Protein AF-0000000068902250 (afdb_homodimer)

Nearest PDB structures (foldseek):
  4wv8-assembly1_C  TM=7.188E-01  e=1.050E-12  Vatairea macrocarpa
  3uk9-assembly1_D  TM=7.094E-01  e=7.847E-11  Lablab purpureus
  1avb-assembly1_B  TM=6.841E-01  e=4.513E-11  Phase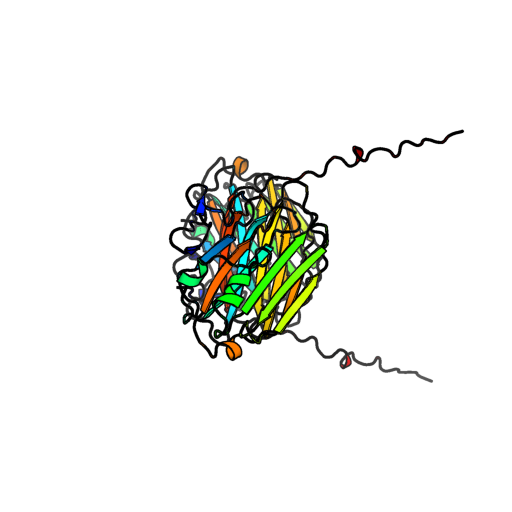olus vulgaris
  3uk9-assembly2_G  TM=6.880E-01  e=6.648E-11  Lablab purpureus
  3uk9-assembly1_C  TM=6.676E-01  e=5.631E-11  Lablab purpureus

Secondary structure (DSSP, 8-state):
---S---TTTEEEEET-EEEGGGTEEE-S-SSTT-EEEEEESS-EE--TT-EEEEEEEEEE-S-TT-EEEEEEEETTS-GGGGGSPPS-TT-TTHHHHHH-TTS-EEEEEEEEETTEEEEEEEEE-TTT-EEEEEEE-------TT-EEEEEEEEEETTTTEEEEEEEETT-S-----EEEEE--HHHHHTT-EEEEEEEEE-TT-----EEEEEEEEEEPPPP------GGGS---------/---S--GGGTEEEEET-EEEGGGTEEE-S-SSTT-EEEEEESS-EE--TT-EEEEEEEEEE-S-TT-EEEEEEEETTS-GGGGGSPPS-TT-TTHHHHHH-TTS-EEEEEEEEETTEEEEEEEEE-TTT-EEEEEEE-------TT-EEEEEEEEEETTTTEEEEEEEETT-S-----EEEEE--HHHHHTT-EEEEEEEEE-TT-----EEEEEEEEEEPPPP------GGGS---------

Sequence (486 aa):
MFKPMSFDKEVELFGDSKLINEGSSIQLTNSVSGSEGRVVYKEPINLSNSLSFSSYFSFSMPNETDDVMAFVMVPTSLDLSLFGNKNNNSSSALGFLFEHAKNETVVAFEFDISNRGNRARVLLGKPESSEVRNLSFEGDLMMENGGSTLSCMIDYEASLKRMMVRFRKLGTRKMLDPFFDFSVDLGELWKGGEFMVGLSSTNGNSSEAHVLHSWSFDIRHPTPVCVPPPMWMHPQPSDTSKRMFKPMSFDKEVELFGDSKLINEGSSIQLTNSVSGSEGRVVYKEPINLSNSLSFSSYFSFSMPNETDDVMAFVMVPTSLDLSLFGNKNNNSSSALGFLFEHAKNETVVAFEFDISNRGNRARVLLGKPESSEVRNLSFEGDLMMENGGSTLSCMIDYEASLKRMMVRFRKLGTRKMLDPFFDFSVDLGELWKGGEFMVGLSSTNGNSSEAHVLHSWSFDIRHPTPVCVPPPMWMHPQPSDTSKR

Structure (mmCIF, N/CA/C/O backbone):
data_AF-0000000068902250-model_v1
#
loop_
_entity.id
_entity.type
_entity.pdbx_description
1 polymer '(rape) hypothetical protein'
#
loop_
_atom_site.group_PDB
_atom_site.id
_atom_site.type_symbol
_atom_site.label_atom_id
_atom_site.label_alt_id
_atom_site.label_comp_id
_atom_site.label_asym_id
_atom_site.label_entity_id
_atom_site.label_seq_id
_atom_site.pdbx_PDB_ins_code
_atom_site.Cartn_x
_atom_site.Cartn_y
_atom_site.Cartn_z
_atom_site.occupancy
_atom_site.B_iso_or_equiv
_atom_site.auth_seq_id
_atom_site.auth_comp_id
_atom_site.auth_asym_id
_atom_site.auth_atom_id
_atom_site.pdbx_PDB_model_num
ATOM 1 N N . MET A 1 1 ? -1.812 -14.023 12.57 1 35.56 1 MET A N 1
ATOM 2 C CA . MET A 1 1 ? -3.246 -13.875 12.336 1 35.56 1 MET A CA 1
ATOM 3 C C . MET A 1 1 ? -3.555 -12.531 11.68 1 35.56 1 MET A C 1
ATOM 5 O O . MET A 1 1 ? -3.043 -11.5 12.102 1 35.56 1 MET A O 1
ATOM 9 N N . PHE A 1 2 ? -3.961 -12.688 10.469 1 49.84 2 PHE A N 1
ATOM 10 C CA . PHE A 1 2 ? -4.352 -11.453 9.797 1 49.84 2 PHE A CA 1
ATOM 11 C C . PHE A 1 2 ? -5.629 -10.883 10.414 1 49.84 2 PHE A C 1
ATOM 13 O O . PHE A 1 2 ? -6.676 -11.531 10.383 1 49.84 2 PHE A O 1
ATOM 20 N N . LYS A 1 3 ? -5.566 -10.219 11.438 1 50.75 3 LYS A N 1
ATOM 21 C CA . LYS A 1 3 ? -6.691 -9.5 12.023 1 50.75 3 LYS A CA 1
ATOM 22 C C . LYS A 1 3 ? -6.883 -8.141 11.352 1 50.75 3 LYS A C 1
ATOM 24 O O . LYS A 1 3 ? -5.918 -7.527 10.891 1 50.75 3 LYS A O 1
ATOM 29 N N . PRO A 1 4 ? -8.227 -8 11.156 1 53.09 4 PRO A N 1
ATOM 30 C CA . PRO A 1 4 ? -8.375 -6.598 10.758 1 53.09 4 PRO A CA 1
ATOM 31 C C . PRO A 1 4 ? -7.422 -5.664 11.5 1 53.09 4 PRO A C 1
ATOM 33 O O . PRO A 1 4 ? -7.094 -5.91 12.664 1 53.09 4 PRO A O 1
ATOM 36 N N . MET A 1 5 ? -6.715 -4.883 10.688 1 56.47 5 MET A N 1
ATOM 37 C CA . MET A 1 5 ? -5.766 -3.984 11.336 1 56.47 5 MET A CA 1
ATOM 38 C C . MET A 1 5 ? -6.328 -3.441 12.641 1 56.47 5 MET A C 1
ATOM 40 O O . MET A 1 5 ? -7.508 -3.092 12.719 1 56.47 5 MET A O 1
ATOM 44 N N . SER A 1 6 ? -5.77 -3.801 13.688 1 66.31 6 SER A N 1
ATOM 45 C CA . SER A 1 6 ? -6.125 -3.178 14.953 1 66.31 6 SER A CA 1
ATOM 46 C C . SER A 1 6 ? -5.141 -2.078 15.328 1 66.31 6 SER A C 1
ATOM 48 O O . SER A 1 6 ? -3.953 -2.344 15.539 1 66.31 6 SER A O 1
ATOM 50 N N . PHE A 1 7 ? -5.617 -0.897 15.352 1 75.38 7 PHE A N 1
ATOM 51 C CA . PHE A 1 7 ? -4.809 0.297 15.57 1 75.38 7 PHE A CA 1
ATOM 52 C C . PHE A 1 7 ? -4.387 0.399 17.031 1 75.38 7 PHE A C 1
ATOM 54 O O . PHE A 1 7 ? -3.41 1.078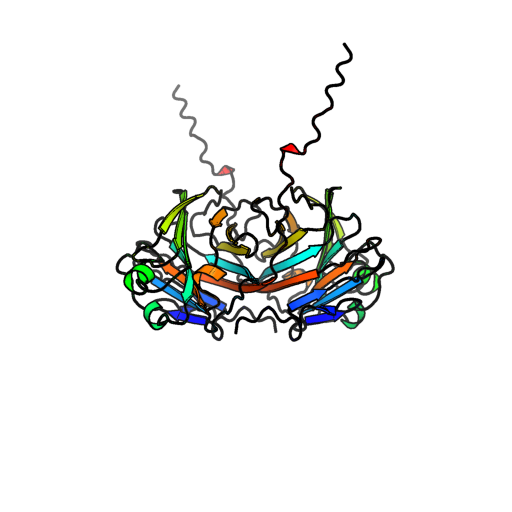 17.359 1 75.38 7 PHE A O 1
ATOM 61 N N . ASP A 1 8 ? -4.973 -0.264 17.953 1 73.94 8 ASP A N 1
ATOM 62 C CA . ASP A 1 8 ? -4.879 -0.018 19.391 1 73.94 8 ASP A CA 1
ATOM 63 C C . ASP A 1 8 ? -3.443 -0.187 19.891 1 73.94 8 ASP A C 1
ATOM 65 O O . ASP A 1 8 ? -2.955 0.622 20.688 1 73.94 8 ASP A O 1
ATOM 69 N N . LYS A 1 9 ? -2.773 -1.132 19.391 1 81.06 9 LYS A N 1
ATOM 70 C CA . LYS A 1 9 ? -1.469 -1.372 20 1 81.06 9 LYS A CA 1
ATOM 71 C C . LYS A 1 9 ? -0.359 -0.675 19.219 1 81.06 9 LYS A C 1
ATOM 73 O O . LYS A 1 9 ? 0.753 -0.508 19.719 1 81.06 9 LYS A O 1
ATOM 78 N N . GLU A 1 10 ? -0.647 -0.084 18.141 1 85.81 10 GLU A N 1
ATOM 79 C CA . GLU A 1 10 ? 0.423 0.37 17.25 1 85.81 10 GLU A CA 1
ATOM 80 C C . GLU A 1 10 ? 0.478 1.894 17.188 1 85.81 10 GLU A C 1
ATOM 82 O O . GLU A 1 10 ? 1.501 2.469 16.812 1 85.81 10 GLU A O 1
ATOM 87 N N . VAL A 1 11 ? -0.635 2.479 17.641 1 92.5 11 VAL A N 1
ATOM 88 C CA . VAL A 1 11 ? -0.697 3.918 17.406 1 92.5 11 VAL A CA 1
ATOM 89 C C . VAL A 1 11 ? -1.142 4.629 18.688 1 92.5 11 VAL A C 1
ATOM 91 O O . VAL A 1 11 ? -1.659 3.996 19.609 1 92.5 11 VAL A O 1
ATOM 94 N N . GLU A 1 12 ? -0.81 5.871 18.781 1 93.94 12 GLU A N 1
ATOM 95 C CA . GLU A 1 12 ? -1.325 6.793 19.781 1 93.94 12 GLU A CA 1
ATOM 96 C C . GLU A 1 12 ? -2.252 7.832 19.156 1 93.94 12 GLU A C 1
ATOM 98 O O . GLU A 1 12 ? -1.96 8.367 18.094 1 93.94 12 GLU A O 1
ATOM 103 N N . LEU A 1 13 ? -3.361 8.102 19.891 1 95.75 13 LEU A N 1
ATOM 104 C CA . LEU A 1 13 ? -4.375 9.023 19.375 1 95.75 13 LEU A CA 1
ATOM 105 C C . LEU A 1 13 ? -4.328 10.344 20.125 1 95.75 13 LEU A C 1
ATOM 107 O O . LEU A 1 13 ? -4.125 10.375 21.344 1 95.75 13 LEU A O 1
ATOM 111 N N . PHE A 1 14 ? -4.551 11.406 19.391 1 95.62 14 PHE A N 1
ATOM 112 C CA . PHE A 1 14 ? -4.512 12.75 19.969 1 95.62 14 PHE A CA 1
ATOM 113 C C . PHE A 1 14 ? -5.695 13.578 19.484 1 95.62 14 PHE A C 1
ATOM 115 O O . PHE A 1 14 ? -6.246 13.32 18.422 1 95.62 14 PHE A O 1
ATOM 122 N N . GLY A 1 15 ? -6.02 14.594 20.234 1 94.44 15 GLY A N 1
ATOM 123 C CA . GLY A 1 15 ? -7.145 15.445 19.891 1 94.44 15 GLY A CA 1
ATOM 124 C C . GLY A 1 15 ? -8.477 14.711 19.906 1 94.44 15 GLY A C 1
ATOM 125 O O . GLY A 1 15 ? -8.805 14.047 20.891 1 94.44 15 GLY A O 1
ATOM 126 N N . ASP A 1 16 ? -9.188 14.844 18.781 1 95 16 ASP A N 1
ATOM 127 C CA . ASP A 1 16 ? -10.531 14.281 18.75 1 95 16 ASP A CA 1
ATOM 128 C C . ASP A 1 16 ? -10.523 12.859 18.188 1 95 16 ASP A C 1
ATOM 130 O O . ASP A 1 16 ? -11.578 12.258 17.984 1 95 16 ASP A O 1
ATOM 134 N N . SER A 1 17 ? -9.352 12.336 17.922 1 95.81 17 SER A N 1
ATOM 135 C CA . SER A 1 17 ? -9.25 10.992 17.359 1 95.81 17 SER A CA 1
ATOM 136 C C . SER A 1 17 ? -9.734 9.938 18.344 1 95.81 17 SER A C 1
ATOM 138 O O . SER A 1 17 ? -9.469 10.023 19.547 1 95.81 17 SER A O 1
ATOM 140 N N . LYS A 1 18 ? -10.453 8.977 17.766 1 95.62 18 LYS A N 1
ATOM 141 C CA . LYS A 1 18 ? -10.914 7.859 18.578 1 95.62 18 LYS A CA 1
ATOM 142 C C . LYS A 1 18 ? -11.031 6.582 17.766 1 95.62 18 LYS A C 1
ATOM 144 O O . LYS A 1 18 ? -11.25 6.637 16.547 1 95.62 18 LYS A O 1
ATOM 149 N N . LEU A 1 19 ? -10.914 5.414 18.469 1 93.25 19 LEU A N 1
ATOM 150 C CA . LEU A 1 19 ? -11.109 4.117 17.828 1 93.25 19 LEU A CA 1
ATOM 151 C C . LEU A 1 19 ? -12.594 3.844 17.609 1 93.25 19 LEU A C 1
ATOM 153 O O . LEU A 1 19 ? -13.422 4.152 18.469 1 93.25 19 LEU A O 1
ATOM 157 N N . ILE A 1 20 ? -12.844 3.398 16.406 1 90.31 20 ILE A N 1
ATOM 158 C CA . ILE A 1 20 ? -14.211 2.973 16.109 1 90.31 20 ILE A CA 1
ATOM 159 C C . ILE A 1 20 ? -14.195 1.581 15.484 1 90.31 20 ILE A C 1
ATOM 161 O O . ILE A 1 20 ? -13.133 1.035 15.195 1 90.31 20 ILE A O 1
ATOM 165 N N . ASN A 1 21 ? -15.406 0.989 15.398 1 83.75 21 ASN A N 1
ATOM 166 C CA . ASN A 1 21 ? -15.539 -0.346 14.82 1 83.75 21 ASN A CA 1
ATOM 167 C C . ASN A 1 21 ? -14.656 -1.359 15.547 1 83.75 21 ASN A C 1
ATOM 169 O O . ASN A 1 21 ? -13.898 -2.094 14.906 1 83.75 21 ASN A O 1
ATOM 173 N N . GLU A 1 22 ? -14.664 -1.314 16.828 1 82.12 22 GLU A N 1
ATOM 174 C CA . GLU A 1 22 ? -13.938 -2.25 17.672 1 82.12 22 GLU A CA 1
ATOM 175 C C . GLU A 1 22 ? -12.438 -2.18 17.422 1 82.12 22 GLU A C 1
ATOM 177 O O . GLU A 1 22 ? -11.758 -3.209 17.375 1 82.12 22 GLU A O 1
ATOM 182 N N . GLY A 1 23 ? -12.062 -0.993 17 1 84.19 23 GLY A N 1
ATOM 183 C CA . GLY A 1 23 ? -10.625 -0.748 16.906 1 84.19 23 GLY A CA 1
ATOM 184 C C . GLY A 1 23 ? -10.078 -0.964 15.516 1 84.19 23 GLY A C 1
ATOM 185 O O . GLY A 1 23 ? -8.883 -0.782 15.273 1 84.19 23 GLY A O 1
ATOM 186 N N . SER A 1 24 ? -10.969 -1.205 14.516 1 81.06 24 SER A N 1
ATOM 187 C CA . SER A 1 24 ? -10.477 -1.489 13.172 1 81.06 24 SER A CA 1
ATOM 188 C C . SER A 1 24 ? -10.398 -0.219 12.328 1 81.06 24 SER A C 1
ATOM 190 O O . SER A 1 24 ? -9.875 -0.239 11.211 1 81.06 24 SER A O 1
ATOM 192 N N . SER A 1 25 ? -10.977 0.837 12.891 1 88.38 25 SER A N 1
ATOM 193 C CA . SER A 1 25 ? -10.906 2.133 12.227 1 88.38 25 SER A CA 1
ATOM 194 C C . SER A 1 25 ? -10.68 3.26 13.227 1 88.38 25 SER A C 1
ATOM 196 O O . SER A 1 25 ? -10.883 3.074 14.43 1 88.38 25 SER A O 1
ATOM 198 N N . ILE A 1 26 ? -10.188 4.395 12.703 1 93.31 26 ILE A N 1
ATOM 199 C CA . ILE A 1 26 ? -10 5.578 13.531 1 93.31 26 ILE A CA 1
ATOM 200 C C . ILE A 1 26 ? -10.812 6.742 12.969 1 93.31 26 ILE A C 1
ATOM 202 O O . ILE A 1 26 ? -10.672 7.098 11.797 1 93.31 26 ILE A O 1
ATOM 206 N N . GLN A 1 27 ? -11.656 7.203 13.805 1 94.88 27 GLN A N 1
ATOM 207 C CA . GLN A 1 27 ? -12.273 8.484 13.469 1 94.88 27 GLN A CA 1
ATOM 208 C C . GLN A 1 27 ? -11.383 9.648 13.883 1 94.88 27 GLN A C 1
ATOM 210 O O . GLN A 1 27 ? -11.18 9.891 15.07 1 94.88 27 GLN A O 1
ATOM 215 N N . LEU A 1 28 ? -10.891 10.414 12.906 1 95.12 28 LEU A N 1
ATOM 216 C CA . LEU A 1 28 ? -9.898 11.453 13.18 1 95.12 28 LEU A CA 1
ATOM 217 C C . LEU A 1 28 ? -10.57 12.75 13.609 1 95.12 28 LEU A C 1
ATOM 219 O O . LEU A 1 28 ? -10.047 13.484 14.453 1 95.12 28 LEU A O 1
ATOM 223 N N . THR A 1 29 ? -11.688 13.047 12.922 1 93.88 29 THR A N 1
ATOM 224 C CA . THR A 1 29 ? -12.422 14.242 13.312 1 93.88 29 THR A CA 1
ATOM 225 C C . THR A 1 29 ? -13.852 13.891 13.711 1 93.88 29 THR A C 1
ATOM 227 O O . THR A 1 29 ? -14.422 12.922 13.203 1 93.88 29 THR A O 1
ATOM 230 N N . ASN A 1 30 ? -14.406 14.695 14.633 1 91.88 30 ASN A N 1
ATOM 231 C CA . ASN A 1 30 ? -15.812 14.562 14.977 1 91.88 30 ASN A CA 1
ATOM 232 C C . ASN A 1 30 ? -16.703 15.211 13.93 1 91.88 30 ASN A C 1
ATOM 234 O O . ASN A 1 30 ? -16.219 15.914 13.039 1 91.88 30 ASN A O 1
ATOM 238 N N . SER A 1 31 ? -17.953 14.852 14.039 1 87.88 31 SER A N 1
ATOM 239 C CA . SER A 1 31 ? -18.922 15.422 13.109 1 87.88 31 SER A CA 1
ATOM 240 C C . SER A 1 31 ? -19.391 16.797 13.562 1 87.88 31 SER A C 1
ATOM 242 O O . SER A 1 31 ? -20.594 17.062 13.609 1 87.88 31 SER A O 1
ATOM 244 N N . VAL A 1 32 ? -18.531 17.609 14.094 1 88.25 32 VAL A N 1
ATOM 245 C CA . VAL A 1 32 ? -18.766 19 14.461 1 88.25 32 VAL A CA 1
ATOM 246 C C . VAL A 1 32 ? -17.672 19.875 13.852 1 88.25 32 VAL A C 1
ATOM 248 O O . VAL A 1 32 ? -16.531 19.438 13.664 1 88.25 32 VAL A O 1
ATOM 251 N N . SER A 1 33 ? -18.062 21.109 13.57 1 87.19 33 SER A N 1
ATOM 252 C CA . SER A 1 33 ? -17.094 22.031 12.977 1 87.19 33 SER A CA 1
ATOM 253 C C . SER A 1 33 ? -15.945 22.297 13.938 1 87.19 33 SER A C 1
ATOM 255 O O . SER A 1 33 ? -16.125 22.281 15.156 1 87.19 33 SER A O 1
ATOM 257 N N . GLY A 1 34 ? -14.789 22.547 13.344 1 89 34 GLY A N 1
ATOM 258 C CA . GLY A 1 34 ? -13.625 22.906 14.125 1 89 34 GLY A CA 1
ATOM 259 C C . GLY A 1 34 ? -12.969 21.719 14.805 1 89 34 GLY A C 1
ATOM 260 O O . GLY A 1 34 ? -12.234 21.875 15.781 1 89 34 GLY A O 1
ATOM 261 N N . SER A 1 35 ? -13.289 20.547 14.305 1 92.19 35 SER A N 1
ATOM 262 C CA . SER A 1 35 ? -12.734 19.344 14.898 1 92.19 35 SER A CA 1
ATOM 263 C C . SER A 1 35 ? -11.375 19.016 14.297 1 92.19 35 SER A C 1
ATOM 265 O O . SER A 1 35 ? -11.172 19.141 13.086 1 92.19 35 SER A O 1
ATOM 267 N N . GLU A 1 36 ? -10.43 18.688 15.164 1 93.81 36 GLU A N 1
ATOM 268 C CA . GLU A 1 36 ? -9.094 18.281 14.758 1 93.81 36 GLU A CA 1
ATOM 269 C C . GLU A 1 36 ? -8.664 17 15.484 1 93.81 36 GLU A C 1
ATOM 271 O O . GLU A 1 36 ? -8.938 16.828 16.672 1 93.81 36 GLU A O 1
ATOM 276 N N . GLY A 1 37 ? -8.047 16.078 14.734 1 95.31 37 GLY A N 1
ATOM 277 C CA . GLY A 1 37 ? -7.527 14.859 15.32 1 95.31 37 GLY A CA 1
ATOM 278 C C . GLY A 1 37 ? -6.258 14.375 14.648 1 95.31 37 GLY A C 1
ATOM 279 O O . GLY A 1 37 ? -5.984 14.719 13.5 1 95.31 37 GLY A O 1
ATOM 280 N N . ARG A 1 38 ? -5.477 13.586 15.438 1 96.25 38 ARG A N 1
ATOM 281 C CA . ARG A 1 38 ? -4.184 13.102 14.969 1 96.25 38 ARG A CA 1
ATOM 282 C C . ARG A 1 38 ? -3.918 11.68 15.461 1 96.25 38 ARG A C 1
ATOM 284 O O . ARG A 1 38 ? -4.488 11.25 16.469 1 96.25 38 ARG A O 1
ATOM 291 N N . VAL A 1 39 ? -3.158 11.016 14.695 1 96.12 39 VAL A N 1
ATOM 292 C CA . VAL A 1 39 ? -2.713 9.672 15.047 1 96.12 39 VAL A CA 1
ATOM 293 C C . VAL A 1 39 ? -1.231 9.516 14.711 1 96.12 39 VAL A C 1
ATOM 295 O O . VAL A 1 39 ? -0.766 10.008 13.68 1 96.12 39 VAL A O 1
ATOM 298 N N . VAL A 1 40 ? -0.46 8.875 15.641 1 95.19 40 VAL A N 1
ATOM 299 C CA . VAL A 1 40 ? 0.976 8.695 15.453 1 95.19 40 VAL A CA 1
ATOM 300 C C . VAL A 1 40 ? 1.363 7.25 15.75 1 95.19 40 VAL A C 1
ATOM 302 O O . VAL A 1 40 ? 0.869 6.656 16.719 1 95.19 40 VAL A O 1
ATOM 305 N N . TYR A 1 41 ? 2.232 6.703 14.914 1 93.06 41 TYR A N 1
ATOM 306 C CA . TYR A 1 41 ? 2.822 5.422 15.281 1 93.06 41 TYR A CA 1
ATOM 307 C C . TYR A 1 41 ? 3.646 5.547 16.562 1 93.06 41 TYR A C 1
ATOM 309 O O . TYR A 1 41 ? 4.422 6.488 16.719 1 93.06 41 TYR A O 1
ATOM 317 N N . LYS A 1 42 ? 3.545 4.543 17.453 1 90.31 42 LYS A N 1
ATOM 318 C CA . LYS A 1 42 ? 4.219 4.598 18.75 1 90.31 42 LYS A CA 1
ATOM 319 C C . LYS A 1 42 ? 5.719 4.371 18.594 1 90.31 42 LYS A C 1
ATOM 321 O O . LYS A 1 42 ? 6.52 4.977 19.312 1 90.31 42 LYS A O 1
ATOM 326 N N . GLU A 1 43 ? 6.074 3.549 17.703 1 88.56 43 GLU A N 1
ATOM 327 C CA . GLU A 1 43 ? 7.477 3.178 17.562 1 88.56 43 GLU A CA 1
ATOM 328 C C . GLU A 1 43 ? 8.211 4.148 16.641 1 88.56 43 GLU A C 1
ATOM 330 O O . GLU A 1 43 ? 7.754 4.434 15.531 1 88.56 43 GLU A O 1
ATOM 335 N N . PRO A 1 44 ? 9.398 4.641 17.078 1 90.44 44 PRO A N 1
ATOM 336 C CA . PRO A 1 44 ? 10.203 5.492 16.203 1 90.44 44 PRO A CA 1
ATOM 337 C C . PRO A 1 44 ? 10.789 4.734 15.016 1 90.44 44 PRO A C 1
ATOM 339 O O . PRO A 1 44 ? 10.953 3.512 15.078 1 90.44 44 PRO A O 1
ATOM 342 N N . ILE A 1 45 ? 11.055 5.496 14 1 86.94 45 ILE A N 1
ATOM 343 C CA . ILE A 1 45 ? 11.625 4.918 12.781 1 86.94 45 ILE A CA 1
ATOM 344 C C . ILE A 1 45 ? 13.047 5.426 12.586 1 86.94 45 ILE A C 1
ATOM 346 O O . ILE A 1 45 ? 13.312 6.625 12.719 1 86.94 45 ILE A O 1
ATOM 350 N N . ASN A 1 46 ? 13.922 4.5 12.367 1 83.25 46 ASN A N 1
ATOM 351 C CA . ASN A 1 46 ? 15.297 4.828 11.992 1 83.25 46 ASN A CA 1
ATOM 352 C C . ASN A 1 46 ? 15.562 4.523 10.523 1 83.25 46 ASN A C 1
ATOM 354 O O . ASN A 1 46 ? 15.547 3.363 10.109 1 83.25 46 ASN A O 1
ATOM 358 N N . LEU A 1 47 ? 15.633 5.539 9.766 1 77.88 47 LEU A N 1
ATOM 359 C CA . LEU A 1 47 ? 15.906 5.355 8.344 1 77.88 47 LEU A CA 1
ATOM 360 C C . LEU A 1 47 ? 17.375 5.629 8.031 1 77.88 47 LEU A C 1
ATOM 362 O O . LEU A 1 47 ? 17.797 6.785 7.969 1 77.88 47 LEU A O 1
ATOM 366 N N . SER A 1 48 ? 18.125 4.625 8 1 76.31 48 SER A N 1
ATOM 367 C CA . SER A 1 48 ? 19.5 4.832 7.539 1 76.31 48 SER A CA 1
ATOM 368 C C . SER A 1 48 ? 19.516 5.5 6.168 1 76.31 48 SER A C 1
ATOM 370 O O . SER A 1 48 ? 18.547 5.414 5.41 1 76.31 48 SER A O 1
ATOM 372 N N . ASN A 1 49 ? 20.531 6.234 5.891 1 70.62 49 ASN A N 1
ATOM 373 C CA . ASN A 1 49 ? 20.625 7.086 4.707 1 70.62 49 ASN A CA 1
ATOM 374 C C . ASN A 1 49 ? 20.391 6.293 3.426 1 70.62 49 ASN A C 1
ATOM 376 O O . ASN A 1 49 ? 19.984 6.855 2.408 1 70.62 49 ASN A O 1
ATOM 380 N N . SER A 1 50 ? 20.391 5.145 3.586 1 76.31 50 SER A N 1
ATOM 381 C CA . SER A 1 50 ? 20.344 4.375 2.346 1 76.31 50 SER A CA 1
ATOM 382 C C . SER A 1 50 ? 19.031 3.598 2.227 1 76.31 50 SER A C 1
ATOM 384 O O . SER A 1 50 ? 18.891 2.76 1.334 1 76.31 50 SER A O 1
ATOM 386 N N . LEU A 1 51 ? 18.172 4.004 3.092 1 83.12 51 LEU A N 1
ATOM 387 C CA . LEU A 1 51 ? 16.953 3.211 3.021 1 83.12 51 LEU A CA 1
ATOM 388 C C . LEU A 1 51 ? 15.789 4.047 2.49 1 83.12 51 LEU A C 1
ATOM 390 O O . LEU A 1 51 ? 15.781 5.27 2.623 1 83.12 51 LEU A O 1
ATOM 394 N N . SER A 1 52 ? 14.938 3.422 1.768 1 88.5 52 SER A N 1
ATOM 395 C CA . SER A 1 52 ? 13.68 3.953 1.248 1 88.5 52 SER A CA 1
ATOM 396 C C . SER A 1 52 ? 12.492 3.439 2.049 1 88.5 52 SER A C 1
ATOM 398 O O . SER A 1 52 ? 12.641 2.562 2.902 1 88.5 52 SER A O 1
ATOM 400 N N . PHE A 1 53 ? 11.305 4.066 1.809 1 89 53 PHE A N 1
ATOM 401 C CA . PHE A 1 53 ? 10.117 3.51 2.453 1 89 53 PHE A CA 1
ATOM 402 C C . PHE A 1 53 ? 8.883 3.705 1.578 1 89 53 PHE A C 1
ATOM 404 O O . PHE A 1 53 ? 8.898 4.504 0.641 1 89 53 PHE A O 1
ATOM 411 N N . SER A 1 54 ? 7.875 2.906 1.868 1 87.62 54 SER A N 1
ATOM 412 C CA . SER A 1 54 ? 6.531 3.064 1.324 1 87.62 54 SER A CA 1
ATOM 413 C C . SER A 1 54 ? 5.488 3.113 2.436 1 87.62 54 SER A C 1
ATOM 415 O O . SER A 1 54 ? 5.594 2.387 3.424 1 87.62 54 SER A O 1
ATOM 417 N N . SER A 1 55 ? 4.574 3.992 2.34 1 90.5 55 SER A N 1
ATOM 418 C CA . SER A 1 55 ? 3.428 4.066 3.24 1 90.5 55 SER A CA 1
ATOM 419 C C . SER A 1 55 ? 2.115 4.094 2.465 1 90.5 55 SER A C 1
ATOM 421 O O . SER A 1 55 ? 2.029 4.711 1.402 1 90.5 55 SER A O 1
ATOM 423 N N . TYR A 1 56 ? 1.141 3.373 2.984 1 87.38 56 TYR A N 1
ATOM 424 C CA . TYR A 1 56 ? -0.183 3.285 2.377 1 87.38 56 TYR A CA 1
ATOM 425 C C . TYR A 1 56 ? -1.275 3.479 3.422 1 87.38 56 TYR A C 1
ATOM 427 O O . TYR A 1 56 ? -1.211 2.9 4.512 1 87.38 56 TYR A O 1
ATOM 435 N N . PHE A 1 57 ? -2.307 4.262 3.043 1 90.62 57 PHE A N 1
ATOM 436 C CA . PHE A 1 57 ? -3.463 4.332 3.93 1 90.62 57 PHE A CA 1
ATOM 437 C C . PHE A 1 57 ? -4.738 4.59 3.135 1 90.62 57 PHE A C 1
ATOM 439 O O . PHE A 1 57 ? -4.695 5.191 2.061 1 90.62 57 PHE A O 1
ATOM 446 N N . SER A 1 58 ? -5.828 4.105 3.627 1 88.69 58 SER A N 1
ATOM 447 C CA . SER A 1 58 ? -7.156 4.371 3.086 1 88.69 58 SER A CA 1
ATOM 448 C C . SER A 1 58 ? -7.996 5.184 4.062 1 88.69 58 SER A C 1
ATOM 450 O O . SER A 1 58 ? -7.945 4.961 5.273 1 88.69 58 SER A O 1
ATOM 452 N N . PHE A 1 59 ? -8.766 6.117 3.512 1 89.94 59 PHE A N 1
ATOM 453 C CA . PHE A 1 59 ? -9.492 7.047 4.363 1 89.94 59 PHE A CA 1
ATOM 454 C C . PHE A 1 59 ? -10.75 7.551 3.662 1 89.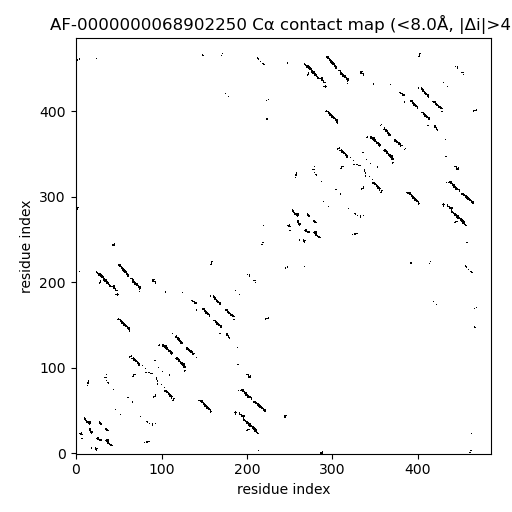94 59 PHE A C 1
ATOM 456 O O . PHE A 1 59 ? -10.828 7.539 2.432 1 89.94 59 PHE A O 1
ATOM 463 N N . SER A 1 60 ? -11.688 7.969 4.52 1 88.38 60 SER A N 1
ATOM 464 C CA . SER A 1 60 ? -12.883 8.633 4.02 1 88.38 60 SER A CA 1
ATOM 465 C C . SER A 1 60 ? -12.945 10.086 4.484 1 88.38 60 SER A C 1
ATOM 467 O O . SER A 1 60 ? -12.688 10.383 5.656 1 88.38 60 SER A O 1
ATOM 469 N N . MET A 1 61 ? -13.141 10.922 3.572 1 83.44 61 MET A N 1
ATOM 470 C CA . MET A 1 61 ? -13.344 12.344 3.844 1 83.44 61 MET A CA 1
ATOM 471 C C . MET A 1 61 ? -14.422 12.922 2.934 1 83.44 61 MET A C 1
ATOM 473 O O . MET A 1 61 ? -14.531 12.531 1.77 1 83.44 61 MET A O 1
ATOM 477 N N . PRO A 1 62 ? -15.188 13.781 3.545 1 73.31 62 PRO A N 1
ATOM 478 C CA . PRO A 1 62 ? -16.188 14.414 2.684 1 73.31 62 PRO A CA 1
ATOM 479 C C . PRO A 1 62 ? -15.57 15.312 1.614 1 73.31 62 PRO A C 1
ATOM 481 O O . PRO A 1 62 ? -14.391 15.672 1.715 1 73.31 62 PRO A O 1
ATOM 484 N N . ASN A 1 63 ? -16.266 15.398 0.566 1 65.5 63 ASN A N 1
ATOM 485 C CA . ASN A 1 63 ? -15.828 16.266 -0.518 1 65.5 63 ASN A CA 1
ATOM 486 C C . ASN A 1 63 ? -16.234 17.719 -0.265 1 65.5 63 ASN A C 1
ATOM 488 O O . ASN A 1 63 ? -17.031 18.297 -1.009 1 65.5 63 ASN A O 1
ATOM 492 N N . GLU A 1 64 ? -15.797 18.203 0.851 1 64.62 64 GLU A N 1
ATOM 493 C CA . GLU A 1 64 ? -16.094 19.609 1.136 1 64.62 64 GLU A CA 1
ATOM 494 C C . GLU A 1 64 ? -14.805 20.422 1.229 1 64.62 64 GLU A C 1
ATOM 496 O O . GLU A 1 64 ? -13.711 19.859 1.371 1 64.62 64 GLU A O 1
ATOM 501 N N . THR A 1 65 ? -14.883 21.656 1.024 1 60.81 65 THR A N 1
ATOM 502 C CA . THR A 1 65 ? -13.797 22.609 0.849 1 60.81 65 THR A CA 1
ATOM 503 C C . THR A 1 65 ? -12.906 22.656 2.09 1 60.81 65 THR A C 1
ATOM 505 O O . THR A 1 65 ? -11.734 23.031 2.006 1 60.81 65 THR A O 1
ATOM 508 N N . ASP A 1 66 ? -13.359 22.281 3.137 1 73.5 66 ASP A N 1
ATOM 509 C CA . ASP A 1 66 ? -12.547 22.547 4.32 1 73.5 66 ASP A CA 1
ATOM 510 C C . ASP A 1 66 ? -12.031 21.25 4.938 1 73.5 66 ASP A C 1
ATOM 512 O O . ASP A 1 66 ? -11.562 21.234 6.074 1 73.5 66 ASP A O 1
ATOM 516 N N . ASP A 1 67 ? -12.039 20.297 4.234 1 84.56 67 ASP A N 1
ATOM 517 C CA . ASP A 1 67 ? -11.547 19.031 4.742 1 84.56 67 ASP A CA 1
ATOM 518 C C . ASP A 1 67 ? -10.102 18.781 4.297 1 84.56 67 ASP A C 1
ATOM 520 O O . ASP A 1 67 ? -9.82 18.734 3.096 1 84.56 67 ASP A O 1
ATOM 524 N N . VAL A 1 68 ? -9.258 18.719 5.266 1 90 68 VAL A N 1
ATOM 525 C CA . VAL A 1 68 ? -7.836 18.609 4.949 1 90 68 VAL A CA 1
ATOM 526 C C . VAL A 1 68 ? -7.219 17.469 5.746 1 90 68 VAL A C 1
ATOM 528 O O . VAL A 1 68 ? -7.535 17.266 6.922 1 90 68 VAL A O 1
ATOM 531 N N . MET A 1 69 ? -6.332 16.734 5.125 1 93.06 69 MET A N 1
ATOM 532 C CA . MET A 1 69 ? -5.535 15.688 5.762 1 93.06 69 MET A CA 1
ATOM 533 C C . MET A 1 69 ? -4.043 15.922 5.531 1 93.06 69 MET A C 1
ATOM 535 O O . MET A 1 69 ? -3.656 16.562 4.555 1 93.06 69 MET A O 1
ATOM 539 N N . ALA A 1 70 ? -3.256 15.391 6.469 1 96.06 70 ALA A N 1
ATOM 540 C CA . ALA A 1 70 ? -1.814 15.594 6.344 1 96.06 70 ALA A CA 1
ATOM 541 C C . ALA A 1 70 ? -1.045 14.359 6.789 1 96.06 70 ALA A C 1
ATOM 543 O O . ALA A 1 70 ? -1.507 13.609 7.652 1 96.06 70 ALA A O 1
ATOM 544 N N . PHE A 1 71 ? 0.043 14.117 6.117 1 97.19 71 PHE A N 1
ATOM 545 C CA . PHE A 1 71 ? 1.087 13.195 6.543 1 97.19 71 PHE A CA 1
ATOM 546 C C . PHE A 1 71 ? 2.252 13.953 7.176 1 97.19 71 PHE A C 1
ATOM 548 O O . PHE A 1 71 ? 2.748 14.922 6.605 1 97.19 71 PHE A O 1
ATOM 555 N N . VAL A 1 72 ? 2.711 13.461 8.414 1 96.88 72 VAL A N 1
ATOM 556 C CA . VAL A 1 72 ? 3.73 14.227 9.125 1 96.88 72 VAL A CA 1
ATOM 557 C C . VAL A 1 72 ? 4.852 13.289 9.578 1 96.88 72 VAL A C 1
ATOM 559 O O . VAL A 1 72 ? 4.594 12.172 10.023 1 96.88 72 VAL A O 1
ATOM 562 N N . MET A 1 73 ? 6.055 13.75 9.422 1 95.94 73 MET A N 1
ATOM 563 C CA . MET A 1 73 ? 7.262 13.148 9.984 1 95.94 73 MET A CA 1
ATOM 564 C C . MET A 1 73 ? 7.973 14.133 10.914 1 95.94 73 MET A C 1
ATOM 566 O O . MET A 1 73 ? 8.367 15.219 10.484 1 95.94 73 MET A O 1
ATOM 570 N N . VAL A 1 74 ? 8.125 13.703 12.172 1 94.88 74 VAL A N 1
ATOM 571 C CA . VAL A 1 74 ? 8.703 14.594 13.172 1 94.88 74 VAL A CA 1
ATOM 572 C C . VAL A 1 74 ? 9.828 13.883 13.914 1 94.88 74 VAL A C 1
ATOM 574 O O . VAL A 1 74 ? 9.789 12.656 14.086 1 94.88 74 VAL A O 1
ATOM 577 N N . PRO A 1 75 ? 10.797 14.664 14.352 1 93.12 75 PRO A N 1
ATOM 578 C CA . PRO A 1 75 ? 11.867 14.016 15.109 1 93.12 75 PRO A CA 1
ATOM 579 C C . PRO A 1 75 ? 11.406 13.508 16.469 1 93.12 75 PRO A C 1
ATOM 581 O O . PRO A 1 75 ? 10.414 14.008 17.016 1 93.12 75 PRO A O 1
ATOM 584 N N . THR A 1 76 ? 12.203 12.523 17.016 1 92.12 76 THR A N 1
ATOM 585 C CA . THR A 1 76 ? 11.836 11.938 18.297 1 92.12 76 THR A CA 1
ATOM 586 C C . THR A 1 76 ? 12.039 12.945 19.422 1 92.12 76 THR A C 1
ATOM 588 O O . THR A 1 76 ? 11.562 12.742 20.547 1 92.12 76 THR A O 1
ATOM 591 N N . SER A 1 77 ? 12.727 13.977 19.141 1 89.88 77 SER A N 1
ATOM 592 C CA . SER A 1 77 ? 12.945 15.016 20.156 1 89.88 77 SER A CA 1
ATOM 593 C C . SER A 1 77 ? 11.68 15.836 20.391 1 89.88 77 SER A C 1
ATOM 595 O O . SER A 1 77 ? 11.578 16.562 21.375 1 89.88 77 SER A O 1
ATOM 597 N N . LEU A 1 78 ? 10.75 15.789 19.422 1 90.75 78 LEU A N 1
ATOM 598 C CA . LEU A 1 78 ? 9.5 16.516 19.594 1 90.75 78 LEU A CA 1
ATOM 599 C C . LEU A 1 78 ? 8.609 15.828 20.625 1 90.75 78 LEU A C 1
ATOM 601 O O . LEU A 1 78 ? 8.414 14.617 20.578 1 90.75 78 LEU A O 1
ATOM 605 N N . ASP A 1 79 ? 8.078 16.625 21.562 1 89.12 79 ASP A N 1
ATOM 606 C CA . ASP A 1 79 ? 7.117 16.125 22.531 1 89.12 79 ASP A CA 1
ATOM 607 C C . ASP A 1 79 ? 5.793 15.766 21.859 1 89.12 79 ASP A C 1
ATOM 609 O O . ASP A 1 79 ? 5.066 16.656 21.406 1 89.12 79 ASP A O 1
ATOM 613 N N . LEU A 1 80 ? 5.418 14.492 21.906 1 87.62 80 LEU A N 1
ATOM 614 C CA . LEU A 1 80 ? 4.234 14.008 21.203 1 87.62 80 LEU A CA 1
ATOM 615 C C . LEU A 1 80 ? 2.963 14.555 21.844 1 87.62 80 LEU A C 1
ATOM 617 O O . LEU A 1 80 ? 1.904 14.578 21.203 1 87.62 80 LEU A O 1
ATOM 621 N N . SER A 1 81 ? 3.084 14.977 23.125 1 86.56 81 SER A N 1
ATOM 622 C CA . SER A 1 81 ? 1.909 15.531 23.781 1 86.56 81 SER A CA 1
ATOM 623 C C . SER A 1 81 ? 1.4 16.781 23.062 1 86.56 81 SER A C 1
ATOM 625 O O . SER A 1 81 ? 0.23 17.141 23.188 1 86.56 81 SER A O 1
ATOM 627 N N . LEU A 1 82 ? 2.266 17.312 22.297 1 83.56 82 LEU A N 1
ATOM 628 C CA . LEU A 1 82 ? 1.918 18.531 21.547 1 83.56 82 LEU A CA 1
ATOM 629 C C . LEU A 1 82 ? 0.928 18.219 20.438 1 83.56 82 LEU A C 1
ATOM 631 O O . LEU A 1 82 ? 0.265 19.109 19.922 1 83.56 82 LEU A O 1
ATOM 635 N N . PHE A 1 83 ? 0.809 16.969 20 1 86.56 83 PHE A N 1
ATOM 636 C CA . PHE A 1 83 ? -0.121 16.547 18.953 1 86.56 83 PHE A CA 1
ATOM 637 C C . PHE A 1 83 ? -1.563 16.703 19.422 1 86.56 83 PHE A C 1
ATOM 639 O O . PHE A 1 83 ? -2.488 16.719 18.609 1 86.56 83 PHE A O 1
ATOM 646 N N . GLY A 1 84 ? -1.737 16.812 20.688 1 84.69 84 GLY A N 1
ATOM 647 C CA . GLY A 1 84 ? -3.076 16.969 21.234 1 84.69 84 GLY A CA 1
ATOM 648 C C . GLY A 1 84 ? -3.557 18.406 21.281 1 84.69 84 GLY A C 1
ATOM 649 O O . GLY A 1 84 ? -4.734 18.656 21.531 1 84.69 84 GLY A O 1
ATOM 650 N N . ASN A 1 85 ? -2.689 19.312 21.016 1 80.81 85 ASN A N 1
ATOM 651 C CA . ASN A 1 85 ? -3.041 20.719 21.094 1 80.81 85 ASN A CA 1
ATOM 652 C C . ASN A 1 85 ? -3.84 21.156 19.859 1 80.81 85 ASN A C 1
ATOM 654 O O . ASN A 1 85 ? -3.543 20.75 18.734 1 80.81 85 ASN A O 1
ATOM 658 N N . LYS A 1 86 ? -4.934 21.891 20.172 1 76.94 86 LYS A N 1
ATOM 659 C CA . LYS A 1 86 ? -5.715 22.438 19.062 1 76.94 86 LYS A CA 1
ATOM 660 C C . LYS A 1 86 ? -4.984 23.609 18.406 1 76.94 86 LYS A C 1
ATOM 662 O O . LYS A 1 86 ? -4.281 24.359 19.078 1 76.94 86 LYS A O 1
ATOM 667 N N . ASN A 1 87 ? -5.129 23.531 17.109 1 73.94 87 ASN A N 1
ATOM 668 C CA . ASN A 1 87 ? -4.539 24.656 16.391 1 73.94 87 ASN A CA 1
ATOM 669 C C . ASN A 1 87 ? -5.523 25.812 16.25 1 73.94 87 ASN A C 1
ATOM 671 O O . ASN A 1 87 ? -6.734 25.594 16.188 1 73.94 87 ASN A O 1
ATOM 675 N N . ASN A 1 88 ? -4.906 26.984 16.328 1 70.12 88 ASN A N 1
ATOM 676 C CA . ASN A 1 88 ? -5.703 28.188 16.141 1 70.12 88 ASN A CA 1
ATOM 677 C C . ASN A 1 88 ? -6.219 28.312 14.719 1 70.12 88 ASN A C 1
ATOM 679 O O . ASN A 1 88 ? -7.238 28.969 14.477 1 70.12 88 ASN A O 1
ATOM 683 N N . ASN A 1 89 ? -5.473 27.719 13.828 1 65.25 89 ASN A N 1
ATOM 684 C CA . ASN A 1 89 ? -5.902 27.734 12.43 1 65.25 89 ASN A CA 1
ATOM 685 C C . ASN A 1 89 ? -6.617 26.453 12.047 1 65.25 89 ASN A C 1
ATOM 687 O O . ASN A 1 89 ? -5.973 25.422 11.797 1 65.25 89 ASN A O 1
ATOM 691 N N . SER A 1 90 ? -7.891 26.625 11.867 1 65.69 90 SER A N 1
ATOM 692 C CA . SER A 1 90 ? -8.75 25.453 11.672 1 65.69 90 SER A CA 1
ATOM 693 C C . SER A 1 90 ? -8.711 24.969 10.234 1 65.69 90 SER A C 1
ATOM 695 O O . SER A 1 90 ? -9.258 23.906 9.906 1 65.69 90 SER A O 1
ATOM 697 N N . SER A 1 91 ? -7.93 25.641 9.43 1 78.75 91 SER A N 1
ATOM 698 C CA . SER A 1 91 ? -8.023 25.281 8.023 1 78.75 91 SER A CA 1
ATOM 699 C C . SER A 1 91 ? -6.801 24.469 7.582 1 78.75 91 SER A C 1
ATOM 701 O O . SER A 1 91 ? -6.699 24.078 6.418 1 78.75 91 SER A O 1
ATOM 703 N N . SER A 1 92 ? -5.891 24.312 8.477 1 88.81 92 SER A N 1
ATOM 704 C CA . SER A 1 92 ? -4.684 23.578 8.102 1 88.81 92 SER A CA 1
ATOM 705 C C . SER A 1 92 ? -4.449 22.391 9.023 1 88.81 92 SER A C 1
ATOM 707 O O . SER A 1 92 ? -4.441 22.531 10.242 1 88.81 92 SER A O 1
ATOM 709 N N . ALA A 1 93 ? -4.188 21.297 8.414 1 92.62 93 ALA A N 1
ATOM 710 C CA . ALA A 1 93 ? -3.871 20.094 9.188 1 92.62 93 ALA A CA 1
ATOM 711 C C . ALA A 1 93 ? -2.436 20.141 9.703 1 92.62 93 ALA A C 1
ATOM 713 O O . ALA A 1 93 ? -2.029 19.297 10.508 1 92.62 93 ALA A O 1
ATOM 714 N N . LEU A 1 94 ? -1.688 21.141 9.289 1 92.38 94 LEU A N 1
ATOM 715 C CA . LEU A 1 94 ? -0.302 21.266 9.727 1 92.38 94 LEU A CA 1
ATOM 716 C C . LEU A 1 94 ? -0.157 22.406 10.742 1 92.38 94 LEU A C 1
ATOM 718 O O . LEU A 1 94 ? 0.954 22.703 11.18 1 92.38 94 LEU A O 1
ATOM 722 N N . GLY A 1 95 ? -1.231 23.062 11.086 1 89.06 95 GLY A N 1
ATOM 723 C CA . GLY A 1 95 ? -1.189 24.234 11.953 1 89.06 95 GLY A CA 1
ATOM 724 C C . GLY A 1 95 ? -0.473 23.969 13.266 1 89.06 95 GLY A C 1
ATOM 725 O O . GLY A 1 95 ? 0.278 24.828 13.742 1 89.06 95 GLY A O 1
ATOM 726 N N . PHE A 1 96 ? -0.63 22.812 13.812 1 89.19 96 PHE A N 1
ATOM 727 C CA . PHE A 1 96 ? -0.034 22.5 15.102 1 89.19 96 PHE A CA 1
ATOM 728 C C . PHE A 1 96 ? 1.487 22.484 15.008 1 89.19 96 PHE A C 1
ATOM 730 O O . PHE A 1 96 ? 2.18 22.766 15.984 1 89.19 96 PHE A O 1
ATOM 737 N N . LEU A 1 97 ? 2.047 22.141 13.875 1 90.88 97 LEU A N 1
ATOM 738 C CA . LEU A 1 97 ? 3.496 22.156 13.695 1 90.88 97 LEU A CA 1
ATOM 739 C C . LEU A 1 97 ? 4.031 23.594 13.711 1 90.88 97 LEU A C 1
ATOM 741 O O . LEU A 1 97 ? 5.078 23.859 14.305 1 90.88 97 LEU A O 1
ATOM 745 N N . PHE A 1 98 ? 3.279 24.438 13.094 1 88.06 98 PHE A N 1
ATOM 746 C CA . PHE A 1 98 ? 3.682 25.844 13.055 1 88.06 98 PHE A CA 1
ATOM 747 C C . PHE A 1 98 ? 3.641 26.453 14.453 1 88.06 98 PHE A C 1
ATOM 749 O O . PHE A 1 98 ? 4.438 27.344 14.766 1 88.06 98 PHE A O 1
ATOM 756 N N . GLU A 1 99 ? 2.824 25.984 15.203 1 86.62 99 GLU A N 1
ATOM 757 C CA . GLU A 1 99 ? 2.633 26.562 16.531 1 86.62 99 GLU A CA 1
ATOM 758 C C . GLU A 1 99 ? 3.557 25.922 17.547 1 86.62 99 GLU A C 1
ATOM 760 O O . GLU A 1 99 ? 4.078 26.609 18.438 1 86.62 99 GLU A O 1
ATOM 765 N N . HIS A 1 100 ? 3.803 24.625 17.391 1 85 100 HIS A N 1
ATOM 766 C CA . HIS A 1 100 ? 4.402 23.938 18.516 1 85 100 HIS A CA 1
ATOM 767 C C . HIS A 1 100 ? 5.715 23.266 18.125 1 85 100 HIS A C 1
ATOM 769 O O . HIS A 1 100 ? 6.457 22.781 18.984 1 85 100 HIS A O 1
ATOM 775 N N . ALA A 1 101 ? 6.039 23.172 16.875 1 88.25 101 ALA A N 1
ATOM 776 C CA . ALA A 1 101 ? 7.262 22.516 16.406 1 88.25 101 ALA A CA 1
ATOM 777 C C . ALA A 1 101 ? 8.156 23.5 15.656 1 88.25 101 ALA A C 1
ATOM 779 O O . ALA A 1 101 ? 8.82 23.125 14.688 1 88.25 101 ALA A O 1
ATOM 780 N N . LYS A 1 102 ? 8.172 24.703 16.062 1 86.62 102 LYS A N 1
ATOM 781 C CA . LYS A 1 102 ? 8.844 25.781 15.336 1 86.62 102 LYS A CA 1
ATOM 782 C C . LYS A 1 102 ? 10.344 25.531 15.234 1 86.62 102 LYS A C 1
ATOM 784 O O . LYS A 1 102 ? 10.969 25.875 14.227 1 86.62 102 LYS A O 1
ATOM 789 N N . ASN A 1 103 ? 10.938 24.859 16.219 1 87.25 103 ASN A N 1
ATOM 790 C CA . ASN A 1 103 ? 12.391 24.688 16.266 1 87.25 103 ASN A CA 1
ATOM 791 C C . ASN A 1 103 ? 12.797 23.281 15.852 1 87.25 103 ASN A C 1
ATOM 793 O O . ASN A 1 103 ? 13.961 22.891 16 1 87.25 103 ASN A O 1
ATOM 797 N N . GLU A 1 104 ? 11.852 22.516 15.406 1 91.25 104 GLU A N 1
ATOM 798 C CA . GLU A 1 104 ? 12.148 21.141 15.008 1 91.25 104 GLU A CA 1
ATOM 799 C C . GLU A 1 104 ? 12.133 21 13.492 1 91.25 104 GLU A C 1
ATOM 801 O O . GLU A 1 104 ? 11.32 21.625 12.805 1 91.25 104 GLU A O 1
ATOM 806 N N . THR A 1 105 ? 13.078 20.234 13.039 1 91.31 105 THR A N 1
ATOM 807 C CA . THR A 1 105 ? 13.062 19.906 11.609 1 91.31 105 THR A CA 1
ATOM 808 C C . THR A 1 105 ? 12.008 18.859 11.305 1 91.31 105 THR A C 1
ATOM 810 O O . THR A 1 105 ? 12.039 17.75 11.844 1 91.31 105 THR A O 1
ATOM 813 N N . VAL A 1 106 ? 11.078 19.281 10.422 1 94.31 106 VAL A N 1
ATOM 814 C CA . VAL A 1 106 ? 9.984 18.375 10.117 1 94.31 106 VAL A CA 1
ATOM 815 C C . VAL A 1 106 ? 9.859 18.203 8.602 1 94.31 106 VAL A C 1
ATOM 817 O O . VAL A 1 106 ? 10.414 18.984 7.836 1 94.31 106 VAL A O 1
ATOM 820 N N . VAL A 1 107 ? 9.281 17.078 8.164 1 95.06 107 VAL A N 1
ATOM 821 C CA . VAL A 1 107 ? 8.805 16.844 6.805 1 95.06 107 VAL A CA 1
ATOM 822 C C . VAL A 1 107 ? 7.309 16.531 6.832 1 95.06 107 VAL A C 1
ATOM 824 O O . VAL A 1 107 ? 6.875 15.57 7.477 1 95.06 107 VAL A O 1
ATOM 827 N N . ALA A 1 108 ? 6.566 17.391 6.133 1 96.5 108 ALA A N 1
ATOM 828 C CA . ALA A 1 108 ? 5.121 17.172 6.16 1 96.5 108 ALA A CA 1
ATOM 829 C C . ALA A 1 108 ? 4.465 17.719 4.891 1 96.5 108 ALA A C 1
ATOM 831 O O . ALA A 1 108 ? 5.023 18.578 4.215 1 96.5 108 ALA A O 1
ATOM 832 N N . PHE A 1 109 ? 3.32 17.094 4.605 1 96 109 PHE A N 1
ATOM 833 C CA . PHE A 1 109 ? 2.482 17.688 3.572 1 96 109 PHE A CA 1
ATOM 834 C C . PHE A 1 109 ? 1.006 17.531 3.91 1 96 109 PHE A C 1
ATOM 836 O O . PHE A 1 109 ? 0.616 16.547 4.559 1 96 109 PHE A O 1
ATOM 843 N N . GLU A 1 110 ? 0.221 18.484 3.551 1 94.94 110 GLU A N 1
ATOM 844 C CA . GLU A 1 110 ? -1.234 18.391 3.623 1 94.94 110 GLU A CA 1
ATOM 845 C C . GLU A 1 110 ? -1.859 18.453 2.232 1 94.94 110 GLU A C 1
ATOM 847 O O . GLU A 1 110 ? -1.241 18.953 1.289 1 94.94 110 GLU A O 1
ATOM 852 N N . PHE A 1 111 ? -3.029 17.844 2.105 1 90.81 111 PHE A N 1
ATOM 853 C CA . PHE A 1 111 ? -3.719 17.844 0.822 1 90.81 111 PHE A CA 1
ATOM 854 C C . PHE A 1 111 ? -5.215 18.062 1.012 1 90.81 111 PHE A C 1
ATOM 856 O O . PHE A 1 111 ? -5.77 17.703 2.055 1 90.81 111 PHE A O 1
ATOM 863 N N . ASP A 1 112 ? -5.711 18.688 0.055 1 83.12 112 ASP A N 1
ATOM 864 C CA . ASP A 1 112 ? -7.145 18.922 -0.104 1 83.12 112 ASP A CA 1
ATOM 865 C C . ASP A 1 112 ? -7.621 18.469 -1.482 1 83.12 112 ASP A C 1
ATOM 867 O O . ASP A 1 112 ? -7.164 18.984 -2.504 1 83.12 112 ASP A O 1
ATOM 871 N N . ILE A 1 113 ? -8.422 17.438 -1.495 1 78.31 113 ILE A N 1
ATOM 872 C CA . ILE A 1 113 ? -9.016 16.938 -2.734 1 78.31 113 ILE A CA 1
ATOM 873 C C . ILE A 1 113 ? -10.492 17.312 -2.779 1 78.31 113 ILE A C 1
ATOM 875 O O . ILE A 1 113 ? -11.297 16.781 -2.01 1 78.31 113 ILE A O 1
ATOM 879 N N . SER A 1 114 ? -10.852 18.266 -3.617 1 75.5 114 SER A N 1
ATOM 880 C CA . SER A 1 114 ? -12.227 18.75 -3.705 1 75.5 114 SER A CA 1
ATOM 881 C C . SER A 1 114 ? -12.609 19.062 -5.148 1 75.5 114 SER A C 1
ATOM 883 O O . SER A 1 114 ? -11.773 18.984 -6.051 1 75.5 114 SER A O 1
ATOM 885 N N . ASN A 1 115 ? -13.844 19.375 -5.262 1 71.94 115 ASN A N 1
ATOM 886 C CA . ASN A 1 115 ? -14.344 19.766 -6.578 1 71.94 115 ASN A CA 1
ATOM 887 C C . ASN A 1 115 ? -13.758 21.094 -7.035 1 71.94 115 ASN A C 1
ATOM 889 O O . ASN A 1 115 ? -13.797 21.422 -8.219 1 71.94 115 ASN A O 1
ATOM 893 N N . ARG A 1 116 ? -13.258 21.891 -6.109 1 73 116 ARG A N 1
ATOM 894 C CA . ARG A 1 116 ? -12.695 23.188 -6.461 1 73 116 ARG A CA 1
ATOM 895 C C . ARG A 1 116 ? -11.242 23.047 -6.906 1 73 116 ARG A C 1
ATOM 897 O O . ARG A 1 116 ? -10.641 24.016 -7.379 1 73 116 ARG A O 1
ATOM 904 N N . GLY A 1 117 ? -10.766 21.859 -6.793 1 78.62 117 GLY A N 1
ATOM 905 C CA . GLY A 1 117 ? -9.383 21.641 -7.172 1 78.62 117 GLY A CA 1
ATOM 906 C C . GLY A 1 117 ? -8.609 20.828 -6.141 1 78.62 117 GLY A C 1
ATOM 907 O O . GLY A 1 117 ? -8.945 20.844 -4.953 1 78.62 117 GLY A O 1
ATOM 908 N N . ASN A 1 118 ? -7.535 20.109 -6.66 1 83.06 118 ASN A N 1
ATOM 909 C CA . ASN A 1 118 ? -6.637 19.344 -5.801 1 83.06 118 ASN A CA 1
ATOM 910 C C . ASN A 1 118 ? -5.402 20.156 -5.426 1 83.06 118 ASN A C 1
ATOM 912 O O . ASN A 1 118 ? -4.711 20.688 -6.297 1 83.06 118 ASN A O 1
ATOM 916 N N . ARG A 1 119 ? -5.238 20.266 -4.113 1 88 119 ARG A N 1
ATOM 917 C CA . ARG A 1 119 ? -4.133 21.094 -3.631 1 88 119 ARG A CA 1
ATOM 918 C C . ARG A 1 119 ? -3.318 20.344 -2.58 1 88 119 ARG A C 1
ATOM 920 O O . ARG A 1 119 ? -3.848 19.484 -1.866 1 88 119 ARG A O 1
ATOM 927 N N . ALA A 1 120 ? -2.029 20.75 -2.586 1 91.44 120 ALA A N 1
ATOM 928 C CA . ALA A 1 120 ? -1.146 20.234 -1.54 1 91.44 120 ALA A CA 1
ATOM 929 C C . ALA A 1 120 ? -0.205 21.328 -1.035 1 91.44 120 ALA A C 1
ATOM 931 O O . ALA A 1 120 ? 0.066 22.297 -1.743 1 91.44 120 ALA A O 1
ATOM 932 N N . ARG A 1 121 ? 0.087 21.266 0.15 1 92.88 121 ARG A N 1
ATOM 933 C CA . ARG A 1 121 ? 1.09 22.125 0.778 1 92.88 121 ARG A CA 1
ATOM 934 C C . ARG A 1 121 ? 2.172 21.281 1.454 1 92.88 121 ARG A C 1
ATOM 936 O O . ARG A 1 121 ? 1.872 20.422 2.277 1 92.88 121 ARG A O 1
ATOM 943 N N . VAL A 1 122 ? 3.463 21.578 1.07 1 95.25 122 VAL A N 1
ATOM 944 C CA . VAL A 1 122 ? 4.594 20.812 1.587 1 95.25 122 VAL A CA 1
ATOM 945 C C . VAL A 1 122 ? 5.391 21.672 2.566 1 95.25 122 VAL A C 1
ATOM 947 O O . VAL A 1 122 ? 5.676 22.844 2.289 1 95.25 122 VAL A O 1
ATOM 950 N N . LEU A 1 123 ? 5.695 21.141 3.691 1 94.81 123 LEU A N 1
ATOM 951 C CA . LEU A 1 123 ? 6.52 21.766 4.715 1 94.81 123 LEU A CA 1
ATOM 952 C C . LEU A 1 123 ? 7.809 20.984 4.938 1 94.81 123 LEU A C 1
ATOM 954 O O . LEU A 1 123 ? 7.777 19.828 5.371 1 94.81 123 LEU A O 1
ATOM 958 N N . LEU A 1 124 ? 8.961 21.656 4.609 1 93.25 124 LEU A N 1
ATOM 959 C CA . LEU A 1 124 ? 10.273 21.047 4.824 1 93.25 124 LEU A CA 1
ATOM 960 C C . LEU A 1 124 ? 11.133 21.922 5.734 1 93.25 124 LEU A C 1
ATOM 962 O O . LEU A 1 124 ? 11.312 23.109 5.473 1 93.25 124 LEU A O 1
ATOM 966 N N . GLY A 1 125 ? 11.594 21.297 6.758 1 90.25 125 GLY A N 1
ATOM 967 C CA . GLY A 1 125 ? 12.461 22.047 7.648 1 90.25 125 GLY A CA 1
ATOM 968 C C . GLY A 1 125 ? 11.727 22.641 8.836 1 90.25 125 GLY A C 1
ATOM 969 O O . GLY A 1 125 ? 10.695 22.109 9.258 1 90.25 125 GLY A O 1
ATOM 970 N N . LYS A 1 126 ? 12.289 23.672 9.383 1 88.25 126 LYS A N 1
ATOM 971 C CA . LYS A 1 126 ? 11.664 24.344 10.523 1 88.25 126 LYS A CA 1
ATOM 972 C C . LYS A 1 126 ? 10.461 25.172 10.086 1 88.25 126 LYS A C 1
ATOM 974 O O . LYS A 1 126 ? 10.578 26.047 9.227 1 88.25 126 LYS A O 1
ATOM 979 N N . PRO A 1 127 ? 9.297 24.844 10.688 1 84.25 127 PRO A N 1
ATOM 980 C CA . PRO A 1 127 ? 8.078 25.547 10.266 1 84.25 127 PRO A CA 1
ATOM 981 C C . PRO A 1 127 ? 8.211 27.062 10.32 1 84.25 127 PRO A C 1
ATOM 983 O O . PRO A 1 127 ? 7.641 27.766 9.484 1 84.25 127 PRO A O 1
ATOM 986 N N . GLU A 1 128 ? 8.992 27.594 11.219 1 78.06 128 GLU A N 1
ATOM 987 C CA . GLU A 1 128 ? 9.141 29.031 11.359 1 78.06 128 GLU A CA 1
ATOM 988 C C . GLU A 1 128 ? 9.914 29.625 10.188 1 78.06 128 GLU A C 1
ATOM 990 O O . GLU A 1 128 ? 9.758 30.812 9.867 1 78.06 128 GLU A O 1
ATOM 995 N N . SER A 1 129 ? 10.68 28.812 9.617 1 70.56 129 SER A N 1
ATOM 996 C CA . SER A 1 129 ? 11.586 29.328 8.594 1 70.56 129 SER A CA 1
ATOM 997 C C . SER A 1 129 ? 11.445 28.531 7.293 1 70.56 129 SER A C 1
ATOM 999 O O . SER A 1 129 ? 12.117 28.844 6.305 1 70.56 129 SER A O 1
ATOM 1001 N N . SER A 1 130 ? 10.523 27.641 7.277 1 64.94 130 SER A N 1
ATOM 1002 C CA . SER A 1 130 ? 10.547 26.594 6.262 1 64.94 130 SER A CA 1
ATOM 1003 C C . SER A 1 130 ? 9.906 27.062 4.961 1 64.94 130 SER A C 1
ATOM 1005 O O . SER A 1 130 ? 9.125 28.016 4.961 1 64.94 130 SER A O 1
ATOM 1007 N N . GLU A 1 131 ? 10.414 26.344 3.992 1 70.88 131 GLU A N 1
ATOM 1008 C CA . GLU A 1 131 ? 9.867 26.438 2.641 1 70.88 131 GLU A CA 1
ATOM 1009 C C . GLU A 1 131 ? 8.508 25.766 2.545 1 70.88 131 GLU A C 1
ATOM 1011 O O . GLU A 1 131 ? 8.391 24.562 2.797 1 70.88 131 GLU A O 1
ATOM 1016 N N . VAL A 1 132 ? 7.48 26.531 2.576 1 78.5 132 VAL A N 1
ATOM 1017 C CA . VAL A 1 132 ? 6.145 26.016 2.283 1 78.5 132 VAL A CA 1
ATOM 1018 C C . VAL A 1 132 ? 5.887 26.078 0.78 1 78.5 132 VAL A C 1
ATOM 1020 O O . VAL A 1 132 ? 6.066 27.125 0.156 1 78.5 132 VAL A O 1
ATOM 1023 N N . ARG A 1 133 ? 5.699 24.859 0.236 1 85.25 133 ARG A N 1
ATOM 1024 C CA . ARG A 1 133 ? 5.422 24.781 -1.194 1 85.25 133 ARG A CA 1
ATOM 1025 C C . ARG A 1 133 ? 3.963 24.438 -1.449 1 85.25 133 ARG A C 1
ATOM 1027 O O . ARG A 1 133 ? 3.486 23.391 -1.004 1 85.25 133 ARG A O 1
ATOM 1034 N N . ASN A 1 134 ? 3.334 25.375 -2.139 1 82.56 134 ASN A N 1
ATOM 1035 C CA . ASN A 1 134 ? 1.965 25.094 -2.557 1 82.56 134 ASN A CA 1
ATOM 1036 C C . ASN A 1 134 ? 1.924 24.438 -3.934 1 82.56 134 ASN A C 1
ATOM 1038 O O . ASN A 1 134 ? 2.594 24.891 -4.863 1 82.56 134 ASN A O 1
ATOM 1042 N N . LEU A 1 135 ? 1.195 23.297 -3.928 1 83.12 135 LEU A N 1
ATOM 1043 C CA . LEU A 1 135 ? 1.083 22.547 -5.18 1 83.12 135 LEU A CA 1
ATOM 1044 C C . LEU A 1 135 ? -0.378 22.391 -5.586 1 83.12 135 LEU A C 1
ATOM 1046 O O . LEU A 1 135 ? -1.258 22.281 -4.73 1 83.12 135 LEU A O 1
ATOM 1050 N N . SER A 1 136 ? -0.538 22.609 -6.84 1 79.5 136 SER A N 1
ATOM 1051 C CA . SER A 1 136 ? -1.79 22.172 -7.449 1 79.5 136 SER A CA 1
ATOM 1052 C C . SER A 1 136 ? -1.567 20.984 -8.383 1 79.5 136 SER A C 1
ATOM 1054 O O . SER A 1 136 ? -0.538 20.906 -9.055 1 79.5 136 SER A O 1
ATOM 1056 N N . PHE A 1 137 ? -2.459 20.016 -8.305 1 76 137 PHE A N 1
ATOM 1057 C CA . PHE A 1 137 ? -2.24 18.844 -9.148 1 76 137 PHE A CA 1
ATOM 1058 C C . PHE A 1 137 ? -3.553 18.359 -9.758 1 76 137 PHE A C 1
ATOM 1060 O O . PHE A 1 137 ? -4.629 18.656 -9.234 1 76 137 PHE A O 1
ATOM 1067 N N . GLU A 1 138 ? -3.348 17.828 -10.992 1 69.81 138 GLU A N 1
ATOM 1068 C CA . GLU A 1 138 ? -4.512 17.375 -11.742 1 69.81 138 GLU A CA 1
ATOM 1069 C C . GLU A 1 138 ? -4.887 15.945 -11.344 1 69.81 138 GLU A C 1
ATOM 1071 O O . GLU A 1 138 ? -4.035 15.164 -10.914 1 69.81 138 GLU A O 1
ATOM 1076 N N . GLY A 1 139 ? -6.094 15.695 -11.383 1 69.81 139 GLY A N 1
ATOM 1077 C CA . GLY A 1 139 ? -6.66 14.367 -11.195 1 69.81 139 GLY A CA 1
ATOM 1078 C C . GLY A 1 139 ? -8.172 14.375 -11.117 1 69.81 139 GLY A C 1
ATOM 1079 O O . GLY A 1 139 ? -8.781 15.398 -10.805 1 69.81 139 GLY A O 1
ATOM 1080 N N . ASP A 1 140 ? -8.727 13.336 -11.789 1 66.25 140 ASP A N 1
ATOM 1081 C CA . ASP A 1 140 ? -10.18 13.25 -11.789 1 66.25 140 ASP A CA 1
ATOM 1082 C C . ASP A 1 140 ? -10.68 12.344 -10.664 1 66.25 140 ASP A C 1
ATOM 1084 O O . ASP A 1 140 ? -10.812 11.133 -10.852 1 66.25 140 ASP A O 1
ATOM 1088 N N . LEU A 1 141 ? -10.547 12.875 -9.562 1 63.88 141 LEU A N 1
ATOM 1089 C CA . LEU A 1 141 ? -11.195 12.133 -8.492 1 63.88 141 LEU A CA 1
ATOM 1090 C C . LEU A 1 141 ? -12.57 12.711 -8.18 1 63.88 141 LEU A C 1
ATOM 1092 O O . LEU A 1 141 ? -12.68 13.789 -7.59 1 63.88 141 LEU A O 1
ATOM 1096 N N . MET A 1 142 ? -13.484 12.469 -9.109 1 56.84 142 MET A N 1
ATOM 1097 C CA . MET A 1 142 ? -14.82 12.977 -8.82 1 56.84 142 MET A CA 1
ATOM 1098 C C . MET A 1 142 ? -15.32 12.461 -7.477 1 56.84 142 MET A C 1
ATOM 1100 O O . MET A 1 142 ? -15.406 11.25 -7.266 1 56.84 142 MET A O 1
ATOM 1104 N N . MET A 1 143 ? -15.164 13.359 -6.516 1 59.09 143 MET A N 1
ATOM 1105 C CA . MET A 1 143 ? -15.75 12.953 -5.238 1 59.09 143 MET A CA 1
ATOM 1106 C C . MET A 1 143 ? -17.266 13.141 -5.25 1 59.09 143 MET A C 1
ATOM 1108 O O . MET A 1 143 ? -17.766 14.164 -5.719 1 59.09 143 MET A O 1
ATOM 1112 N N . GLU A 1 144 ? -18 11.984 -5.359 1 57.47 144 GLU A N 1
ATOM 1113 C CA . GLU A 1 144 ? -19.453 12.062 -5.336 1 57.47 144 GLU A CA 1
ATOM 1114 C C . GLU A 1 144 ? -19.953 12.695 -4.043 1 57.47 144 GLU A C 1
ATOM 1116 O O . GLU A 1 144 ? -19.203 12.805 -3.07 1 57.47 144 GLU A O 1
ATOM 1121 N N . ASN A 1 145 ? -21.203 13.133 -4.129 1 54.06 145 ASN A N 1
ATOM 1122 C CA . ASN A 1 145 ? -21.906 13.609 -2.939 1 54.06 145 ASN A CA 1
ATOM 1123 C C . ASN A 1 145 ? -21.953 12.539 -1.853 1 54.06 145 ASN A C 1
ATOM 1125 O O . ASN A 1 145 ? -22.297 11.391 -2.123 1 54.06 145 ASN A O 1
ATOM 1129 N N . GLY A 1 146 ? -21.344 12.656 -0.602 1 56.22 146 GLY A N 1
ATOM 1130 C CA . GLY A 1 146 ? -21.281 11.766 0.549 1 56.22 146 GLY A CA 1
ATOM 1131 C C . GLY A 1 146 ? -19.891 11.234 0.829 1 56.22 146 GLY A C 1
ATOM 1132 O O . GLY A 1 146 ? -19.719 10.352 1.668 1 56.22 146 GLY A O 1
ATOM 1133 N N . GLY A 1 147 ? -19.078 11.656 0.146 1 61.44 147 GLY A N 1
ATOM 1134 C CA . GLY A 1 147 ? -17.688 11.344 0.469 1 61.44 147 GLY A CA 1
ATOM 1135 C C . GLY A 1 147 ? -17.188 10.086 -0.211 1 61.44 147 GLY A C 1
ATOM 1136 O O . GLY A 1 147 ? -17.984 9.312 -0.751 1 61.44 147 GLY A O 1
ATOM 1137 N N . SER A 1 148 ? -16.094 9.992 -0.63 1 73.25 148 SER A N 1
ATOM 1138 C CA . SER A 1 148 ? -15.453 8.82 -1.234 1 73.25 148 SER A CA 1
ATOM 1139 C C . SER A 1 148 ? -14.281 8.336 -0.393 1 73.25 148 SER A C 1
ATOM 1141 O O . SER A 1 148 ? -13.719 9.094 0.397 1 73.25 148 SER A O 1
ATOM 1143 N N . THR A 1 149 ? -14.219 7.047 -0.351 1 82.69 149 THR A N 1
ATOM 1144 C CA . THR A 1 149 ? -13.031 6.469 0.262 1 82.69 149 THR A CA 1
ATOM 1145 C C . THR A 1 149 ? -11.852 6.488 -0.713 1 82.69 149 THR A C 1
ATOM 1147 O O . THR A 1 149 ? -11.992 6.066 -1.864 1 82.69 149 THR A O 1
ATOM 1150 N N . LEU A 1 150 ? -10.828 7.078 -0.177 1 85.38 150 LEU A N 1
ATOM 1151 C CA . LEU A 1 150 ? -9.617 7.199 -0.988 1 85.38 150 LEU A CA 1
ATOM 1152 C C . LEU A 1 150 ? -8.477 6.387 -0.386 1 85.38 150 LEU A C 1
ATOM 1154 O O . LEU A 1 150 ? -8.477 6.105 0.814 1 85.38 150 LEU A O 1
ATOM 1158 N N . SER A 1 151 ? -7.609 5.957 -1.259 1 86.38 151 SER A N 1
ATOM 1159 C CA . SER A 1 151 ? -6.328 5.438 -0.802 1 86.38 151 SER A CA 1
ATOM 1160 C C . SER A 1 151 ? -5.18 6.344 -1.228 1 86.38 151 SER A C 1
ATOM 1162 O O . SER A 1 151 ? -5.238 6.98 -2.283 1 86.38 151 SER A O 1
ATOM 1164 N N . CYS A 1 152 ? -4.27 6.465 -0.392 1 88.88 152 CYS A N 1
ATOM 1165 C CA . CYS A 1 152 ? -3.064 7.25 -0.644 1 88.88 152 CYS A CA 1
ATOM 1166 C C . CYS A 1 152 ? -1.816 6.387 -0.529 1 88.88 152 CYS A C 1
ATOM 1168 O O . CYS A 1 152 ? -1.67 5.625 0.429 1 88.88 152 CYS A O 1
ATOM 1170 N N . MET A 1 153 ? -0.948 6.523 -1.521 1 88.06 153 MET A N 1
ATOM 1171 C CA . MET A 1 153 ? 0.346 5.848 -1.515 1 88.06 153 MET A CA 1
ATOM 1172 C C . MET A 1 153 ? 1.488 6.855 -1.498 1 88.06 153 MET A C 1
ATOM 1174 O O . MET A 1 153 ? 1.551 7.746 -2.35 1 88.06 153 MET A O 1
ATOM 1178 N N . ILE A 1 154 ? 2.355 6.66 -0.593 1 92.25 154 ILE A N 1
ATOM 1179 C CA . ILE A 1 154 ? 3.533 7.508 -0.45 1 92.25 154 ILE A CA 1
ATOM 1180 C C . ILE A 1 154 ? 4.797 6.672 -0.64 1 92.25 154 ILE A C 1
ATOM 1182 O O . ILE A 1 154 ? 4.988 5.664 0.041 1 92.25 154 ILE A O 1
ATOM 1186 N N . ASP A 1 155 ? 5.668 7.125 -1.605 1 89.69 155 ASP A N 1
ATOM 1187 C CA . ASP A 1 155 ? 6.965 6.477 -1.796 1 89.69 155 ASP A CA 1
ATOM 1188 C C . ASP A 1 155 ? 8.109 7.48 -1.643 1 89.69 155 ASP A C 1
ATOM 1190 O O . ASP A 1 155 ? 8.164 8.484 -2.357 1 89.69 155 ASP A O 1
ATOM 1194 N N . TYR A 1 156 ? 8.945 7.195 -0.683 1 93.06 156 TYR A N 1
ATOM 1195 C CA . TYR A 1 156 ? 10.227 7.887 -0.617 1 93.06 156 TYR A CA 1
ATOM 1196 C C . TYR A 1 156 ? 11.336 7.035 -1.225 1 93.06 156 TYR A C 1
ATOM 1198 O O . TYR A 1 156 ? 11.578 5.91 -0.778 1 93.06 156 TYR A O 1
ATOM 1206 N N . GLU A 1 157 ? 11.961 7.609 -2.207 1 89.5 157 GLU A N 1
ATOM 1207 C CA . GLU A 1 157 ? 13.109 6.957 -2.832 1 89.5 157 GLU A CA 1
ATOM 1208 C C . GLU A 1 157 ? 14.414 7.656 -2.453 1 89.5 157 GLU A C 1
ATOM 1210 O O . GLU A 1 157 ? 14.703 8.75 -2.939 1 89.5 157 GLU A O 1
ATOM 1215 N N . ALA A 1 158 ? 15.227 6.965 -1.671 1 89.69 158 ALA A N 1
ATOM 1216 C CA . ALA A 1 158 ? 16.453 7.566 -1.149 1 89.69 158 ALA A CA 1
ATOM 1217 C C . ALA A 1 158 ? 17.438 7.867 -2.275 1 89.69 158 ALA A C 1
ATOM 1219 O O . ALA A 1 158 ? 18.125 8.891 -2.252 1 89.69 158 ALA A O 1
ATOM 1220 N N . SER A 1 159 ? 17.469 7.012 -3.232 1 85.69 159 SER A N 1
ATOM 1221 C CA . SER A 1 159 ? 18.422 7.199 -4.328 1 85.69 159 SER A CA 1
ATOM 1222 C C . SER A 1 159 ? 18.078 8.438 -5.148 1 85.69 159 SER A C 1
ATOM 1224 O O . SER A 1 159 ? 18.969 9.07 -5.727 1 85.69 159 SER A O 1
ATOM 1226 N N . LEU A 1 160 ? 16.844 8.789 -5.195 1 85.69 160 LEU A N 1
ATOM 1227 C CA . LEU A 1 160 ? 16.375 9.953 -5.945 1 85.69 160 LEU A CA 1
ATOM 1228 C C . LEU A 1 160 ? 16.219 11.164 -5.035 1 85.69 160 LEU A C 1
ATOM 1230 O O . LEU A 1 160 ? 16.062 12.289 -5.512 1 85.69 160 LEU A O 1
ATOM 1234 N N . LYS A 1 161 ? 16.266 10.898 -3.799 1 90.81 161 LYS A N 1
ATOM 1235 C CA . LYS A 1 161 ? 15.969 11.953 -2.824 1 90.81 161 LYS A CA 1
ATOM 1236 C C . LYS A 1 161 ? 14.641 12.633 -3.141 1 90.81 161 LYS A C 1
ATOM 1238 O O . LYS A 1 161 ? 14.586 13.867 -3.234 1 90.81 161 LYS A O 1
ATOM 1243 N N . ARG A 1 162 ? 13.625 11.805 -3.252 1 91.5 162 ARG A N 1
ATOM 1244 C CA . ARG A 1 162 ? 12.328 12.312 -3.691 1 91.5 162 ARG A CA 1
ATOM 1245 C C . ARG A 1 162 ? 11.188 11.586 -2.982 1 91.5 162 ARG A C 1
ATOM 1247 O O . ARG A 1 162 ? 11.258 10.367 -2.779 1 91.5 162 ARG A O 1
ATOM 1254 N N . MET A 1 163 ? 10.141 12.352 -2.689 1 92.94 163 MET A N 1
ATOM 1255 C CA . MET A 1 163 ? 8.875 11.82 -2.189 1 92.94 163 MET A CA 1
ATOM 1256 C C . MET A 1 163 ? 7.797 11.883 -3.266 1 92.94 163 MET A C 1
ATOM 1258 O O . MET A 1 163 ? 7.57 12.938 -3.863 1 92.94 163 MET A O 1
ATOM 1262 N N . MET A 1 164 ? 7.191 10.734 -3.508 1 90.12 164 MET A N 1
ATOM 1263 C CA . MET A 1 164 ? 6.102 10.656 -4.48 1 90.12 164 MET A CA 1
ATOM 1264 C C . MET A 1 164 ? 4.789 10.289 -3.799 1 90.12 164 MET A C 1
ATOM 1266 O O . MET A 1 164 ? 4.738 9.336 -3.016 1 90.12 164 MET A O 1
ATOM 1270 N N . VAL A 1 165 ? 3.744 11.031 -4.094 1 91.19 165 VAL A N 1
ATOM 1271 C CA . VAL A 1 165 ? 2.438 10.844 -3.469 1 91.19 165 VAL A CA 1
ATOM 1272 C C . VAL A 1 165 ? 1.38 10.602 -4.543 1 91.19 165 VAL A C 1
ATOM 1274 O O . VAL A 1 165 ? 1.27 11.383 -5.496 1 91.19 165 VAL A O 1
ATOM 1277 N N . ARG A 1 166 ? 0.569 9.57 -4.301 1 85.94 166 ARG A N 1
ATOM 1278 C CA . ARG A 1 166 ? -0.474 9.211 -5.258 1 85.94 166 ARG A CA 1
ATOM 1279 C C . ARG A 1 166 ? -1.785 8.898 -4.547 1 85.94 166 ARG A C 1
ATOM 1281 O O . ARG A 1 166 ? -1.782 8.406 -3.416 1 85.94 166 ARG A O 1
ATOM 1288 N N . PHE A 1 167 ? -2.883 9.094 -5.34 1 84.94 167 PHE A N 1
ATOM 1289 C CA . PHE A 1 167 ? -4.203 8.836 -4.781 1 84.94 167 PHE A CA 1
ATOM 1290 C C . PHE A 1 167 ? -5.02 7.938 -5.699 1 84.94 167 PHE A C 1
ATOM 1292 O O . PHE A 1 167 ? -4.836 7.957 -6.918 1 84.94 167 PHE A O 1
ATOM 1299 N N . ARG A 1 168 ? -5.895 7.176 -5.023 1 81.69 168 ARG A N 1
ATOM 1300 C CA . ARG A 1 168 ? -6.84 6.355 -5.777 1 81.69 168 ARG A CA 1
ATOM 1301 C C . ARG A 1 168 ? -8.203 6.324 -5.09 1 81.69 168 ARG A C 1
ATOM 1303 O O . ARG A 1 168 ? -8.281 6.254 -3.863 1 81.69 168 ARG A O 1
ATOM 1310 N N . LYS A 1 169 ? -9.188 6.43 -5.938 1 81.06 169 LYS A N 1
ATOM 1311 C CA . LYS A 1 169 ? -10.539 6.242 -5.418 1 81.06 169 LYS A CA 1
ATOM 1312 C C . LYS A 1 169 ? -10.883 4.758 -5.297 1 81.06 169 LYS A C 1
ATOM 1314 O O . LYS A 1 169 ? -10.82 4.02 -6.281 1 81.06 169 LYS A O 1
ATOM 1319 N N . LEU A 1 170 ? -11.219 4.383 -4.09 1 80.69 170 LEU A N 1
ATOM 1320 C CA . LEU A 1 170 ? -11.586 2.99 -3.871 1 80.69 170 LEU A CA 1
ATOM 1321 C C . LEU A 1 170 ? -13.047 2.756 -4.227 1 80.69 170 LEU A C 1
ATOM 1323 O O . LEU A 1 170 ? -13.875 3.668 -4.125 1 80.69 170 LEU A O 1
ATOM 1327 N N . GLY A 1 171 ? -13.336 1.688 -4.617 1 74.88 171 GLY A N 1
ATOM 1328 C CA . GLY A 1 171 ? -14.711 1.354 -4.934 1 74.88 171 GLY A CA 1
ATOM 1329 C C . GLY A 1 171 ? -15.117 1.742 -6.344 1 74.88 171 GLY A C 1
ATOM 1330 O O . GLY A 1 171 ? -16.297 1.736 -6.68 1 74.88 171 GLY A O 1
ATOM 1331 N N . THR A 1 172 ? -14.148 2.311 -7.02 1 74.81 172 THR A N 1
ATOM 1332 C CA . THR A 1 172 ? -14.414 2.592 -8.43 1 74.81 172 THR A CA 1
ATOM 1333 C C . THR A 1 172 ? -13.469 1.797 -9.32 1 74.81 172 THR A C 1
ATOM 1335 O O . THR A 1 172 ? -12.398 1.367 -8.883 1 74.81 172 THR A O 1
ATOM 1338 N N . ARG A 1 173 ? -13.875 1.681 -10.594 1 69.25 173 ARG A N 1
ATOM 1339 C CA . ARG A 1 173 ? -13.055 0.938 -11.555 1 69.25 173 ARG A CA 1
ATOM 1340 C C . ARG A 1 173 ? -12.07 1.858 -12.258 1 69.25 173 ARG A C 1
ATOM 1342 O O . ARG A 1 173 ? -11.078 1.395 -12.828 1 69.25 173 ARG A O 1
ATOM 1349 N N . LYS A 1 174 ? -12.406 3.117 -12.289 1 66.44 174 LYS A N 1
ATOM 1350 C CA . LYS A 1 174 ? -11.586 4.047 -13.062 1 66.44 174 LYS A CA 1
ATOM 1351 C C . LYS A 1 174 ? -10.25 4.301 -12.367 1 66.44 174 LYS A C 1
ATOM 1353 O O . LYS A 1 174 ? -10.195 4.438 -11.141 1 66.44 174 LYS A O 1
ATOM 1358 N N . MET A 1 175 ? -9.203 4.25 -13.117 1 60.31 175 MET A N 1
ATOM 1359 C CA . MET A 1 175 ? -7.832 4.414 -12.633 1 60.31 175 MET A CA 1
ATOM 1360 C C . MET A 1 175 ? -7.383 5.863 -12.75 1 60.31 175 MET A C 1
ATOM 1362 O O . MET A 1 175 ? -6.836 6.27 -13.773 1 60.31 175 MET A O 1
ATOM 1366 N N . LEU A 1 176 ? -8.102 6.77 -12.266 1 62.47 176 LEU A N 1
ATOM 1367 C CA . LEU A 1 176 ? -7.535 8.117 -12.305 1 62.47 176 LEU A CA 1
ATOM 1368 C C . LEU A 1 176 ? -6.926 8.484 -10.953 1 62.47 176 LEU A C 1
ATOM 1370 O O . LEU A 1 176 ? -7.516 8.219 -9.906 1 62.47 176 LEU A O 1
ATOM 1374 N N . ASP A 1 177 ? -5.504 8.781 -11.102 1 67.69 177 ASP A N 1
ATOM 1375 C CA . ASP A 1 177 ? -4.895 9.023 -9.797 1 67.69 177 ASP A CA 1
ATOM 1376 C C . ASP A 1 177 ? -4.176 10.367 -9.766 1 67.69 177 ASP A C 1
ATOM 1378 O O . ASP A 1 177 ? -3.258 10.602 -10.555 1 67.69 177 ASP A O 1
ATOM 1382 N N . PRO A 1 178 ? -4.785 11.312 -8.945 1 73.31 178 PRO A N 1
ATOM 1383 C CA . PRO A 1 178 ? -3.975 12.5 -8.664 1 73.31 178 PRO A CA 1
ATOM 1384 C C . PRO A 1 178 ? -2.633 12.156 -8.023 1 73.31 178 PRO A C 1
ATOM 1386 O O . PRO A 1 178 ? -2.527 11.18 -7.285 1 73.31 178 PRO A O 1
ATOM 1389 N N . PHE A 1 179 ? -1.655 13.016 -8.469 1 81.88 179 PHE A N 1
ATOM 1390 C CA . PHE A 1 179 ? -0.338 12.711 -7.926 1 81.88 179 PHE A CA 1
ATOM 1391 C C . PHE A 1 179 ? 0.525 13.961 -7.859 1 81.88 179 PHE A C 1
ATOM 1393 O O . PHE A 1 179 ? 0.32 14.906 -8.633 1 81.88 179 PHE A O 1
ATOM 1400 N N . PHE A 1 180 ? 1.344 14.109 -6.887 1 87.38 180 PHE A N 1
ATOM 1401 C CA . PHE A 1 180 ? 2.395 15.125 -6.828 1 87.38 180 PHE A CA 1
ATOM 1402 C C . PHE A 1 180 ? 3.67 14.539 -6.227 1 87.38 180 PHE A C 1
ATOM 1404 O O . PHE A 1 180 ? 3.658 13.43 -5.688 1 87.38 180 PHE A O 1
ATOM 1411 N N . ASP A 1 181 ? 4.789 15.188 -6.453 1 89.19 181 ASP A N 1
ATOM 1412 C CA . ASP A 1 181 ? 6.062 14.773 -5.871 1 89.19 181 ASP A CA 1
ATOM 1413 C C . ASP A 1 181 ? 6.918 15.984 -5.508 1 89.19 181 ASP A C 1
ATOM 1415 O O . ASP A 1 181 ? 6.637 17.109 -5.934 1 89.19 181 ASP A O 1
ATOM 1419 N N . PHE A 1 182 ? 7.914 15.812 -4.691 1 91.31 182 PHE A N 1
ATOM 1420 C CA . PHE A 1 182 ? 8.836 16.875 -4.312 1 91.31 182 PHE A CA 1
ATOM 1421 C C . PHE A 1 182 ? 10.18 16.297 -3.867 1 91.31 182 PHE A C 1
ATOM 1423 O O . PHE A 1 182 ? 10.242 15.172 -3.389 1 91.31 182 PHE A O 1
ATOM 1430 N N . SER A 1 183 ? 11.203 17.125 -4.055 1 91.44 183 SER A N 1
ATOM 1431 C CA . SER A 1 183 ? 12.547 16.719 -3.66 1 91.44 183 SER A CA 1
ATOM 1432 C C . SER A 1 183 ? 12.75 16.875 -2.158 1 91.44 183 SER A C 1
ATOM 1434 O O . SER A 1 183 ? 12.32 17.875 -1.569 1 91.44 183 SER A O 1
ATOM 1436 N N . VAL A 1 184 ? 13.336 15.828 -1.527 1 92.5 184 VAL A N 1
ATOM 1437 C CA . VAL A 1 184 ? 13.727 15.883 -0.122 1 92.5 184 VAL A CA 1
ATOM 1438 C C . VAL A 1 184 ? 14.805 14.828 0.154 1 92.5 184 VAL A C 1
ATOM 1440 O O . VAL A 1 184 ? 14.664 13.672 -0.251 1 92.5 184 VAL A O 1
ATOM 1443 N N . ASP A 1 185 ? 15.859 15.258 0.847 1 90.62 185 ASP A N 1
ATOM 1444 C CA . ASP A 1 185 ? 16.922 14.359 1.306 1 90.62 185 ASP A CA 1
ATOM 1445 C C . ASP A 1 185 ? 16.797 14.094 2.805 1 90.62 185 ASP A C 1
ATOM 1447 O O . ASP A 1 185 ? 17.328 14.852 3.617 1 90.62 185 ASP A O 1
ATOM 1451 N N . LEU A 1 186 ? 16.203 12.961 3.145 1 90.19 186 LEU A N 1
ATOM 1452 C CA . LEU A 1 186 ? 15.93 12.68 4.551 1 90.19 186 LEU A CA 1
ATOM 1453 C C . LEU A 1 186 ? 17.219 12.383 5.301 1 90.19 186 LEU A C 1
ATOM 1455 O O . LEU A 1 186 ? 17.344 12.688 6.492 1 90.19 186 LEU A O 1
ATOM 1459 N N . GLY A 1 187 ? 18.125 11.758 4.695 1 84.75 187 GLY A N 1
ATOM 1460 C CA . GLY A 1 187 ? 19.422 11.508 5.328 1 84.75 187 GLY A CA 1
ATOM 1461 C C . GLY A 1 187 ? 20.125 12.773 5.773 1 84.75 187 GLY A C 1
ATOM 1462 O O . GLY A 1 187 ? 20.656 12.836 6.883 1 84.75 187 GLY A O 1
ATOM 1463 N N . GLU A 1 188 ? 20.078 13.672 4.922 1 86.12 188 GLU A N 1
ATOM 1464 C CA . GLU A 1 188 ? 20.719 14.945 5.238 1 86.12 188 GLU A CA 1
ATOM 1465 C C . GLU A 1 188 ? 19.891 15.734 6.25 1 86.12 188 GLU A C 1
ATOM 1467 O O . GLU A 1 188 ? 20.453 16.391 7.133 1 86.12 188 GLU A O 1
ATOM 1472 N N . LEU A 1 189 ? 18.578 15.68 6.129 1 86.62 189 LEU A N 1
ATOM 1473 C CA . LEU A 1 189 ? 17.688 16.484 6.957 1 86.62 189 LEU A CA 1
ATOM 1474 C C . LEU A 1 189 ? 17.797 16.078 8.422 1 86.62 189 LEU A C 1
ATOM 1476 O O . LEU A 1 189 ? 17.781 16.938 9.312 1 86.62 189 LEU A O 1
ATOM 1480 N N . TRP A 1 190 ? 17.906 14.758 8.711 1 85.81 190 TRP A N 1
ATOM 1481 C CA . TRP A 1 190 ? 17.906 14.305 10.094 1 85.81 190 TRP A CA 1
ATOM 1482 C C . TRP A 1 190 ? 19.234 13.656 10.461 1 85.81 190 TRP A C 1
ATOM 1484 O O . TRP A 1 190 ? 19.422 13.211 11.594 1 85.81 190 TRP A O 1
ATOM 1494 N N . LYS A 1 191 ? 20.156 13.641 9.688 1 80.06 191 LYS A N 1
ATOM 1495 C CA . LYS A 1 191 ? 21.516 13.148 9.93 1 80.06 191 LYS A CA 1
ATOM 1496 C C . LYS A 1 191 ? 21.484 11.797 10.633 1 80.06 191 LYS A C 1
ATOM 1498 O O . LYS A 1 191 ? 22.156 11.609 11.656 1 80.06 191 LYS A O 1
ATOM 1503 N N . GLY A 1 192 ? 20.641 10.945 10.203 1 75.88 192 GLY A N 1
ATOM 1504 C CA . GLY A 1 192 ? 20.594 9.594 10.734 1 75.88 192 GLY A CA 1
ATOM 1505 C C . GLY A 1 192 ? 19.75 9.484 11.992 1 75.88 192 GLY A C 1
ATOM 1506 O O . GLY A 1 192 ? 19.719 8.438 12.641 1 75.88 192 GLY A O 1
ATOM 1507 N N . GLY A 1 193 ? 19.094 10.484 12.391 1 82.69 193 GLY A N 1
ATOM 1508 C CA . GLY A 1 193 ? 18.25 10.453 13.578 1 82.69 193 GLY A CA 1
ATOM 1509 C C . GLY A 1 193 ? 16.938 9.734 13.359 1 82.69 193 GLY A C 1
ATOM 1510 O O . GLY A 1 193 ? 16.547 9.477 12.219 1 82.69 193 GLY A O 1
ATOM 1511 N N . GLU A 1 194 ? 16.328 9.438 14.516 1 89.81 194 GLU A N 1
ATOM 1512 C CA . GLU A 1 194 ? 15.031 8.758 14.469 1 89.81 194 GLU A CA 1
ATOM 1513 C C . GLU A 1 194 ? 13.883 9.758 14.336 1 89.81 194 GLU A C 1
ATOM 1515 O O . GLU A 1 194 ? 14 10.906 14.766 1 89.81 194 GLU A O 1
ATOM 1520 N N . PHE A 1 195 ? 12.852 9.266 13.727 1 92.25 195 PHE A N 1
ATOM 1521 C CA . PHE A 1 195 ? 11.672 10.109 13.586 1 92.25 195 PHE A CA 1
ATOM 1522 C C . PHE A 1 195 ? 10.398 9.305 13.812 1 92.25 195 PHE A C 1
ATOM 1524 O O . PHE A 1 195 ? 10.43 8.078 13.852 1 92.25 195 PHE A O 1
ATOM 1531 N N . MET A 1 196 ? 9.352 10.055 14.062 1 93.5 196 MET A N 1
ATOM 1532 C CA . MET A 1 196 ? 8.008 9.492 14.172 1 93.5 196 MET A CA 1
ATOM 1533 C C . MET A 1 196 ? 7.141 9.906 12.984 1 93.5 196 MET A C 1
ATOM 1535 O O . MET A 1 196 ? 7.359 10.961 12.391 1 93.5 196 MET A O 1
ATOM 1539 N N . VAL A 1 197 ? 6.207 9.016 12.664 1 95.25 197 VAL A N 1
ATOM 1540 C CA . VAL A 1 197 ? 5.309 9.289 11.555 1 95.25 197 VAL A CA 1
ATOM 1541 C C . VAL A 1 197 ? 3.865 9.344 12.047 1 95.25 197 VAL A C 1
ATOM 1543 O O . VAL A 1 197 ? 3.469 8.547 12.906 1 95.25 197 VAL A O 1
ATOM 1546 N N . GLY A 1 198 ? 3.125 10.266 11.516 1 96.38 198 GLY A N 1
ATOM 1547 C CA . GLY A 1 198 ? 1.734 10.406 11.914 1 96.38 198 GLY A CA 1
ATOM 1548 C C . GLY A 1 198 ? 0.856 10.977 10.812 1 96.38 198 GLY A C 1
ATOM 1549 O O . GLY A 1 198 ? 1.345 11.312 9.734 1 96.38 198 GLY A O 1
ATOM 1550 N N . LEU A 1 199 ? -0.44 10.984 11.102 1 96.56 199 LEU A N 1
ATOM 1551 C CA . LEU A 1 199 ? -1.454 11.633 10.273 1 96.56 199 LEU A CA 1
ATOM 1552 C C . LEU A 1 199 ? -2.215 12.688 11.078 1 96.56 199 LEU A C 1
ATOM 1554 O O . LEU A 1 199 ? -2.432 12.523 12.281 1 96.56 199 LEU A O 1
ATOM 1558 N N . SER A 1 200 ? -2.576 13.719 10.391 1 95.75 200 SER A N 1
ATOM 1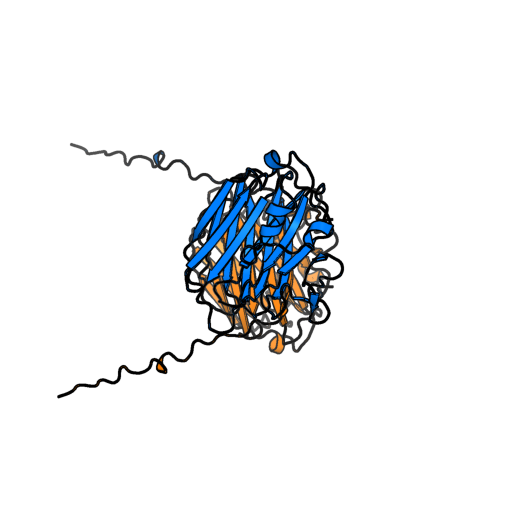559 C CA . SER A 1 200 ? -3.324 14.828 10.984 1 95.75 200 SER A CA 1
ATOM 1560 C C . SER A 1 200 ? -4.5 15.234 10.102 1 95.75 200 SER A C 1
ATOM 1562 O O . SER A 1 200 ? -4.395 15.219 8.875 1 95.75 200 SER A O 1
ATOM 1564 N N . SER A 1 201 ? -5.586 15.578 10.773 1 94.5 201 SER A N 1
ATOM 1565 C CA . SER A 1 201 ? -6.758 15.977 10 1 94.5 201 SER A CA 1
ATOM 1566 C C . SER A 1 201 ? -7.531 17.094 10.695 1 94.5 201 SER A C 1
ATOM 1568 O O . SER A 1 201 ? -7.531 17.172 11.922 1 94.5 201 SER A O 1
ATOM 1570 N N . THR A 1 202 ? -8.172 17.938 9.883 1 92.56 202 THR A N 1
ATOM 1571 C CA . THR A 1 202 ? -9.109 18.953 10.359 1 92.56 202 THR A CA 1
ATOM 1572 C C . THR A 1 202 ? -10.273 19.109 9.391 1 92.56 202 THR A C 1
ATOM 1574 O O . THR A 1 202 ? -10.094 19.047 8.172 1 92.56 202 THR A O 1
ATOM 1577 N N . ASN A 1 203 ? -11.453 19.359 9.984 1 89.94 203 ASN A N 1
ATOM 1578 C CA . ASN A 1 203 ? -12.602 19.516 9.094 1 89.94 203 ASN A CA 1
ATOM 1579 C C . ASN A 1 203 ? -13.047 20.969 9.016 1 89.94 203 ASN A C 1
ATOM 1581 O O . ASN A 1 203 ? -14.086 21.281 8.422 1 89.94 203 ASN A O 1
ATOM 1585 N N . GLY A 1 204 ? -12.195 21.797 9.617 1 88.12 204 GLY A N 1
ATOM 1586 C CA . GLY A 1 204 ? -12.492 23.219 9.523 1 88.12 204 GLY A CA 1
ATOM 1587 C C . GLY A 1 204 ? -13.945 23.547 9.828 1 88.12 204 GLY A C 1
ATOM 1588 O O . GLY A 1 204 ? -14.445 23.219 10.914 1 88.12 204 GLY A O 1
ATOM 1589 N N . ASN A 1 205 ? -14.602 24.078 8.781 1 82.69 205 ASN A N 1
ATOM 1590 C CA . ASN A 1 205 ? -15.992 24.469 8.977 1 82.69 205 ASN A CA 1
ATOM 1591 C C . ASN A 1 205 ? -16.953 23.375 8.531 1 82.69 205 ASN A C 1
ATOM 1593 O O . ASN A 1 205 ? -18.172 23.531 8.633 1 82.69 205 ASN A O 1
ATOM 1597 N N . SER A 1 206 ? -16.375 22.297 8.164 1 80.88 206 SER A N 1
ATOM 1598 C CA . SER A 1 206 ? -17.219 21.188 7.734 1 80.88 206 SER A CA 1
ATOM 1599 C C . SER A 1 206 ? -17.703 20.375 8.93 1 80.88 206 SER A C 1
ATOM 1601 O O . SER A 1 206 ? -17.188 20.516 10.039 1 80.88 206 SER A O 1
ATOM 1603 N N . SER A 1 207 ? -18.828 19.672 8.773 1 78.5 207 SER A N 1
ATOM 1604 C CA . SER A 1 207 ? -19.375 18.891 9.875 1 78.5 207 SER A CA 1
ATOM 1605 C C . SER A 1 207 ? -19.281 17.391 9.602 1 78.5 207 SER A C 1
ATOM 1607 O O . SER A 1 207 ? -20.016 16.594 10.188 1 78.5 207 SER A O 1
ATOM 1609 N N . GLU A 1 208 ? -18.453 17 8.82 1 80.81 208 GLU A N 1
ATOM 1610 C CA . GLU A 1 208 ? -18.359 15.562 8.547 1 80.81 208 GLU A CA 1
ATOM 1611 C C . GLU A 1 208 ? -17.078 14.969 9.125 1 80.81 208 GLU A C 1
ATOM 1613 O O . GLU A 1 208 ? -16.047 15.648 9.219 1 80.81 208 GLU A O 1
ATOM 1618 N N . ALA A 1 209 ? -17.203 13.75 9.461 1 90.19 209 ALA A N 1
ATOM 1619 C CA . ALA A 1 209 ? -16.094 13.062 10.109 1 90.19 209 ALA A CA 1
ATOM 1620 C C . ALA A 1 209 ? -15.117 12.484 9.086 1 90.19 209 ALA A C 1
ATOM 1622 O O . ALA A 1 209 ? -15.531 12.07 8 1 90.19 209 ALA A O 1
ATOM 1623 N N . HIS A 1 210 ? -13.867 12.531 9.422 1 92.5 210 HIS A N 1
ATOM 1624 C CA . HIS A 1 210 ? -12.82 11.836 8.672 1 92.5 210 HIS A CA 1
ATOM 1625 C C . HIS A 1 210 ? -12.484 10.5 9.32 1 92.5 210 HIS A C 1
ATOM 1627 O O . HIS A 1 210 ? -12.234 10.43 10.523 1 92.5 210 HIS A O 1
ATOM 1633 N N . VAL A 1 211 ? -12.492 9.477 8.492 1 91.38 211 VAL A N 1
ATOM 1634 C CA . VAL A 1 211 ? -12.273 8.148 9.055 1 91.38 211 VAL A CA 1
ATOM 1635 C C . VAL A 1 211 ? -11.109 7.465 8.344 1 91.38 211 VAL A C 1
ATOM 1637 O O . VAL A 1 211 ? -11.062 7.434 7.109 1 91.38 211 VAL A O 1
ATOM 1640 N N . LEU A 1 212 ? -10.117 6.973 9.125 1 92.19 212 LEU A N 1
ATOM 1641 C CA . LEU A 1 212 ? -9 6.164 8.648 1 92.19 212 LEU A CA 1
ATOM 1642 C C . LEU A 1 212 ? -9.344 4.676 8.727 1 92.19 212 LEU A C 1
ATOM 1644 O O . LEU A 1 212 ? -9.625 4.16 9.812 1 92.19 212 LEU A O 1
ATOM 1648 N N . HIS A 1 213 ? -9.18 3.971 7.578 1 88.19 213 HIS A N 1
ATOM 1649 C CA . HIS A 1 213 ? -9.633 2.586 7.52 1 88.19 213 HIS A CA 1
ATOM 1650 C C . HIS A 1 213 ? -8.453 1.619 7.578 1 88.19 213 HIS A C 1
ATOM 1652 O O . HIS A 1 213 ? -8.609 0.474 8.008 1 88.19 213 HIS A O 1
ATOM 1658 N N . SER A 1 214 ? -7.41 2.027 7.117 1 88.31 214 SER A N 1
ATOM 1659 C CA . SER A 1 214 ? -6.195 1.22 7.125 1 88.31 214 SER A CA 1
ATOM 1660 C C . SER A 1 214 ? -4.953 2.09 6.988 1 88.31 214 SER A C 1
ATOM 1662 O O . SER A 1 214 ? -5.008 3.174 6.406 1 88.31 214 SER A O 1
ATOM 1664 N N . TRP A 1 215 ? -3.871 1.643 7.539 1 89.81 215 TRP A N 1
ATOM 1665 C CA . TRP A 1 215 ? -2.605 2.363 7.453 1 89.81 215 TRP A CA 1
ATOM 1666 C C . TRP A 1 215 ? -1.426 1.411 7.617 1 89.81 215 TRP A C 1
ATOM 1668 O O . TRP A 1 215 ? -1.399 0.601 8.547 1 89.81 215 TRP A O 1
ATOM 1678 N N . SER A 1 216 ? -0.421 1.457 6.625 1 87.62 216 SER A N 1
ATOM 1679 C CA . SER A 1 216 ? 0.792 0.649 6.707 1 87.62 216 SER A CA 1
ATOM 1680 C C . SER A 1 216 ? 2.029 1.474 6.371 1 87.62 216 SER A C 1
ATOM 1682 O O . SER A 1 216 ? 1.943 2.453 5.625 1 87.62 216 SER A O 1
ATOM 1684 N N . PHE A 1 217 ? 3.129 1.095 6.953 1 88.44 217 PHE A N 1
ATOM 1685 C CA . PHE A 1 217 ? 4.43 1.711 6.723 1 88.44 217 PHE A CA 1
ATOM 1686 C C . PHE A 1 217 ? 5.52 0.65 6.598 1 88.44 217 PHE A C 1
ATOM 1688 O O . PHE A 1 217 ? 5.789 -0.085 7.551 1 88.44 217 PHE A O 1
ATOM 1695 N N . ASP A 1 218 ? 6.238 0.682 5.355 1 85.56 218 ASP A N 1
ATOM 1696 C CA . ASP A 1 218 ? 7.23 -0.354 5.082 1 85.56 218 ASP A CA 1
ATOM 1697 C C . ASP A 1 218 ? 8.578 0.26 4.699 1 85.56 218 ASP A C 1
ATOM 1699 O O . ASP A 1 218 ? 8.648 1.088 3.789 1 85.56 218 ASP A O 1
ATOM 1703 N N . ILE A 1 219 ? 9.609 -0.245 5.434 1 86.19 219 ILE A N 1
ATOM 1704 C CA . ILE A 1 219 ? 10.961 0.163 5.07 1 86.19 219 ILE A CA 1
ATOM 1705 C C . ILE A 1 219 ? 11.539 -0.805 4.039 1 86.19 219 ILE A C 1
ATOM 1707 O O . ILE A 1 219 ? 11.352 -2.02 4.152 1 86.19 219 ILE A O 1
ATOM 1711 N N . ARG A 1 220 ? 12.242 -0.211 2.98 1 81.94 220 ARG A N 1
ATOM 1712 C CA . ARG A 1 220 ? 12.805 -1.058 1.931 1 81.94 220 ARG A CA 1
ATOM 1713 C C . ARG A 1 220 ? 14.148 -0.522 1.456 1 81.94 220 ARG A C 1
ATOM 1715 O O . ARG A 1 220 ? 14.5 0.626 1.733 1 81.94 220 ARG A O 1
ATOM 1722 N N . HIS A 1 221 ? 14.859 -1.355 0.793 1 77.19 221 HIS A N 1
ATOM 1723 C CA . HIS A 1 221 ? 16.094 -0.889 0.155 1 77.19 221 HIS A CA 1
ATOM 1724 C C . HIS A 1 221 ? 15.781 0.012 -1.036 1 77.19 221 HIS A C 1
ATOM 1726 O O . HIS A 1 221 ? 14.734 -0.133 -1.677 1 77.19 221 HIS A O 1
ATOM 1732 N N . PRO A 1 222 ? 16.797 0.9 -1.293 1 75.12 222 PRO A N 1
ATOM 1733 C CA . PRO A 1 222 ? 16.578 1.8 -2.428 1 75.12 222 PRO A CA 1
ATOM 1734 C C . PRO A 1 222 ? 16.578 1.069 -3.77 1 75.12 222 PRO A C 1
ATOM 1736 O O . PRO A 1 222 ? 17.25 0.048 -3.922 1 75.12 222 PRO A O 1
ATOM 1739 N N . THR A 1 223 ? 15.766 1.654 -4.684 1 70.19 223 THR A N 1
ATOM 1740 C CA . THR A 1 223 ? 15.719 1.135 -6.047 1 70.19 223 THR A CA 1
ATOM 1741 C C . THR A 1 223 ? 16.75 1.833 -6.926 1 70.19 223 THR A C 1
ATOM 1743 O O . THR A 1 223 ? 16.906 3.053 -6.859 1 70.19 223 THR A O 1
ATOM 1746 N N . PRO A 1 224 ? 17.562 1.048 -7.652 1 61.94 224 PRO A N 1
ATOM 1747 C CA . PRO A 1 224 ? 18.5 1.713 -8.555 1 61.94 224 PRO A CA 1
ATOM 1748 C C . PRO A 1 224 ? 17.812 2.637 -9.555 1 61.94 224 PRO A C 1
ATOM 1750 O O . PRO A 1 224 ? 16.734 2.314 -10.055 1 61.94 224 PRO A O 1
ATOM 1753 N N . VAL A 1 225 ? 18.25 3.98 -9.672 1 56.53 225 VAL A N 1
ATOM 1754 C CA . VAL A 1 225 ? 17.672 4.992 -10.547 1 56.53 225 VAL A CA 1
ATOM 1755 C C . VAL A 1 225 ? 18.016 4.68 -12 1 56.53 225 VAL A C 1
ATOM 1757 O O . VAL A 1 225 ? 19.172 4.363 -12.312 1 56.53 225 VAL A O 1
ATOM 1760 N N . CYS A 1 226 ? 17.141 4.266 -12.812 1 46.72 226 CYS A N 1
ATOM 1761 C CA . CYS A 1 226 ? 17.484 4.148 -14.227 1 46.72 226 CYS A CA 1
ATOM 1762 C C . CYS A 1 226 ? 17.375 5.5 -14.922 1 46.72 226 CYS A C 1
ATOM 1764 O O . CYS A 1 226 ? 16.281 6.074 -15.008 1 46.72 226 CYS A O 1
ATOM 1766 N N . VAL A 1 227 ? 18.344 6.395 -14.891 1 43.41 227 VAL A N 1
ATOM 1767 C CA . VAL A 1 227 ? 18.344 7.605 -15.703 1 43.41 227 VAL A CA 1
ATOM 1768 C C . VAL A 1 227 ? 18.359 7.23 -17.188 1 43.41 227 VAL A C 1
ATOM 1770 O O . VAL A 1 227 ? 19.156 6.398 -17.625 1 43.41 227 VAL A O 1
ATOM 1773 N N . PRO A 1 228 ? 17.203 7.395 -17.844 1 42.5 228 PRO A N 1
ATOM 1774 C CA . PRO A 1 228 ? 17.359 7.141 -19.281 1 42.5 228 PRO A CA 1
ATOM 1775 C C . PRO A 1 228 ? 18.625 7.758 -19.859 1 42.5 228 PRO A C 1
ATOM 1777 O O . PRO A 1 228 ? 19.125 8.758 -19.328 1 42.5 228 PRO A O 1
ATOM 1780 N N . PRO A 1 229 ? 19.359 7.016 -20.656 1 38.34 229 PRO A N 1
ATOM 1781 C CA . PRO A 1 229 ? 20.469 7.719 -21.281 1 38.34 229 PRO A CA 1
ATOM 1782 C C . PRO A 1 229 ? 20.078 9.078 -21.859 1 38.34 229 PRO A C 1
ATOM 1784 O O . PRO A 1 229 ? 18.906 9.289 -22.203 1 38.34 229 PRO A O 1
ATOM 1787 N N . PRO A 1 230 ? 20.891 10.102 -21.656 1 33.38 230 PRO A N 1
ATOM 1788 C CA . PRO A 1 230 ? 20.562 11.367 -22.328 1 33.38 230 PRO A CA 1
ATOM 1789 C C . PRO A 1 230 ? 20.078 11.164 -23.766 1 33.38 230 PRO A C 1
ATOM 1791 O O . PRO A 1 230 ? 20.469 10.195 -24.422 1 33.38 230 PRO A O 1
ATOM 1794 N N . MET A 1 231 ? 18.922 11.719 -23.984 1 34.25 231 MET A N 1
ATOM 1795 C CA . MET A 1 231 ? 18.359 11.719 -25.328 1 34.25 231 MET A CA 1
ATOM 1796 C C . MET A 1 231 ? 19.453 11.812 -26.391 1 34.25 231 MET A C 1
ATOM 1798 O O . MET A 1 231 ? 19.219 11.586 -27.562 1 34.25 231 MET A O 1
ATOM 1802 N N . TRP A 1 232 ? 20.562 12.555 -26.062 1 34.41 232 TRP A N 1
ATOM 1803 C CA . TRP A 1 232 ? 21.516 12.852 -27.125 1 34.41 232 TRP A CA 1
ATOM 1804 C C . TRP A 1 232 ? 22.156 11.57 -27.656 1 34.41 232 TRP A C 1
ATOM 1806 O O . TRP A 1 232 ? 22.906 11.602 -28.641 1 34.41 232 TRP A O 1
ATOM 1816 N N . MET A 1 233 ? 22.031 10.578 -26.859 1 35.44 233 MET A N 1
ATOM 1817 C CA . MET A 1 233 ? 22.766 9.422 -27.359 1 35.44 233 MET A CA 1
ATOM 1818 C C . MET A 1 233 ? 21.938 8.633 -28.359 1 35.44 233 MET A C 1
ATOM 1820 O O . MET A 1 233 ? 22.188 7.449 -28.609 1 35.44 233 MET A O 1
ATOM 1824 N N . HIS A 1 234 ? 20.75 9.18 -28.656 1 35.84 234 HIS A N 1
ATOM 1825 C CA . HIS A 1 234 ? 20.156 8.57 -29.844 1 35.84 234 HIS A CA 1
ATOM 1826 C C . HIS A 1 234 ? 21.125 8.586 -31.016 1 35.84 234 HIS A C 1
ATOM 1828 O O . HIS A 1 234 ? 21.766 9.602 -31.281 1 35.84 234 HIS A O 1
ATOM 1834 N N . PRO A 1 235 ? 21.656 7.484 -31.375 1 33.09 235 PRO A N 1
ATOM 1835 C CA . PRO A 1 235 ? 22.5 7.586 -32.562 1 33.09 235 PRO A CA 1
ATOM 1836 C C . PRO A 1 235 ? 21.875 8.445 -33.656 1 33.09 235 PRO A C 1
ATOM 1838 O O . PRO A 1 235 ? 20.656 8.391 -33.875 1 33.09 235 PRO A O 1
ATOM 1841 N N . GLN A 1 236 ? 22.391 9.664 -33.875 1 32.97 236 GLN A N 1
ATOM 1842 C CA . GLN A 1 236 ? 22.078 10.453 -35.062 1 32.97 236 GLN A CA 1
ATOM 1843 C C . GLN A 1 236 ? 21.969 9.562 -36.312 1 32.97 236 GLN A C 1
ATOM 1845 O O . GLN A 1 236 ? 22.781 8.664 -36.5 1 32.97 236 GLN A O 1
ATOM 1850 N N . PRO A 1 237 ? 20.766 9.391 -36.812 1 34 237 PRO A N 1
ATOM 1851 C CA . PRO A 1 237 ? 20.766 8.75 -38.125 1 34 237 PRO A CA 1
ATOM 1852 C C . PRO A 1 237 ? 21.859 9.273 -39.031 1 34 237 PRO A C 1
ATOM 1854 O O . PRO A 1 237 ? 22.172 10.469 -39.031 1 34 237 PRO A O 1
ATOM 1857 N N . SER A 1 238 ? 22.953 8.555 -39.188 1 35.88 238 SER A N 1
ATOM 1858 C CA . SER A 1 238 ? 23.906 8.922 -40.219 1 35.88 238 SER A CA 1
ATOM 1859 C C . SER A 1 238 ? 23.203 9.375 -41.5 1 35.88 238 SER A C 1
ATOM 1861 O O . SER A 1 238 ? 22.359 8.664 -42.031 1 35.88 238 SER A O 1
ATOM 1863 N N . ASP A 1 239 ? 22.875 10.688 -41.562 1 32.5 239 ASP A N 1
ATOM 1864 C CA . ASP A 1 239 ? 22.5 11.305 -42.812 1 32.5 239 ASP A CA 1
ATOM 1865 C C . ASP A 1 239 ? 23.422 10.852 -43.938 1 32.5 239 ASP A C 1
ATOM 1867 O O . ASP A 1 239 ? 24.562 11.297 -44.031 1 32.5 239 ASP A O 1
ATOM 1871 N N . THR A 1 240 ? 23.609 9.531 -44.312 1 30.97 240 THR A N 1
ATOM 1872 C CA . THR A 1 240 ? 24.266 9.195 -45.562 1 30.97 240 THR A CA 1
ATOM 1873 C C . THR A 1 240 ? 23.516 9.781 -46.75 1 30.97 240 THR A C 1
ATOM 1875 O O . THR A 1 240 ? 22.516 9.211 -47.188 1 30.97 240 THR A O 1
ATOM 1878 N N . SER A 1 241 ? 23.078 11.055 -46.719 1 26.47 241 SER A N 1
ATOM 1879 C CA . SER A 1 241 ? 22.797 11.586 -48.031 1 26.47 241 SER A CA 1
ATOM 1880 C C . SER A 1 241 ? 23.984 11.414 -48.969 1 26.47 241 SER A C 1
ATOM 1882 O O . SER A 1 2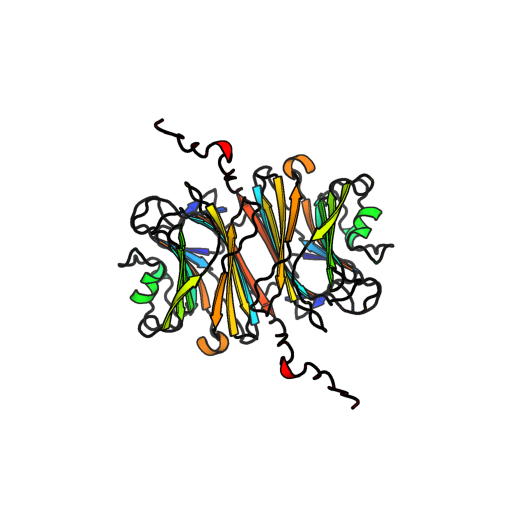41 ? 25.062 11.953 -48.719 1 26.47 241 SER A O 1
ATOM 1884 N N . LYS A 1 242 ? 24.031 10.297 -49.656 1 29.41 242 LYS A N 1
ATOM 1885 C CA . LYS A 1 242 ? 24.609 10.258 -51 1 29.41 242 LYS A CA 1
ATOM 1886 C C . LYS A 1 242 ? 24 11.328 -51.906 1 29.41 242 LYS A C 1
ATOM 1888 O O . LYS A 1 242 ? 22.797 11.312 -52.156 1 29.41 242 LYS A O 1
ATOM 1893 N N . ARG A 1 243 ? 24.688 12.508 -51.75 1 19.02 243 ARG A N 1
ATOM 1894 C CA . ARG A 1 243 ? 24.766 13.297 -53 1 19.02 243 ARG A CA 1
ATOM 1895 C C . ARG A 1 243 ? 25.656 12.617 -54.031 1 19.02 243 ARG A C 1
ATOM 1897 O O . ARG A 1 243 ? 26.672 12.008 -53.688 1 19.02 243 ARG A O 1
ATOM 1904 N N . MET B 1 1 ? 8.43 -1.052 16.797 1 34.72 1 MET B N 1
ATOM 1905 C CA . MET B 1 1 ? 9.68 -0.771 16.109 1 34.72 1 MET B CA 1
ATOM 1906 C C . MET B 1 1 ? 9.539 -1.031 14.609 1 34.72 1 MET B C 1
ATOM 1908 O O . MET B 1 1 ? 9.023 -2.072 14.203 1 34.72 1 MET B O 1
ATOM 1912 N N . PHE B 1 2 ? 9.539 0.073 13.938 1 48.44 2 PHE B N 1
ATOM 1913 C CA . PHE B 1 2 ? 9.484 -0.101 12.492 1 48.44 2 PHE B CA 1
ATOM 1914 C C . PHE B 1 2 ? 10.773 -0.722 11.969 1 48.44 2 PHE B C 1
ATOM 1916 O O . PHE B 1 2 ? 11.844 -0.125 12.086 1 48.44 2 PHE B O 1
ATOM 1923 N N . LYS B 1 3 ? 10.953 -1.934 12.078 1 49.94 3 LYS B N 1
ATOM 1924 C CA . LYS B 1 3 ? 12.07 -2.656 11.484 1 49.94 3 LYS B CA 1
ATOM 1925 C C . LYS B 1 3 ? 11.82 -2.955 10.008 1 49.94 3 LYS B C 1
ATOM 1927 O O . LYS B 1 3 ? 10.672 -3.133 9.602 1 49.94 3 LYS B O 1
ATOM 1932 N N . PRO B 1 4 ? 12.984 -2.676 9.367 1 52.16 4 PRO B N 1
ATOM 1933 C CA . PRO B 1 4 ? 12.773 -3.221 8.023 1 52.16 4 PRO B CA 1
ATOM 1934 C C . PRO B 1 4 ? 11.977 -4.52 8.031 1 52.16 4 PRO B C 1
ATOM 1936 O O . PRO B 1 4 ? 12.07 -5.301 8.977 1 52.16 4 PRO B O 1
ATOM 1939 N N . MET B 1 5 ? 10.93 -4.508 7.203 1 56.19 5 MET B N 1
ATOM 1940 C CA . MET B 1 5 ? 10.102 -5.711 7.188 1 56.19 5 MET B CA 1
ATOM 1941 C C . MET B 1 5 ? 10.953 -6.961 7.355 1 56.19 5 MET B C 1
ATOM 1943 O O . MET B 1 5 ? 12.023 -7.07 6.754 1 56.19 5 MET B O 1
ATOM 1947 N N . SER B 1 6 ? 10.836 -7.578 8.422 1 65.69 6 SER B N 1
ATOM 1948 C CA . SER B 1 6 ? 11.484 -8.883 8.57 1 65.69 6 SER B CA 1
ATOM 1949 C C . SER B 1 6 ? 10.516 -10.016 8.234 1 65.69 6 SER B C 1
ATOM 1951 O O . SER B 1 6 ? 9.531 -10.227 8.938 1 65.69 6 SER B O 1
ATOM 1953 N N . PHE B 1 7 ? 10.773 -10.656 7.168 1 74.44 7 PHE B N 1
ATOM 1954 C CA . PHE B 1 7 ? 9.922 -11.711 6.621 1 74.44 7 PHE B CA 1
ATOM 1955 C C . PHE B 1 7 ? 9.977 -12.961 7.488 1 74.44 7 PHE B C 1
ATOM 1957 O O . PHE B 1 7 ? 9.055 -13.773 7.465 1 74.44 7 PHE B O 1
ATOM 1964 N N . ASP B 1 8 ? 10.93 -13.156 8.328 1 72.25 8 ASP B N 1
ATOM 1965 C CA . ASP B 1 8 ? 11.258 -14.43 8.969 1 72.25 8 ASP B CA 1
ATOM 1966 C C . ASP B 1 8 ? 10.109 -14.922 9.836 1 72.25 8 ASP B C 1
ATOM 1968 O O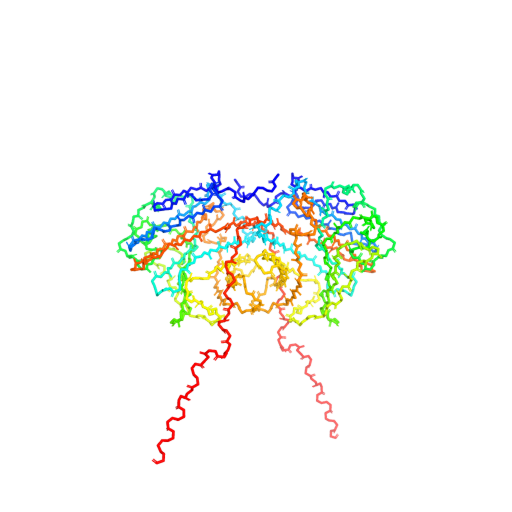 . ASP B 1 8 ? 9.773 -16.109 9.82 1 72.25 8 ASP B O 1
ATOM 1972 N N . LYS B 1 9 ? 9.469 -14.055 10.492 1 80.06 9 LYS B N 1
ATOM 1973 C CA . LYS B 1 9 ? 8.484 -14.578 11.438 1 80.06 9 LYS B CA 1
ATOM 1974 C C . LYS B 1 9 ? 7.09 -14.594 10.828 1 80.06 9 LYS B C 1
ATOM 1976 O O . LYS B 1 9 ? 6.188 -15.258 11.344 1 80.06 9 LYS B O 1
ATOM 1981 N N . GLU B 1 10 ? 6.914 -14.094 9.68 1 85.25 10 GLU B N 1
ATOM 1982 C CA . GLU B 1 10 ? 5.555 -13.883 9.188 1 85.25 10 GLU B CA 1
ATOM 1983 C C . GLU B 1 10 ? 5.258 -14.789 7.992 1 85.25 10 GLU B C 1
ATOM 1985 O O . GLU B 1 10 ? 4.094 -15.031 7.668 1 85.25 10 GLU B O 1
ATOM 1990 N N . VAL B 1 11 ? 6.359 -15.312 7.445 1 92.31 11 VAL B N 1
ATOM 1991 C CA . VAL B 1 11 ? 6.125 -16.016 6.188 1 92.31 11 VAL B CA 1
ATOM 1992 C C . VAL B 1 11 ? 6.84 -17.375 6.215 1 92.31 11 VAL B C 1
ATOM 1994 O O . VAL B 1 11 ? 7.715 -17.594 7.051 1 92.31 11 VAL B O 1
ATOM 1997 N N . GLU B 1 12 ? 6.371 -18.266 5.406 1 93.62 12 GLU B N 1
ATOM 1998 C CA . GLU B 1 12 ? 7.035 -19.531 5.098 1 93.62 12 GLU B CA 1
ATOM 1999 C C . GLU B 1 12 ? 7.543 -19.547 3.658 1 93.62 12 GLU B C 1
ATOM 2001 O O . GLU B 1 12 ? 6.844 -19.109 2.744 1 93.62 12 GLU B O 1
ATOM 2006 N N . LEU B 1 13 ? 8.758 -20.094 3.51 1 95.5 13 LEU B N 1
ATOM 2007 C CA . LEU B 1 13 ? 9.398 -20.109 2.201 1 95.5 13 LEU B CA 1
ATOM 2008 C C . LEU B 1 13 ? 9.398 -21.531 1.613 1 95.5 13 LEU B C 1
ATOM 2010 O O . LEU B 1 13 ? 9.586 -22.5 2.338 1 95.5 13 LEU B O 1
ATOM 2014 N N . PHE B 1 14 ? 9.211 -21.578 0.315 1 95.44 14 PHE B N 1
ATOM 2015 C CA . PHE B 1 14 ? 9.156 -22.859 -0.38 1 95.44 14 PHE B CA 1
ATOM 2016 C C . PHE B 1 14 ? 9.977 -22.812 -1.664 1 95.44 14 PHE B C 1
ATOM 2018 O O . PHE B 1 14 ? 10.188 -21.75 -2.234 1 95.44 14 PHE B O 1
ATOM 2025 N N . GLY B 1 15 ? 10.359 -23.969 -2.117 1 94.31 15 GLY B N 1
ATOM 2026 C CA . GLY B 1 15 ? 11.164 -24.062 -3.322 1 94.31 15 GLY B CA 1
ATOM 2027 C C . GLY B 1 15 ? 12.531 -23.406 -3.17 1 94.31 15 GLY B C 1
ATOM 2028 O O . GLY B 1 15 ? 13.258 -23.703 -2.215 1 94.31 15 GLY B O 1
ATOM 2029 N N . ASP B 1 16 ? 12.828 -22.516 -4.117 1 94.88 16 ASP B N 1
ATOM 2030 C CA . ASP B 1 16 ? 14.164 -21.922 -4.141 1 94.88 16 ASP B CA 1
ATOM 2031 C C . ASP B 1 16 ? 14.195 -20.609 -3.357 1 94.88 16 ASP B C 1
ATOM 2033 O O . ASP B 1 16 ? 15.211 -19.906 -3.346 1 94.88 16 ASP B O 1
ATOM 2037 N N . SER B 1 17 ? 13.094 -20.281 -2.729 1 95.62 17 SER B N 1
ATOM 2038 C CA . SER B 1 17 ? 13.023 -19.031 -1.987 1 95.62 17 SER B CA 1
ATOM 2039 C C . SER B 1 17 ? 13.953 -19.047 -0.779 1 95.62 17 SER B C 1
ATOM 2041 O O . SER B 1 17 ? 14.07 -20.062 -0.097 1 95.62 17 SER B O 1
ATOM 2043 N N . LYS B 1 18 ? 14.602 -17.875 -0.593 1 95.38 18 LYS B N 1
ATOM 2044 C CA . LYS B 1 18 ? 15.469 -17.75 0.576 1 95.38 18 LYS B CA 1
ATOM 2045 C C . LYS B 1 18 ? 15.508 -16.297 1.061 1 95.38 18 LYS B C 1
ATOM 2047 O O . LYS B 1 18 ? 15.32 -15.367 0.273 1 95.38 18 LYS B O 1
ATOM 2052 N N . LEU B 1 19 ? 15.805 -16.125 2.385 1 92.94 19 LEU B N 1
ATOM 2053 C CA . LEU B 1 19 ? 15.984 -14.797 2.957 1 92.94 19 LEU B CA 1
ATOM 2054 C C . LEU B 1 19 ? 17.344 -14.227 2.574 1 92.94 19 LEU B C 1
ATOM 2056 O O . LEU B 1 19 ? 18.344 -14.945 2.559 1 92.94 19 LEU B O 1
ATOM 2060 N N . ILE B 1 20 ? 17.266 -12.984 2.162 1 89.88 20 ILE B N 1
ATOM 2061 C CA . ILE B 1 20 ? 18.516 -12.289 1.891 1 89.88 20 ILE B CA 1
ATOM 2062 C C . ILE B 1 20 ? 18.531 -10.945 2.611 1 89.88 20 ILE B C 1
ATOM 2064 O O . ILE B 1 20 ? 17.516 -10.547 3.209 1 89.88 20 ILE B O 1
ATOM 2068 N N . ASN B 1 21 ? 19.719 -10.312 2.627 1 83.19 21 ASN B N 1
ATOM 2069 C CA . ASN B 1 21 ? 19.875 -9.023 3.285 1 83.19 21 ASN B CA 1
ATOM 2070 C C . ASN B 1 21 ? 19.438 -9.078 4.746 1 83.19 21 ASN B C 1
ATOM 2072 O O . ASN B 1 21 ? 18.641 -8.25 5.195 1 83.19 21 ASN B O 1
ATOM 2076 N N . GLU B 1 22 ? 19.844 -10.078 5.426 1 81.31 22 GLU B N 1
ATOM 2077 C CA . GLU B 1 22 ? 19.594 -10.273 6.848 1 81.31 22 GLU B CA 1
ATOM 2078 C C . GLU B 1 22 ? 18.094 -10.359 7.137 1 81.31 22 GLU B C 1
ATOM 2080 O O . GLU B 1 22 ? 17.609 -9.789 8.117 1 81.31 22 GLU B O 1
ATOM 2085 N N . GLY B 1 23 ? 17.422 -10.836 6.102 1 83.06 23 GLY B N 1
ATOM 2086 C CA . GLY B 1 23 ? 16.031 -11.141 6.32 1 83.06 23 GLY B CA 1
ATOM 2087 C C . GLY B 1 23 ? 15.094 -10.023 5.887 1 83.06 23 GLY B C 1
ATOM 2088 O O . GLY B 1 23 ? 13.875 -10.148 6 1 83.06 23 GLY B O 1
ATOM 2089 N N . SER B 1 24 ? 15.633 -8.969 5.23 1 80.19 24 SER B N 1
ATOM 2090 C CA . SER B 1 24 ? 14.789 -7.84 4.855 1 80.19 24 SER B CA 1
ATOM 2091 C C . SER B 1 24 ? 14.242 -8.008 3.441 1 80.19 24 SER B C 1
ATOM 2093 O O . SER B 1 24 ? 13.398 -7.219 3.002 1 80.19 24 SER B O 1
ATOM 2095 N N . SER B 1 25 ? 14.797 -9 2.764 1 88 25 SER B N 1
ATOM 2096 C CA . SER B 1 25 ? 14.312 -9.305 1.422 1 88 25 SER B CA 1
ATOM 2097 C C . SER B 1 25 ? 14.25 -10.812 1.187 1 88 25 SER B C 1
ATOM 2099 O O . SER B 1 25 ? 14.859 -11.586 1.931 1 88 25 SER B O 1
ATOM 2101 N N . ILE B 1 26 ? 13.438 -11.18 0.172 1 93.12 26 ILE B N 1
ATOM 2102 C CA . ILE B 1 26 ? 13.344 -12.586 -0.209 1 93.12 26 ILE B CA 1
ATOM 2103 C C . ILE B 1 26 ? 13.742 -12.75 -1.675 1 93.12 26 ILE B C 1
ATOM 2105 O O . ILE B 1 26 ? 13.172 -12.102 -2.555 1 93.12 26 ILE B O 1
ATOM 2109 N N . GLN B 1 27 ? 14.727 -13.547 -1.828 1 94.69 27 GLN B N 1
ATOM 2110 C CA . GLN B 1 27 ? 15 -13.984 -3.191 1 94.69 27 GLN B CA 1
ATOM 2111 C C . GLN B 1 27 ? 14.117 -15.172 -3.572 1 94.69 27 GLN B C 1
ATOM 2113 O O . GLN B 1 27 ? 14.266 -16.266 -3.027 1 94.69 27 GLN B O 1
ATOM 2118 N N . LEU B 1 28 ? 13.219 -14.977 -4.547 1 94.94 28 LEU B N 1
ATOM 2119 C CA . LEU B 1 28 ? 12.227 -15.992 -4.875 1 94.94 28 LEU B CA 1
ATOM 2120 C C . LEU B 1 28 ? 12.789 -17.016 -5.848 1 94.94 28 LEU B C 1
ATOM 2122 O O . LEU B 1 28 ? 12.453 -18.203 -5.773 1 94.94 28 LEU B O 1
ATOM 2126 N N . THR B 1 29 ? 13.562 -16.5 -6.809 1 93.75 29 THR B N 1
ATOM 2127 C CA . THR B 1 29 ? 14.195 -17.438 -7.738 1 93.75 29 THR B CA 1
ATOM 2128 C C . THR B 1 29 ? 15.711 -17.297 -7.703 1 93.75 29 THR B C 1
ATOM 2130 O O . THR B 1 29 ? 16.234 -16.203 -7.426 1 93.75 29 THR B O 1
ATOM 2133 N N . ASN B 1 30 ? 16.391 -18.422 -7.977 1 91.75 30 ASN B N 1
ATOM 2134 C CA . ASN B 1 30 ? 17.844 -18.375 -8.133 1 91.75 30 ASN B CA 1
ATOM 2135 C C . ASN B 1 30 ? 18.25 -17.844 -9.508 1 91.75 30 ASN B C 1
ATOM 2137 O O . ASN B 1 30 ? 17.406 -17.672 -10.383 1 91.75 30 ASN B O 1
ATOM 2141 N N . SER B 1 31 ? 19.5 -17.516 -9.562 1 87.69 31 SER B N 1
ATOM 2142 C CA . SER B 1 31 ? 20.016 -17 -10.82 1 87.69 31 SER B CA 1
ATOM 2143 C C . SER B 1 31 ? 20.391 -18.125 -11.766 1 87.69 31 SER B C 1
ATOM 2145 O O . SER B 1 31 ? 21.484 -18.141 -12.32 1 87.69 31 SER B O 1
ATOM 2147 N N . VAL B 1 32 ? 19.641 -19.156 -11.812 1 88.06 32 VAL B N 1
ATOM 2148 C CA . VAL B 1 32 ? 19.75 -20.281 -12.75 1 88.06 32 VAL B CA 1
ATOM 2149 C C . VAL B 1 32 ? 18.406 -20.531 -13.422 1 88.06 32 VAL B C 1
ATOM 2151 O O . VAL B 1 32 ? 17.359 -20.297 -12.82 1 88.06 32 VAL B O 1
ATOM 2154 N N . SER B 1 33 ? 18.5 -21.031 -14.656 1 87 33 SER B N 1
ATOM 2155 C CA . SER B 1 33 ? 17.266 -21.297 -15.375 1 87 33 SER B CA 1
ATOM 2156 C C . SER B 1 33 ? 16.438 -22.391 -14.688 1 87 33 SER B C 1
ATOM 2158 O O . SER B 1 33 ? 17 -23.281 -14.047 1 87 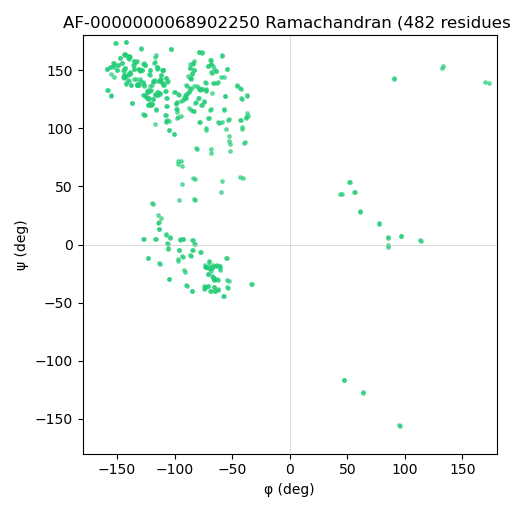33 SER B O 1
ATOM 2160 N N . GLY B 1 34 ? 15.133 -22.266 -14.852 1 88.88 34 GLY B N 1
ATOM 2161 C CA . GLY B 1 34 ? 14.234 -23.266 -14.32 1 88.88 34 GLY B CA 1
ATOM 2162 C C . GLY B 1 34 ? 14.016 -23.156 -12.82 1 88.88 34 GLY B C 1
ATOM 2163 O O . GLY B 1 34 ? 13.617 -24.109 -12.164 1 88.88 34 GLY B O 1
ATOM 2164 N N . SER B 1 35 ? 14.352 -22 -12.305 1 92.12 35 SER B N 1
ATOM 2165 C CA . SER B 1 35 ? 14.211 -21.781 -10.867 1 92.12 35 SER B CA 1
ATOM 2166 C C . SER B 1 35 ? 12.797 -21.328 -10.516 1 92.12 35 SER B C 1
ATOM 2168 O O . SER B 1 35 ? 12.203 -20.516 -11.234 1 92.12 35 SER B O 1
ATOM 2170 N N . GLU B 1 36 ? 12.242 -21.953 -9.484 1 93.62 36 GLU B N 1
ATOM 2171 C CA . GLU B 1 36 ? 10.922 -21.594 -8.969 1 93.62 36 GLU B CA 1
ATOM 2172 C C . GLU B 1 36 ? 10.945 -21.422 -7.457 1 93.62 36 GLU B C 1
ATOM 2174 O O . GLU B 1 36 ? 11.602 -22.188 -6.75 1 93.62 36 GLU B O 1
ATOM 2179 N N . GLY B 1 37 ? 10.281 -20.375 -6.977 1 95.12 37 GLY B N 1
ATOM 2180 C CA . GLY B 1 37 ? 10.172 -20.141 -5.547 1 95.12 37 GLY B CA 1
ATOM 2181 C C . GLY B 1 37 ? 8.844 -19.531 -5.145 1 95.12 37 GLY B C 1
ATOM 2182 O O . GLY B 1 37 ? 8.172 -18.906 -5.965 1 95.12 37 GLY B O 1
ATOM 2183 N N . ARG B 1 38 ? 8.484 -19.766 -3.852 1 96.12 38 ARG B N 1
ATOM 2184 C CA . ARG B 1 38 ? 7.199 -19.312 -3.332 1 96.12 38 ARG B CA 1
ATOM 2185 C C . ARG B 1 38 ? 7.328 -18.844 -1.884 1 96.12 38 ARG B C 1
ATOM 2187 O O . ARG B 1 38 ? 8.242 -19.266 -1.173 1 96.12 38 ARG B O 1
ATOM 2194 N N . VAL B 1 39 ? 6.48 -17.969 -1.564 1 95.94 39 VAL B N 1
ATOM 2195 C CA . VAL B 1 39 ? 6.379 -17.469 -0.197 1 95.94 39 VAL B CA 1
ATOM 2196 C C . VAL B 1 39 ? 4.91 -17.344 0.205 1 95.94 39 VAL B C 1
ATOM 2198 O O . VAL B 1 39 ? 4.07 -16.938 -0.603 1 95.94 39 VAL B O 1
ATOM 2201 N N . VAL B 1 40 ? 4.586 -17.781 1.47 1 94.94 40 VAL B N 1
ATOM 2202 C CA . VAL B 1 40 ? 3.209 -17.766 1.956 1 94.94 40 VAL B CA 1
ATOM 2203 C C . VAL B 1 40 ? 3.166 -17.156 3.355 1 94.94 40 VAL B C 1
ATOM 2205 O O . VAL B 1 40 ? 4.031 -17.438 4.188 1 94.94 40 VAL B O 1
ATOM 2208 N N . TYR B 1 41 ? 2.166 -16.312 3.58 1 92.94 41 TYR B N 1
ATOM 2209 C CA . TYR B 1 41 ? 1.929 -15.898 4.957 1 92.94 41 TYR B CA 1
ATOM 2210 C C . TYR B 1 41 ? 1.555 -17.094 5.832 1 92.94 41 TYR B C 1
ATOM 2212 O O . TYR B 1 41 ? 0.741 -17.938 5.434 1 92.94 41 TYR B O 1
ATOM 2220 N N . LYS B 1 42 ? 2.08 -17.141 7.062 1 90 42 LYS B N 1
ATOM 2221 C CA . LYS B 1 42 ? 1.858 -18.266 7.957 1 90 42 LYS B CA 1
ATOM 2222 C C . LYS B 1 42 ? 0.439 -18.25 8.516 1 90 42 LYS B C 1
ATOM 2224 O O . LYS B 1 42 ? -0.173 -19.312 8.695 1 90 42 LYS B O 1
ATOM 2229 N N . GLU B 1 43 ? -0.053 -17.125 8.766 1 88.44 43 GLU B N 1
ATOM 2230 C CA . GLU B 1 43 ? -1.355 -17 9.414 1 88.44 43 GLU B CA 1
ATOM 2231 C C . GLU B 1 43 ? -2.486 -17.016 8.391 1 88.44 43 GLU B C 1
ATOM 2233 O O . GLU B 1 43 ? -2.455 -16.281 7.41 1 88.44 43 GLU B O 1
ATOM 2238 N N . PRO B 1 44 ? -3.531 -17.859 8.633 1 90.44 44 PRO B N 1
ATOM 2239 C CA . PRO B 1 44 ? -4.699 -17.844 7.746 1 90.44 44 PRO B CA 1
ATOM 2240 C C . PRO B 1 44 ? -5.504 -16.547 7.855 1 90.44 44 PRO B C 1
ATOM 2242 O O . PRO B 1 44 ? -5.453 -15.867 8.883 1 90.44 44 PRO B O 1
ATOM 2245 N N . ILE B 1 45 ? -6.191 -16.281 6.789 1 86.94 45 ILE B N 1
ATOM 2246 C CA . ILE B 1 45 ? -7.02 -15.086 6.734 1 86.94 45 ILE B CA 1
ATOM 2247 C C . ILE B 1 45 ? -8.492 -15.477 6.68 1 86.94 45 ILE B C 1
ATOM 2249 O O . ILE B 1 45 ? -8.883 -16.359 5.906 1 86.94 45 ILE B O 1
ATOM 2253 N N . ASN B 1 46 ? -9.242 -14.867 7.535 1 83.5 46 ASN B N 1
ATOM 2254 C CA . ASN B 1 46 ? -10.695 -15.008 7.508 1 83.5 46 ASN B CA 1
ATOM 2255 C C . ASN B 1 46 ? -11.367 -13.734 7.004 1 83.5 46 ASN B C 1
ATOM 2257 O O . ASN B 1 46 ? -11.305 -12.695 7.66 1 83.5 46 ASN B O 1
ATOM 2261 N N . LEU B 1 47 ? -11.844 -13.789 5.828 1 78.06 47 LEU B N 1
ATOM 2262 C CA . LEU B 1 47 ? -12.523 -12.633 5.266 1 78.06 47 LEU B CA 1
ATOM 2263 C C . LEU B 1 47 ? -14.039 -12.797 5.352 1 78.06 47 LEU B C 1
ATOM 2265 O O . LEU B 1 47 ? -14.633 -13.523 4.555 1 78.06 47 LEU B O 1
ATOM 2269 N N . SER B 1 48 ? -14.586 -12.266 6.344 1 76.62 48 SER B N 1
ATOM 2270 C CA . SER B 1 48 ? -16.047 -12.25 6.363 1 76.62 48 SER B CA 1
ATOM 2271 C C . SER B 1 48 ? -16.609 -11.617 5.102 1 76.62 48 SER B C 1
ATOM 2273 O O . SER B 1 48 ? -15.945 -10.82 4.445 1 76.62 48 SER B O 1
ATOM 2275 N N . ASN B 1 49 ? -17.766 -12.008 4.691 1 70.5 49 ASN B N 1
ATOM 2276 C CA . ASN B 1 49 ? -18.359 -11.641 3.416 1 70.5 49 ASN B CA 1
ATOM 2277 C C . ASN B 1 49 ? -18.422 -10.133 3.24 1 70.5 49 ASN B C 1
ATOM 2279 O O . ASN B 1 49 ? -18.453 -9.633 2.113 1 70.5 49 ASN B O 1
ATOM 2283 N N . SER B 1 50 ? -18.203 -9.531 4.207 1 76.62 50 SER B N 1
ATOM 2284 C CA . SER B 1 50 ? -18.438 -8.102 4.094 1 76.62 50 SER B CA 1
ATOM 2285 C C . SER B 1 50 ? -17.125 -7.316 4.211 1 76.62 50 SER B C 1
ATOM 2287 O O . SER B 1 50 ? -17.141 -6.09 4.316 1 76.62 50 SER B O 1
ATOM 2289 N N . LEU B 1 51 ? -16.109 -8.102 4.098 1 83.06 51 LEU B N 1
ATOM 2290 C CA . LEU B 1 51 ? -14.867 -7.363 4.281 1 83.06 51 LEU B CA 1
ATOM 2291 C C . LEU B 1 51 ? -14.078 -7.285 2.979 1 83.06 51 LEU B C 1
ATOM 2293 O O . LEU B 1 51 ? -14.234 -8.141 2.104 1 83.06 51 LEU B O 1
ATOM 2297 N N . SER B 1 52 ? -13.414 -6.211 2.793 1 88.31 52 SER B N 1
ATOM 2298 C CA . SER B 1 52 ? -12.484 -5.945 1.697 1 88.31 52 SER B CA 1
ATOM 2299 C C . SER B 1 52 ? -11.039 -6.051 2.16 1 88.31 52 SER B C 1
ATOM 2301 O O . SER B 1 52 ? -10.773 -6.188 3.355 1 88.31 52 SER B O 1
ATOM 2303 N N . PHE B 1 53 ? -10.109 -6.07 1.162 1 89.06 53 PHE B N 1
ATOM 2304 C CA . PHE B 1 53 ? -8.711 -6.031 1.574 1 89.06 53 PHE B CA 1
ATOM 2305 C C . PHE B 1 53 ? -7.863 -5.289 0.545 1 89.06 53 PHE B C 1
ATOM 2307 O O . PHE B 1 53 ? -8.297 -5.078 -0.588 1 89.06 53 PHE B O 1
ATOM 2314 N N . SER B 1 54 ? -6.707 -4.855 1.004 1 87.62 54 SER B N 1
ATOM 2315 C CA . SER B 1 54 ? -5.645 -4.324 0.153 1 87.62 54 SER B CA 1
ATOM 2316 C C . SER B 1 54 ? -4.324 -5.043 0.405 1 87.62 54 SER B C 1
ATOM 2318 O O . SER B 1 54 ? -3.996 -5.367 1.549 1 87.62 54 SER B O 1
ATOM 2320 N N . SER B 1 55 ? -3.625 -5.363 -0.613 1 90.44 55 SER B N 1
ATOM 2321 C CA . SER B 1 55 ? -2.275 -5.918 -0.531 1 90.44 55 SER B CA 1
ATOM 2322 C C . SER B 1 55 ? -1.302 -5.129 -1.399 1 90.44 55 SER B C 1
ATOM 2324 O O . SER B 1 55 ? -1.657 -4.68 -2.492 1 90.44 55 SER B O 1
ATOM 2326 N N . TYR B 1 56 ? -0.113 -4.922 -0.861 1 87.31 56 TYR B N 1
ATOM 2327 C CA . TYR B 1 56 ? 0.943 -4.188 -1.549 1 87.31 56 TYR B CA 1
ATOM 2328 C C . TYR B 1 56 ? 2.27 -4.934 -1.464 1 87.31 56 TYR B C 1
ATOM 2330 O O . TYR B 1 56 ? 2.645 -5.43 -0.398 1 87.31 56 TYR B O 1
ATOM 2338 N N . PHE B 1 57 ? 2.998 -4.965 -2.609 1 90.5 57 PHE B N 1
ATOM 2339 C CA . PHE B 1 57 ? 4.352 -5.504 -2.537 1 90.5 57 PHE B CA 1
ATOM 2340 C C . PHE B 1 57 ? 5.25 -4.848 -3.582 1 90.5 57 PHE B C 1
ATOM 2342 O O . PHE B 1 57 ? 4.773 -4.398 -4.625 1 90.5 57 PHE B O 1
ATOM 2349 N N . SER B 1 58 ? 6.496 -4.746 -3.279 1 88.62 58 SER B N 1
ATOM 2350 C CA . SER B 1 58 ? 7.523 -4.285 -4.207 1 88.62 58 SER B CA 1
ATOM 2351 C C . SER B 1 58 ? 8.492 -5.406 -4.559 1 88.62 58 SER B C 1
ATOM 2353 O O . SER B 1 58 ? 8.867 -6.203 -3.693 1 88.62 58 SER B O 1
ATOM 2355 N N . PHE B 1 59 ? 8.883 -5.445 -5.824 1 89.81 59 PHE B N 1
ATOM 2356 C CA . PHE B 1 59 ? 9.695 -6.562 -6.297 1 89.81 59 PHE B CA 1
ATOM 2357 C C . PHE B 1 59 ? 10.57 -6.141 -7.473 1 89.81 59 PHE B C 1
ATOM 2359 O O . PHE B 1 59 ? 10.25 -5.18 -8.172 1 89.81 59 PHE B O 1
ATOM 2366 N N . SER B 1 60 ? 11.656 -6.914 -7.609 1 88.31 60 SER B N 1
ATOM 2367 C CA . SER B 1 60 ? 12.516 -6.758 -8.773 1 88.31 60 SER B CA 1
ATOM 2368 C C . SER B 1 60 ? 12.5 -8.008 -9.648 1 88.31 60 SER B C 1
ATOM 2370 O O . SER B 1 60 ? 12.594 -9.125 -9.141 1 88.31 60 SER B O 1
ATOM 2372 N N . MET B 1 61 ? 12.258 -7.793 -10.859 1 83.31 61 MET B N 1
ATOM 2373 C CA . MET B 1 61 ? 12.312 -8.852 -11.859 1 83.31 61 MET B CA 1
ATOM 2374 C C . MET B 1 61 ? 12.945 -8.352 -13.156 1 83.31 61 MET B C 1
ATOM 2376 O O . MET B 1 61 ? 12.727 -7.199 -13.547 1 83.31 61 MET B O 1
ATOM 2380 N N . PRO B 1 62 ? 13.727 -9.242 -13.711 1 73.12 62 PRO B N 1
ATOM 2381 C CA . PRO B 1 62 ? 14.297 -8.812 -14.992 1 73.12 62 PRO B CA 1
ATOM 2382 C C . PRO B 1 62 ? 13.242 -8.656 -16.078 1 73.12 62 PRO B C 1
ATOM 2384 O O . PRO B 1 62 ? 12.117 -9.148 -15.938 1 73.12 62 PRO B O 1
ATOM 2387 N N . ASN B 1 63 ? 13.578 -7.824 -16.969 1 65.31 63 ASN B N 1
ATOM 2388 C CA . ASN B 1 63 ? 12.695 -7.605 -18.109 1 65.31 63 ASN B CA 1
ATOM 2389 C C . ASN B 1 63 ? 12.922 -8.656 -19.203 1 65.31 63 ASN B C 1
ATOM 2391 O O . ASN B 1 63 ? 13.367 -8.328 -20.297 1 65.31 63 ASN B O 1
ATOM 2395 N N . GLU B 1 64 ? 12.773 -9.852 -18.812 1 64.5 64 GLU B N 1
ATOM 2396 C CA . GLU B 1 64 ? 12.914 -10.906 -19.812 1 64.5 64 GLU B CA 1
ATOM 2397 C C . GLU B 1 64 ? 11.609 -11.688 -19.969 1 64.5 64 GLU B C 1
ATOM 2399 O O . GLU B 1 64 ? 10.727 -11.609 -19.125 1 64.5 64 GLU B O 1
ATOM 2404 N N . THR B 1 65 ? 11.43 -12.281 -21.062 1 60.81 65 THR B N 1
ATOM 2405 C CA . THR B 1 65 ? 10.211 -12.914 -21.547 1 60.81 65 THR B CA 1
ATOM 2406 C C . THR B 1 65 ? 9.773 -14.031 -20.609 1 60.81 65 THR B C 1
ATOM 2408 O O . THR B 1 65 ? 8.594 -14.383 -20.562 1 60.81 65 THR B O 1
ATOM 2411 N N . ASP B 1 66 ? 10.57 -14.523 -19.859 1 73.31 66 ASP B N 1
ATOM 2412 C CA . ASP B 1 66 ? 10.148 -15.719 -19.141 1 73.31 66 ASP B CA 1
ATOM 2413 C C . ASP B 1 66 ? 10.07 -15.461 -17.641 1 73.31 66 ASP B C 1
ATOM 2415 O O . ASP B 1 66 ? 9.992 -16.406 -16.859 1 73.31 66 ASP B O 1
ATOM 2419 N N . ASP B 1 67 ? 10.008 -14.328 -17.312 1 84 67 ASP B N 1
ATOM 2420 C CA . ASP B 1 67 ? 9.898 -14 -15.898 1 84 67 ASP B CA 1
ATOM 2421 C C . ASP B 1 67 ? 8.453 -13.727 -15.508 1 84 67 ASP B C 1
ATOM 2423 O O . ASP B 1 67 ? 7.812 -12.828 -16.062 1 84 67 ASP B O 1
ATOM 2427 N N . VAL B 1 68 ? 7.98 -14.555 -14.656 1 89.75 68 VAL B N 1
ATOM 2428 C CA . VAL B 1 68 ? 6.566 -14.461 -14.297 1 89.75 68 VAL B CA 1
ATOM 2429 C C . VAL B 1 68 ? 6.422 -14.445 -12.773 1 89.75 68 VAL B C 1
ATOM 2431 O O . VAL B 1 68 ? 7.129 -15.172 -12.078 1 89.75 68 VAL B O 1
ATOM 2434 N N . MET B 1 69 ? 5.508 -13.672 -12.281 1 92.88 69 MET B N 1
ATOM 2435 C CA . MET B 1 69 ? 5.129 -13.633 -10.875 1 92.88 69 MET B CA 1
ATOM 2436 C C . MET B 1 69 ? 3.627 -13.844 -10.711 1 92.88 69 MET B C 1
ATOM 2438 O O . MET B 1 69 ? 2.85 -13.547 -11.625 1 92.88 69 MET B O 1
ATOM 2442 N N . ALA B 1 70 ? 3.27 -14.352 -9.531 1 96 70 ALA B N 1
ATOM 2443 C CA . ALA B 1 70 ? 1.853 -14.617 -9.297 1 96 70 ALA B CA 1
ATOM 2444 C C . ALA B 1 70 ? 1.465 -14.305 -7.859 1 96 70 ALA B C 1
ATOM 2446 O O . ALA B 1 70 ? 2.289 -14.422 -6.949 1 96 70 ALA B O 1
ATOM 2447 N N . PHE B 1 71 ? 0.264 -13.812 -7.711 1 97.12 71 PHE B N 1
ATOM 2448 C CA . PHE B 1 71 ? -0.434 -13.734 -6.434 1 97.12 71 PHE B CA 1
ATOM 2449 C C . PHE B 1 71 ? -1.44 -14.867 -6.293 1 97.12 71 PHE B C 1
ATOM 2451 O O . PHE B 1 71 ? -2.236 -15.117 -7.203 1 97.12 71 PHE B O 1
ATOM 2458 N N . VAL B 1 72 ? -1.399 -15.586 -5.086 1 96.75 72 VAL B N 1
ATOM 2459 C CA . VAL B 1 72 ? -2.238 -16.766 -4.949 1 96.75 72 VAL B CA 1
ATOM 2460 C C . VAL B 1 72 ? -3 -16.719 -3.627 1 96.75 72 VAL B C 1
ATOM 2462 O O . VAL B 1 72 ? -2.443 -16.328 -2.6 1 96.75 72 VAL B O 1
ATOM 2465 N N . MET B 1 73 ? -4.246 -17.078 -3.686 1 95.88 73 MET B N 1
ATOM 2466 C CA . MET B 1 73 ? -5.105 -17.344 -2.531 1 95.88 73 MET B CA 1
ATOM 2467 C C . MET B 1 73 ? -5.625 -18.766 -2.545 1 95.88 73 MET B C 1
ATOM 2469 O O . MET B 1 73 ? -6.293 -19.188 -3.494 1 95.88 73 MET B O 1
ATOM 2473 N N . VAL B 1 74 ? -5.301 -19.5 -1.469 1 94.69 74 VAL B N 1
ATOM 2474 C CA . VAL B 1 74 ? -5.656 -20.906 -1.412 1 94.69 74 VAL B CA 1
ATOM 2475 C C . VAL B 1 74 ? -6.363 -21.219 -0.093 1 94.69 74 VAL B C 1
ATOM 2477 O O . VAL B 1 74 ? -6.086 -20.578 0.926 1 94.69 74 VAL B O 1
ATOM 2480 N N . PRO B 1 75 ? -7.238 -22.188 -0.157 1 93.06 75 PRO B N 1
ATOM 2481 C CA . PRO B 1 75 ? -7.898 -22.547 1.102 1 93.06 75 PRO B CA 1
ATOM 2482 C C . PRO B 1 75 ? -6.949 -23.203 2.104 1 93.06 75 PRO B C 1
ATOM 2484 O O . PRO B 1 75 ? -5.93 -23.766 1.712 1 93.06 75 PRO B O 1
ATOM 2487 N N . THR B 1 76 ? -7.367 -23.141 3.406 1 92.12 76 THR B N 1
ATOM 2488 C CA . THR B 1 76 ? -6.527 -23.703 4.457 1 92.12 76 THR B CA 1
ATOM 2489 C C . THR B 1 76 ? -6.504 -25.234 4.371 1 92.12 76 THR B C 1
ATOM 2491 O O . THR B 1 76 ? -5.664 -25.875 4.996 1 92.12 76 THR B O 1
ATOM 2494 N N . SER B 1 77 ? -7.402 -25.75 3.648 1 89.75 77 SER B N 1
ATOM 2495 C CA . SER B 1 77 ? -7.445 -27.203 3.48 1 89.75 77 SER B CA 1
ATOM 2496 C C . SER B 1 77 ? -6.312 -27.688 2.582 1 89.75 77 SER B C 1
ATOM 2498 O O . SER B 1 77 ? -6.008 -28.891 2.551 1 89.75 77 SER B O 1
ATOM 2500 N N . LEU B 1 78 ? -5.746 -26.781 1.796 1 90.44 78 LEU B N 1
ATOM 2501 C CA . LEU B 1 78 ? -4.633 -27.172 0.937 1 90.44 78 LEU B CA 1
ATOM 2502 C C . LEU B 1 78 ? -3.367 -27.406 1.756 1 90.44 78 LEU B C 1
ATOM 2504 O O . LEU B 1 78 ? -3.016 -26.578 2.604 1 90.44 78 LEU B O 1
ATOM 2508 N N . ASP B 1 79 ? -2.697 -28.516 1.499 1 88.62 79 ASP B N 1
ATOM 2509 C CA . ASP B 1 79 ? -1.41 -28.797 2.125 1 88.62 79 ASP B CA 1
ATOM 2510 C C . ASP B 1 79 ? -0.328 -27.859 1.608 1 88.62 79 ASP B C 1
ATOM 2512 O O . ASP B 1 79 ? 0.075 -27.938 0.446 1 88.62 79 ASP B O 1
ATOM 2516 N N . LEU B 1 80 ? 0.224 -27.031 2.479 1 87.19 80 LEU B N 1
ATOM 2517 C CA . LEU B 1 80 ? 1.182 -26 2.09 1 87.19 80 LEU B CA 1
ATOM 2518 C C . LEU B 1 80 ? 2.49 -26.625 1.62 1 87.19 80 LEU B C 1
ATOM 2520 O O . LEU B 1 80 ? 3.27 -25.984 0.911 1 87.19 80 LEU B O 1
ATOM 2524 N N . SER B 1 81 ? 2.732 -27.891 2.068 1 85.88 81 SER B N 1
ATOM 2525 C CA . SER B 1 81 ? 3.961 -28.547 1.643 1 85.88 81 SER B CA 1
ATOM 2526 C C . SER B 1 81 ? 4.016 -28.688 0.125 1 85.88 81 SER B C 1
ATOM 2528 O O . SER B 1 81 ? 5.098 -28.828 -0.453 1 85.88 81 SER B O 1
ATOM 2530 N N . LEU B 1 82 ? 2.883 -28.562 -0.445 1 83.12 82 LEU B N 1
ATOM 2531 C CA . LEU B 1 82 ? 2.787 -28.703 -1.895 1 83.12 82 LEU B CA 1
ATOM 2532 C C . LEU B 1 82 ? 3.396 -27.484 -2.594 1 83.12 82 LEU B C 1
ATOM 2534 O O . LEU B 1 82 ? 3.713 -27.547 -3.785 1 83.12 82 LEU B O 1
ATOM 2538 N N . PHE B 1 83 ? 3.547 -26.359 -1.923 1 86.19 83 PHE B N 1
ATOM 2539 C CA . PHE B 1 83 ? 4.152 -25.156 -2.473 1 86.19 83 PHE B CA 1
ATOM 2540 C C . PHE B 1 83 ? 5.625 -25.375 -2.793 1 86.19 83 PHE B C 1
ATOM 2542 O O . PHE B 1 83 ? 6.223 -24.609 -3.553 1 86.19 83 PHE B O 1
ATOM 2549 N N . GLY B 1 84 ? 6.184 -26.391 -2.217 1 84.06 84 GLY B N 1
ATOM 2550 C CA . GLY B 1 84 ? 7.59 -26.688 -2.439 1 84.06 84 GLY B CA 1
ATOM 2551 C C . GLY B 1 84 ? 7.836 -27.531 -3.674 1 84.06 84 GLY B C 1
ATOM 2552 O O . GLY B 1 84 ? 8.977 -27.688 -4.105 1 84.06 84 GLY B O 1
ATOM 2553 N N . ASN B 1 85 ? 6.809 -28.031 -4.242 1 80.56 85 ASN B N 1
ATOM 2554 C CA . ASN B 1 85 ? 6.945 -28.906 -5.395 1 80.56 85 ASN B CA 1
ATOM 2555 C C . ASN B 1 85 ? 7.227 -28.125 -6.672 1 80.56 85 ASN B C 1
ATOM 2557 O O . ASN B 1 85 ? 6.648 -27.062 -6.891 1 80.56 85 ASN B O 1
ATOM 2561 N N . LYS B 1 86 ? 8.234 -28.641 -7.41 1 76.75 86 LYS B N 1
ATOM 2562 C CA . LYS B 1 86 ? 8.523 -28.016 -8.695 1 76.75 86 LYS B CA 1
ATOM 2563 C C . LYS B 1 86 ? 7.449 -28.344 -9.727 1 76.75 86 LYS B C 1
ATOM 2565 O O . LYS B 1 86 ? 6.91 -29.453 -9.734 1 76.75 86 LYS B O 1
ATOM 2570 N N . ASN B 1 87 ? 7.172 -27.281 -10.438 1 73.75 87 ASN B N 1
ATOM 2571 C CA . ASN B 1 87 ? 6.219 -27.516 -11.516 1 73.75 87 ASN B CA 1
ATOM 2572 C C . ASN B 1 87 ? 6.914 -27.984 -12.789 1 73.75 87 ASN B C 1
ATOM 2574 O O . ASN B 1 87 ? 8.07 -27.641 -13.039 1 73.75 87 ASN B O 1
ATOM 2578 N N . ASN B 1 88 ? 6.18 -28.875 -13.43 1 70 88 ASN B N 1
ATOM 2579 C CA . ASN B 1 88 ? 6.68 -29.375 -14.711 1 70 88 ASN B CA 1
ATOM 2580 C C . ASN B 1 88 ? 6.688 -28.266 -15.766 1 70 88 ASN B C 1
ATOM 2582 O O . ASN B 1 88 ? 7.461 -28.328 -16.734 1 70 88 ASN B O 1
ATOM 2586 N N . ASN B 1 89 ? 5.785 -27.344 -15.578 1 65.06 89 ASN B N 1
ATOM 2587 C CA . ASN B 1 89 ? 5.738 -26.219 -16.516 1 65.06 89 ASN B CA 1
ATOM 2588 C C . ASN B 1 89 ? 6.48 -25.016 -15.961 1 65.06 89 ASN B C 1
ATOM 2590 O O . ASN B 1 89 ? 5.949 -24.281 -15.117 1 65.06 89 ASN B O 1
ATOM 2594 N N . SER B 1 90 ? 7.582 -24.766 -16.594 1 65.44 90 SER B N 1
ATOM 2595 C CA . SER B 1 90 ? 8.508 -23.766 -16.078 1 65.44 90 SER B CA 1
ATOM 2596 C C . SER B 1 90 ? 8.086 -22.359 -16.5 1 65.44 90 SER B C 1
ATOM 2598 O O . SER B 1 90 ? 8.664 -21.375 -16.047 1 65.44 90 SER B O 1
ATOM 2600 N N . SER B 1 91 ? 7 -22.281 -17.219 1 78.5 91 SER B N 1
ATOM 2601 C CA . SER B 1 91 ? 6.695 -20.969 -17.75 1 78.5 91 SER B CA 1
ATOM 2602 C C . SER B 1 91 ? 5.539 -20.312 -17 1 78.5 91 SER B C 1
ATOM 2604 O O . SER B 1 91 ? 5.137 -19.188 -17.312 1 78.5 91 SER B O 1
ATOM 2606 N N . SER B 1 92 ? 4.996 -21.031 -16.078 1 88.62 92 SER B N 1
ATOM 2607 C CA . SER B 1 92 ? 3.859 -20.484 -15.352 1 88.62 92 SER B CA 1
ATOM 2608 C C . SER B 1 92 ? 4.117 -20.484 -13.852 1 88.62 92 SER B C 1
ATOM 2610 O O . SER B 1 92 ? 4.473 -21.516 -13.273 1 88.62 92 SER B O 1
ATOM 2612 N N . ALA B 1 93 ? 3.855 -19.375 -13.266 1 92.38 93 ALA B N 1
ATOM 2613 C CA . ALA B 1 93 ? 3.99 -19.266 -11.82 1 92.38 93 ALA B CA 1
ATOM 2614 C C . ALA B 1 93 ? 2.805 -19.922 -11.109 1 92.38 93 ALA B C 1
ATOM 2616 O O . ALA B 1 93 ? 2.811 -20.078 -9.891 1 92.38 93 ALA B O 1
ATOM 2617 N N . LEU B 1 94 ? 1.82 -20.344 -11.867 1 92.19 94 LEU B N 1
ATOM 2618 C CA . LEU B 1 94 ? 0.643 -20.984 -11.289 1 92.19 94 LEU B CA 1
ATOM 2619 C C . LEU B 1 94 ? 0.663 -22.484 -11.539 1 92.19 94 LEU B C 1
ATOM 2621 O O . LEU B 1 94 ? -0.279 -23.203 -11.172 1 92.19 94 LEU B O 1
ATOM 2625 N N . GLY B 1 95 ? 1.673 -23 -12.188 1 88.69 95 GLY B N 1
ATOM 2626 C CA . GLY B 1 95 ? 1.735 -24.406 -12.586 1 88.69 95 GLY B CA 1
ATOM 2627 C C . GLY B 1 95 ? 1.522 -25.359 -11.43 1 88.69 95 GLY B C 1
ATOM 2628 O O . GLY B 1 95 ? 0.841 -26.375 -11.578 1 88.69 95 GLY B O 1
ATOM 2629 N N . PHE B 1 96 ? 2.023 -25.031 -10.289 1 89 96 PHE B N 1
ATOM 2630 C CA . PHE B 1 96 ? 1.923 -25.922 -9.133 1 89 96 PHE B CA 1
ATOM 2631 C C . PHE B 1 96 ? 0.471 -26.078 -8.695 1 89 96 PHE B C 1
ATOM 2633 O O . PHE B 1 96 ? 0.093 -27.109 -8.141 1 89 96 PHE B O 1
ATOM 2640 N N . LEU B 1 97 ? -0.369 -25.078 -8.898 1 90.56 97 LEU B N 1
ATOM 2641 C CA . LEU B 1 97 ? -1.783 -25.188 -8.555 1 90.56 97 LEU B CA 1
ATOM 2642 C C . LEU B 1 97 ? -2.496 -26.172 -9.484 1 90.56 97 LEU B C 1
ATOM 2644 O O . LEU B 1 97 ? -3.33 -26.953 -9.031 1 90.56 97 LEU B O 1
ATOM 2648 N N . PHE B 1 98 ? -2.119 -26.094 -10.727 1 87.81 98 PHE B N 1
ATOM 2649 C CA . PHE B 1 98 ? -2.719 -26.984 -11.703 1 87.81 98 PHE B CA 1
ATOM 2650 C C . PHE B 1 98 ? -2.33 -28.438 -11.406 1 87.81 98 PHE B C 1
ATOM 2652 O O . PHE B 1 98 ? -3.109 -29.359 -11.656 1 87.81 98 PHE B O 1
ATOM 2659 N N . GLU B 1 99 ? -1.248 -28.609 -10.859 1 86.25 99 GLU B N 1
ATOM 2660 C CA . GLU B 1 99 ? -0.74 -29.953 -10.633 1 86.25 99 GLU B CA 1
ATOM 2661 C C . GLU B 1 99 ? -1.186 -30.484 -9.273 1 86.25 99 GLU B C 1
ATOM 2663 O O . GLU B 1 99 ? -1.493 -31.672 -9.141 1 86.25 99 GLU B O 1
ATOM 2668 N N . HIS B 1 100 ? -1.277 -29.594 -8.305 1 84.62 100 HIS B N 1
ATOM 2669 C CA . HIS B 1 100 ? -1.377 -30.109 -6.945 1 84.62 100 HIS B CA 1
ATOM 2670 C C . HIS B 1 100 ? -2.633 -29.609 -6.246 1 84.62 100 HIS B C 1
ATOM 2672 O O . HIS B 1 100 ? -2.982 -30.078 -5.164 1 84.62 100 HIS B O 1
ATOM 2678 N N . ALA B 1 101 ? -3.324 -28.656 -6.781 1 88 101 ALA B N 1
ATOM 2679 C CA . ALA B 1 101 ? -4.516 -28.094 -6.156 1 88 101 ALA B CA 1
ATOM 2680 C C . ALA B 1 101 ? -5.742 -28.266 -7.047 1 88 101 ALA B C 1
ATOM 2682 O O . ALA B 1 101 ? -6.613 -27.406 -7.098 1 88 101 ALA B O 1
ATOM 2683 N N . LYS B 1 102 ? -5.824 -29.328 -7.73 1 86.25 102 LYS B N 1
ATOM 2684 C CA . LYS B 1 102 ? -6.852 -29.547 -8.742 1 86.25 102 LYS B CA 1
ATOM 2685 C C . LYS B 1 102 ? -8.242 -29.562 -8.125 1 86.25 102 LYS B C 1
ATOM 2687 O O . LYS B 1 102 ? -9.211 -29.109 -8.75 1 86.25 102 LYS B O 1
ATOM 2692 N N . ASN B 1 103 ? -8.375 -29.984 -6.883 1 87.06 103 ASN B N 1
ATOM 2693 C CA . ASN B 1 103 ? -9.68 -30.156 -6.262 1 87.06 103 ASN B CA 1
ATOM 2694 C C . ASN B 1 103 ? -9.984 -29.016 -5.289 1 87.06 103 ASN B C 1
ATOM 2696 O O . ASN B 1 103 ? -10.969 -29.062 -4.551 1 87.06 103 ASN B O 1
ATOM 2700 N N . GLU B 1 104 ? -9.133 -28.062 -5.254 1 91 104 GLU B N 1
ATOM 2701 C CA . GLU B 1 104 ? -9.32 -26.938 -4.332 1 91 104 GLU B CA 1
ATOM 2702 C C . GLU B 1 104 ? -9.773 -25.688 -5.074 1 91 104 GLU B C 1
ATOM 2704 O O . GLU B 1 104 ? -9.336 -25.438 -6.199 1 91 104 GLU B O 1
ATOM 2709 N N . THR B 1 105 ? -10.672 -25 -4.434 1 91.06 105 THR B N 1
ATOM 2710 C CA . THR B 1 105 ? -11.07 -23.703 -4.984 1 91.06 105 THR B CA 1
ATOM 2711 C C . THR B 1 105 ? -10.008 -22.656 -4.684 1 91.06 105 THR B C 1
ATOM 2713 O O . THR B 1 105 ? -9.711 -22.375 -3.521 1 91.06 105 THR B O 1
ATOM 2716 N N . VAL B 1 106 ? -9.484 -22.109 -5.793 1 94.25 106 VAL B N 1
ATOM 2717 C CA . VAL B 1 106 ? -8.414 -21.141 -5.609 1 94.25 106 VAL B CA 1
ATOM 2718 C C . VAL B 1 106 ? -8.758 -19.844 -6.355 1 94.25 106 VAL B C 1
ATOM 2720 O O . VAL B 1 106 ? -9.641 -19.828 -7.215 1 94.25 106 VAL B O 1
ATOM 2723 N N . VAL B 1 107 ? -8.18 -18.719 -5.918 1 94.94 107 VAL B N 1
ATOM 2724 C CA . VAL B 1 107 ? -8.133 -17.453 -6.641 1 94.94 107 VAL B CA 1
ATOM 2725 C C . VAL B 1 107 ? -6.68 -17.031 -6.863 1 94.94 107 VAL B C 1
ATOM 2727 O O . VAL B 1 107 ? -5.922 -16.859 -5.902 1 94.94 107 VAL B O 1
ATOM 2730 N N . ALA B 1 108 ? -6.332 -16.906 -8.148 1 96.5 108 ALA B N 1
ATOM 2731 C CA . ALA B 1 108 ? -4.941 -16.578 -8.43 1 96.5 108 ALA B CA 1
ATOM 2732 C C . ALA B 1 108 ? -4.812 -15.836 -9.758 1 96.5 108 ALA B C 1
ATOM 2734 O O . ALA B 1 108 ? -5.684 -15.945 -10.625 1 96.5 108 ALA B O 1
ATOM 2735 N N . PHE B 1 109 ? -3.734 -15.031 -9.797 1 95.88 109 PHE B N 1
ATOM 2736 C CA . PHE B 1 109 ? -3.375 -14.477 -11.102 1 95.88 109 PHE B CA 1
ATOM 2737 C C . PHE B 1 109 ? -1.861 -14.391 -11.25 1 95.88 109 PHE B C 1
ATOM 2739 O O . PHE B 1 109 ? -1.142 -14.219 -10.266 1 95.88 109 PHE B O 1
ATOM 2746 N N . GLU B 1 110 ? -1.388 -14.594 -12.438 1 94.81 110 GLU B N 1
ATOM 2747 C CA . GLU B 1 110 ? 0.009 -14.359 -12.789 1 94.81 110 GLU B CA 1
ATOM 2748 C C . GLU B 1 110 ? 0.14 -13.234 -13.812 1 94.81 110 GLU B C 1
ATOM 2750 O O . GLU B 1 110 ? -0.815 -12.93 -14.531 1 94.81 110 GLU B O 1
ATOM 2755 N N . PHE B 1 111 ? 1.272 -12.57 -13.781 1 90.69 111 PHE B N 1
ATOM 2756 C CA . PHE B 1 111 ? 1.504 -11.484 -14.727 1 90.69 111 PHE B CA 1
ATOM 2757 C C . PHE B 1 111 ? 2.932 -11.523 -15.258 1 90.69 111 PHE B C 1
ATOM 2759 O O . PHE B 1 111 ? 3.84 -12.008 -14.578 1 90.69 111 PHE B O 1
ATOM 2766 N N . ASP B 1 112 ? 3.004 -11.109 -16.438 1 82.94 112 ASP B N 1
ATOM 2767 C CA . ASP B 1 112 ? 4.258 -10.906 -17.156 1 82.94 112 ASP B CA 1
ATOM 2768 C C . ASP B 1 112 ? 4.34 -9.492 -17.734 1 82.94 112 ASP B C 1
ATOM 2770 O O . ASP B 1 112 ? 3.514 -9.102 -18.562 1 82.94 112 ASP B O 1
ATOM 2774 N N . ILE B 1 113 ? 5.234 -8.719 -17.188 1 78.19 113 ILE B N 1
ATOM 2775 C CA . ILE B 1 113 ? 5.473 -7.367 -17.672 1 78.19 113 ILE B CA 1
ATOM 2776 C C . ILE B 1 113 ? 6.781 -7.332 -18.469 1 78.19 113 ILE B C 1
ATOM 2778 O O . ILE B 1 113 ? 7.863 -7.469 -17.891 1 78.19 113 ILE B O 1
ATOM 2782 N N . SER B 1 114 ? 6.695 -7.23 -19.781 1 75.38 114 SER B N 1
ATOM 2783 C CA . SER B 1 114 ? 7.875 -7.242 -20.641 1 75.38 114 SER B CA 1
ATOM 2784 C C . SER B 1 114 ? 7.719 -6.277 -21.812 1 75.38 114 SER B C 1
ATOM 2786 O O . SER B 1 114 ? 6.668 -5.656 -21.969 1 75.38 114 SER B O 1
ATOM 2788 N N . ASN B 1 115 ? 8.789 -6.18 -22.516 1 71.88 115 ASN B N 1
ATOM 2789 C CA . ASN B 1 115 ? 8.781 -5.328 -23.703 1 71.88 115 ASN B CA 1
ATOM 2790 C C . ASN B 1 115 ? 7.871 -5.898 -24.797 1 71.88 115 ASN B C 1
ATOM 2792 O O . ASN B 1 115 ? 7.484 -5.184 -25.719 1 71.88 115 ASN B O 1
ATOM 2796 N N . ARG B 1 116 ? 7.574 -7.164 -24.719 1 73.31 116 ARG B N 1
ATOM 2797 C CA . ARG B 1 116 ? 6.73 -7.793 -25.734 1 73.31 116 ARG B CA 1
ATOM 2798 C C . ARG B 1 116 ? 5.254 -7.59 -25.406 1 73.31 116 ARG B C 1
ATOM 2800 O O . ARG B 1 116 ? 4.387 -7.918 -26.234 1 73.31 116 ARG B O 1
ATOM 2807 N N . GLY B 1 117 ? 5.023 -7.02 -24.297 1 78.56 117 GLY B N 1
ATOM 2808 C CA . GLY B 1 117 ? 3.643 -6.805 -23.891 1 78.56 117 GLY B CA 1
ATOM 2809 C C . GLY B 1 117 ? 3.373 -7.227 -22.453 1 78.56 117 GLY B C 1
ATOM 2810 O O . GLY B 1 117 ? 4.043 -8.117 -21.922 1 78.56 117 GLY B O 1
ATOM 2811 N N . ASN B 1 118 ? 2.336 -6.523 -21.844 1 82.81 118 ASN B N 1
ATOM 2812 C CA . ASN B 1 118 ? 1.89 -6.863 -20.484 1 82.81 118 ASN B CA 1
ATOM 2813 C C . ASN B 1 118 ? 0.731 -7.855 -20.516 1 82.81 118 ASN B C 1
ATOM 2815 O O . ASN B 1 118 ? -0.27 -7.629 -21.203 1 82.81 118 ASN B O 1
ATOM 2819 N N . ARG B 1 119 ? 0.979 -8.945 -19.812 1 87.88 119 ARG B N 1
ATOM 2820 C CA . ARG B 1 119 ? -0.03 -10 -19.828 1 87.88 119 ARG B CA 1
ATOM 2821 C C . ARG B 1 119 ? -0.338 -10.477 -18.406 1 87.88 119 ARG B C 1
ATOM 2823 O O . ARG B 1 119 ? 0.518 -10.406 -17.516 1 87.88 119 ARG B O 1
ATOM 2830 N N . ALA B 1 120 ? -1.603 -10.938 -18.297 1 91.44 120 ALA B N 1
ATOM 2831 C CA . ALA B 1 120 ? -2.012 -11.562 -17.047 1 91.44 120 ALA B CA 1
ATOM 2832 C C . ALA B 1 120 ? -2.896 -12.773 -17.297 1 91.44 120 ALA B C 1
ATOM 2834 O O . ALA B 1 120 ? -3.533 -12.875 -18.359 1 91.44 120 ALA B O 1
ATOM 2835 N N . ARG B 1 121 ? -2.783 -13.703 -16.5 1 92.75 121 ARG B N 1
ATOM 2836 C CA . ARG B 1 121 ? -3.652 -14.875 -16.5 1 92.75 121 ARG B CA 1
ATOM 2837 C C . ARG B 1 121 ? -4.32 -15.047 -15.133 1 92.75 121 ARG B C 1
ATOM 2839 O O . ARG B 1 121 ? -3.643 -15.086 -14.102 1 92.75 121 ARG B O 1
ATOM 2846 N N . VAL B 1 122 ? -5.691 -15.133 -15.164 1 95.12 122 VAL B N 1
ATOM 2847 C CA . VAL B 1 122 ? -6.465 -15.242 -13.938 1 95.12 122 VAL B CA 1
ATOM 2848 C C . VAL B 1 122 ? -7.027 -16.656 -13.797 1 95.12 122 VAL B C 1
ATOM 2850 O O . VAL B 1 122 ? -7.562 -17.219 -14.758 1 95.12 122 VAL B O 1
ATOM 2853 N N . LEU B 1 123 ? -6.863 -17.219 -12.664 1 94.75 123 LEU B N 1
ATOM 2854 C CA . LEU B 1 123 ? -7.398 -18.531 -12.312 1 94.75 123 LEU B CA 1
ATOM 2855 C C . LEU B 1 123 ? -8.414 -18.422 -11.188 1 94.75 123 LEU B C 1
ATOM 2857 O O . LEU B 1 123 ? -8.07 -18.047 -10.07 1 94.75 123 LEU B O 1
ATOM 2861 N N . LEU B 1 124 ? -9.703 -18.797 -11.516 1 93.25 124 LEU B N 1
ATOM 2862 C CA . LEU B 1 124 ? -10.773 -18.797 -10.516 1 93.25 124 LEU B CA 1
ATOM 2863 C C . LEU B 1 124 ? -11.414 -20.172 -10.406 1 93.25 124 LEU B C 1
ATOM 2865 O O . LEU B 1 124 ? -11.836 -20.734 -11.414 1 93.25 124 LEU B O 1
ATOM 2869 N N . GLY B 1 125 ? -11.422 -20.641 -9.211 1 90.06 125 GLY B N 1
ATOM 2870 C CA . GLY B 1 125 ? -12.062 -21.922 -9.016 1 90.06 125 GLY B CA 1
ATOM 2871 C C . GLY B 1 125 ? -11.094 -23.094 -9.055 1 90.06 125 GLY B C 1
ATOM 2872 O O . GLY B 1 125 ? -9.906 -22.922 -8.75 1 90.06 125 GLY B O 1
ATOM 2873 N N . LYS B 1 126 ? -11.602 -24.234 -9.375 1 87.81 126 LYS B N 1
ATOM 2874 C CA . LYS B 1 126 ? -10.758 -25.422 -9.453 1 87.81 126 LYS B CA 1
ATOM 2875 C C . LYS B 1 126 ? -9.883 -25.406 -10.703 1 87.81 126 LYS B C 1
ATOM 2877 O O . LYS B 1 126 ? -10.398 -25.297 -11.82 1 87.81 126 LYS B O 1
ATOM 2882 N N . PRO B 1 127 ? -8.57 -25.5 -10.484 1 83.81 127 PRO B N 1
ATOM 2883 C CA . PRO B 1 127 ? -7.664 -25.391 -11.625 1 83.81 127 PRO B CA 1
ATOM 2884 C C . PRO B 1 127 ? -7.992 -26.391 -12.734 1 83.81 127 PRO B C 1
ATOM 2886 O O . PRO B 1 127 ? -7.785 -26.109 -13.914 1 83.81 127 PRO B O 1
ATOM 2889 N N . GLU B 1 128 ? -8.508 -27.531 -12.422 1 77.56 128 GLU B N 1
ATOM 2890 C CA . GLU B 1 128 ? -8.812 -28.547 -13.422 1 77.56 128 GLU B CA 1
ATOM 2891 C C . GLU B 1 128 ? -10 -28.141 -14.289 1 77.56 128 GLU B C 1
ATOM 2893 O O . GLU B 1 128 ? -10.133 -28.594 -15.43 1 77.56 128 GLU B O 1
ATOM 2898 N N . SER B 1 129 ? -10.789 -27.328 -13.719 1 69.06 129 SER B N 1
ATOM 2899 C CA . SER B 1 129 ? -12.039 -27.016 -14.398 1 69.06 129 SER B CA 1
ATOM 2900 C C . SER B 1 129 ? -12.211 -25.5 -14.562 1 69.06 129 SER B C 1
ATOM 2902 O O . SER B 1 129 ? -13.188 -25.047 -15.164 1 69.06 129 SER B O 1
ATOM 2904 N N . SER B 1 130 ? -11.234 -24.781 -14.18 1 64.5 130 SER B N 1
ATOM 2905 C CA . SER B 1 130 ? -11.43 -23.359 -13.914 1 64.5 130 SER B CA 1
ATOM 2906 C C . SER B 1 130 ? -11.281 -22.547 -15.195 1 64.5 130 SER B C 1
ATOM 2908 O O . SER B 1 130 ? -10.68 -23 -16.172 1 64.5 130 SER B O 1
ATOM 2910 N N . GLU B 1 131 ? -11.977 -21.438 -15.016 1 69.88 131 GLU B N 1
ATOM 2911 C CA . GLU B 1 131 ? -11.922 -20.375 -16.016 1 69.88 131 GLU B CA 1
ATOM 2912 C C . GLU B 1 131 ? -10.57 -19.656 -15.977 1 69.88 131 GLU B C 1
ATOM 2914 O O . GLU B 1 131 ? -10.203 -19.062 -14.961 1 69.88 131 GLU B O 1
ATOM 2919 N N . VAL B 1 132 ? -9.727 -20.031 -16.859 1 78.56 132 VAL B N 1
ATOM 2920 C CA . VAL B 1 132 ? -8.492 -19.281 -17.062 1 78.56 132 VAL B CA 1
ATOM 2921 C C . VAL B 1 132 ? -8.742 -18.125 -18.031 1 78.56 132 VAL B C 1
ATOM 2923 O O . VAL B 1 132 ? -9.281 -18.328 -19.125 1 78.56 132 VAL B O 1
ATOM 2926 N N . ARG B 1 133 ? -8.562 -16.922 -17.453 1 85.19 133 ARG B N 1
ATOM 2927 C CA . ARG B 1 133 ? -8.758 -15.727 -18.281 1 85.19 133 ARG B CA 1
ATOM 2928 C C . ARG B 1 133 ? -7.418 -15.07 -18.609 1 85.19 133 ARG B C 1
ATOM 2930 O O . ARG B 1 133 ? -6.668 -14.68 -17.703 1 85.19 133 ARG B O 1
ATOM 2937 N N . ASN B 1 134 ? -7.184 -15.039 -19.922 1 83.25 134 ASN B N 1
ATOM 2938 C CA . ASN B 1 134 ? -5.996 -14.32 -20.375 1 83.25 134 ASN B CA 1
ATOM 2939 C C . ASN B 1 134 ? -6.297 -12.852 -20.656 1 83.25 134 ASN B C 1
ATOM 2941 O O . ASN B 1 134 ? -7.281 -12.531 -21.328 1 83.25 134 ASN B O 1
ATOM 2945 N N . LEU B 1 135 ? -5.453 -12.023 -19.969 1 83.88 135 LEU B N 1
ATOM 2946 C CA . LEU B 1 135 ? -5.637 -10.578 -20.141 1 83.88 135 LEU B CA 1
ATOM 2947 C C . LEU B 1 135 ? -4.383 -9.938 -20.719 1 83.88 135 LEU B C 1
ATOM 2949 O O . LEU B 1 135 ? -3.266 -10.375 -20.438 1 83.88 135 LEU B O 1
ATOM 2953 N N . SER B 1 136 ? -4.676 -9.078 -21.641 1 80.12 136 SER B N 1
ATOM 2954 C CA . SER B 1 136 ? -3.639 -8.133 -22.031 1 80.12 136 SER B CA 1
ATOM 2955 C C . SER B 1 136 ? -3.965 -6.719 -21.562 1 80.12 136 SER B C 1
ATOM 2957 O O . SER B 1 136 ? -5.133 -6.32 -21.547 1 80.12 136 SER B O 1
ATOM 2959 N N . PHE B 1 137 ? -2.965 -6.02 -21.047 1 76.5 137 PHE B N 1
ATOM 2960 C CA . PHE B 1 137 ? -3.266 -4.688 -20.531 1 76.5 137 PHE B CA 1
ATOM 2961 C C . PHE B 1 137 ? -2.168 -3.701 -20.922 1 76.5 137 PHE B C 1
ATOM 2963 O O . PHE B 1 137 ? -1.031 -4.102 -21.172 1 76.5 137 PHE B O 1
ATOM 2970 N N . GLU B 1 138 ? -2.672 -2.469 -21.094 1 70.69 138 GLU B N 1
ATOM 2971 C CA . GLU B 1 138 ? -1.766 -1.404 -21.516 1 70.69 138 GLU B CA 1
ATOM 2972 C C . GLU B 1 138 ? -1.059 -0.777 -20.328 1 70.69 138 GLU B C 1
ATOM 2974 O O . GLU B 1 138 ? -1.584 -0.79 -19.203 1 70.69 138 GLU B O 1
ATOM 2979 N N . GLY B 1 139 ? 0.106 -0.368 -20.578 1 70.5 139 GLY B N 1
ATOM 2980 C CA . GLY B 1 139 ? 0.911 0.384 -19.625 1 70.5 139 GLY B CA 1
ATOM 2981 C C . GLY B 1 139 ? 2.355 0.54 -20.062 1 70.5 139 GLY B C 1
ATOM 2982 O O . GLY B 1 139 ? 2.859 -0.253 -20.859 1 70.5 139 GLY B O 1
ATOM 2983 N N . ASP B 1 140 ? 2.84 1.78 -19.797 1 66.81 140 ASP B N 1
ATOM 2984 C CA . ASP B 1 140 ? 4.219 2.047 -20.188 1 66.81 140 ASP B CA 1
ATOM 2985 C C . ASP B 1 140 ? 5.184 1.787 -19.031 1 66.81 140 ASP B C 1
ATOM 2987 O O . ASP B 1 140 ? 5.559 2.715 -18.312 1 66.81 140 ASP B O 1
ATOM 2991 N N . LEU B 1 141 ? 5.234 0.602 -18.75 1 65.25 141 LEU B N 1
ATOM 2992 C CA . LEU B 1 141 ? 6.281 0.289 -17.781 1 65.25 141 LEU B CA 1
ATOM 2993 C C . LEU B 1 141 ? 7.539 -0.206 -18.484 1 65.25 141 LEU B C 1
ATOM 2995 O O . LEU B 1 141 ? 7.59 -1.347 -18.953 1 65.25 141 LEU B O 1
ATOM 2999 N N . MET B 1 142 ? 8.156 0.735 -19.172 1 57.41 142 MET B N 1
ATOM 3000 C CA . MET B 1 142 ? 9.383 0.326 -19.859 1 57.41 142 MET B CA 1
ATOM 3001 C C . MET B 1 142 ? 10.398 -0.221 -18.859 1 57.41 142 MET B C 1
ATOM 3003 O O . MET B 1 142 ? 10.734 0.448 -17.875 1 57.41 142 MET B O 1
ATOM 3007 N N . MET B 1 143 ? 10.484 -1.552 -18.938 1 59.69 143 MET B N 1
ATOM 3008 C CA . MET B 1 143 ? 11.539 -2.125 -18.109 1 59.69 143 MET B CA 1
ATOM 3009 C C . MET B 1 143 ? 12.898 -1.974 -18.766 1 59.69 143 MET B C 1
ATOM 3011 O O . MET B 1 143 ? 13.039 -2.205 -19.969 1 59.69 143 MET B O 1
ATOM 3015 N N . GLU B 1 144 ? 13.719 -1.015 -18.219 1 57.75 144 GLU B N 1
ATOM 3016 C CA . GLU B 1 144 ? 15.055 -0.838 -18.766 1 57.75 144 GLU B CA 1
ATOM 3017 C C . GLU B 1 144 ? 15.867 -2.129 -18.672 1 57.75 144 GLU B C 1
ATOM 3019 O O . GLU B 1 144 ? 15.484 -3.053 -17.953 1 57.75 144 GLU B O 1
ATOM 3024 N N . ASN B 1 145 ? 16.938 -2.119 -19.469 1 54.56 145 ASN B N 1
ATOM 3025 C CA . ASN B 1 145 ? 17.922 -3.193 -19.375 1 54.56 145 ASN B CA 1
ATOM 3026 C C . ASN B 1 145 ? 18.484 -3.324 -17.969 1 54.56 145 ASN B C 1
ATOM 3028 O O . ASN B 1 145 ? 18.906 -2.33 -17.375 1 54.56 145 ASN B O 1
ATOM 3032 N N . GLY B 1 146 ? 18.312 -4.441 -17.156 1 56.59 146 GLY B N 1
ATOM 3033 C CA . GLY B 1 146 ? 18.781 -4.75 -15.805 1 56.59 146 GLY B CA 1
ATOM 3034 C C . GLY B 1 146 ? 17.641 -4.855 -14.797 1 56.59 146 GLY B C 1
ATOM 3035 O O . GLY B 1 146 ? 17.891 -4.957 -13.594 1 56.59 146 GLY B O 1
ATOM 3036 N N . GLY B 1 147 ? 16.594 -4.73 -15.25 1 61.44 147 GLY B N 1
ATOM 3037 C CA . GLY B 1 147 ? 15.461 -5 -14.383 1 61.44 147 GLY B CA 1
ATOM 3038 C C . GLY B 1 147 ? 14.977 -3.77 -13.641 1 61.44 147 GLY B C 1
ATOM 3039 O O . GLY B 1 147 ? 15.656 -2.742 -13.609 1 61.44 147 GLY B O 1
ATOM 3040 N N . SER B 1 148 ? 13.82 -3.568 -13.43 1 73.25 148 SER B N 1
ATOM 3041 C CA . SER B 1 148 ? 13.219 -2.477 -12.672 1 73.25 148 SER B CA 1
ATOM 3042 C C . SER B 1 148 ? 12.461 -2.998 -11.453 1 73.25 148 SER B C 1
ATOM 3044 O O . SER B 1 148 ? 12.062 -4.164 -11.414 1 73.25 148 SER B O 1
ATOM 3046 N N . THR B 1 149 ? 12.609 -2.236 -10.43 1 82.69 149 THR B N 1
ATOM 3047 C CA . THR B 1 149 ? 11.781 -2.529 -9.266 1 82.69 149 THR B CA 1
ATOM 3048 C C . THR B 1 149 ? 10.375 -1.973 -9.453 1 82.69 149 THR B C 1
ATOM 3050 O O . THR B 1 149 ? 10.203 -0.81 -9.82 1 82.69 149 THR B O 1
ATOM 3053 N N . LEU B 1 150 ? 9.484 -2.904 -9.273 1 85.56 150 LEU B N 1
ATOM 3054 C CA . LEU B 1 150 ? 8.078 -2.543 -9.43 1 85.56 150 LEU B CA 1
ATOM 3055 C C . LEU B 1 150 ? 7.328 -2.676 -8.109 1 85.56 150 LEU B C 1
ATOM 3057 O O . LEU B 1 150 ? 7.75 -3.424 -7.227 1 85.56 150 LEU B O 1
ATOM 3061 N N . SER B 1 151 ? 6.32 -1.865 -7.996 1 86.5 151 SER B N 1
ATOM 3062 C CA . SER B 1 151 ? 5.344 -2.084 -6.93 1 86.5 151 SER B CA 1
ATOM 3063 C C . SER B 1 151 ? 3.994 -2.51 -7.5 1 86.5 151 SER B C 1
ATOM 3065 O O . SER B 1 151 ? 3.613 -2.086 -8.594 1 86.5 151 SER B O 1
ATOM 3067 N N . CYS B 1 152 ? 3.385 -3.365 -6.828 1 89 152 CYS B N 1
ATOM 3068 C CA . CYS B 1 152 ? 2.061 -3.855 -7.188 1 89 152 CYS B CA 1
ATOM 3069 C C . CYS B 1 152 ? 1.062 -3.609 -6.062 1 89 152 CYS B C 1
ATOM 3071 O O . CYS B 1 152 ? 1.35 -3.898 -4.898 1 89 152 CYS B O 1
ATOM 3073 N N . MET B 1 153 ? -0.087 -3.068 -6.453 1 88.06 153 MET B N 1
ATOM 3074 C CA . MET B 1 153 ? -1.188 -2.863 -5.516 1 88.06 153 MET B CA 1
ATOM 3075 C C . MET B 1 153 ? -2.408 -3.684 -5.926 1 88.06 153 MET B C 1
ATOM 3077 O O . MET B 1 153 ? -2.877 -3.584 -7.059 1 88.06 153 MET B O 1
ATOM 3081 N N . ILE B 1 154 ? -2.91 -4.398 -4.992 1 92.38 154 ILE B N 1
ATOM 3082 C CA . ILE B 1 154 ? -4.094 -5.223 -5.195 1 92.38 154 ILE B CA 1
ATOM 3083 C C . ILE B 1 154 ? -5.211 -4.762 -4.258 1 92.38 154 ILE B C 1
ATOM 3085 O O . ILE B 1 154 ? -5.016 -4.691 -3.043 1 92.38 154 ILE B O 1
ATOM 3089 N N . ASP B 1 155 ? -6.398 -4.449 -4.867 1 89.75 155 ASP B N 1
ATOM 3090 C CA . ASP B 1 155 ? -7.57 -4.109 -4.062 1 89.75 155 ASP B CA 1
ATOM 3091 C C . ASP B 1 155 ? -8.742 -5.031 -4.387 1 89.75 155 ASP B C 1
ATOM 3093 O O . ASP B 1 155 ? -9.188 -5.102 -5.535 1 89.75 155 ASP B O 1
ATOM 3097 N N . TYR B 1 156 ? -9.18 -5.73 -3.375 1 93.12 156 TYR B N 1
ATOM 3098 C CA . TYR B 1 156 ? -10.461 -6.414 -3.463 1 93.12 156 TYR B CA 1
ATOM 3099 C C . TYR B 1 156 ? -11.562 -5.594 -2.795 1 93.12 156 TYR B C 1
ATOM 3101 O O . TYR B 1 156 ? -11.477 -5.277 -1.606 1 93.12 156 TYR B O 1
ATOM 3109 N N . GLU B 1 157 ? -12.547 -5.309 -3.582 1 89.5 157 GLU B N 1
ATOM 3110 C CA . GLU B 1 157 ? -13.719 -4.609 -3.068 1 89.5 157 GLU B CA 1
ATOM 3111 C C . GLU B 1 157 ? -14.93 -5.539 -2.982 1 89.5 157 GLU B C 1
ATOM 3113 O O . GLU B 1 157 ? -15.516 -5.891 -4.004 1 89.5 157 GLU B O 1
ATOM 3118 N N . ALA B 1 158 ? -15.328 -5.836 -1.756 1 89.62 158 ALA B N 1
ATOM 3119 C CA . ALA B 1 158 ? -16.406 -6.797 -1.538 1 89.62 158 ALA B CA 1
ATOM 3120 C C . ALA B 1 158 ? -17.734 -6.273 -2.084 1 89.62 158 ALA B C 1
ATOM 3122 O O . ALA B 1 158 ? -18.531 -7.035 -2.641 1 89.62 158 ALA B O 1
ATOM 3123 N N . SER B 1 159 ? -17.938 -5.016 -1.946 1 85.56 159 SER B N 1
ATOM 3124 C CA . SER B 1 159 ? -19.203 -4.434 -2.398 1 85.56 159 SER B CA 1
ATOM 3125 C C . SER B 1 159 ? -19.344 -4.52 -3.916 1 85.56 159 SER B C 1
ATOM 3127 O O . SER B 1 159 ? -20.453 -4.609 -4.441 1 85.56 159 SER B O 1
ATOM 3129 N N . LEU B 1 160 ? -18.234 -4.504 -4.609 1 85.69 160 LEU B N 1
ATOM 3130 C CA . LEU B 1 160 ? -18.219 -4.574 -6.066 1 85.69 160 LEU B CA 1
ATOM 3131 C C . LEU B 1 160 ? -17.984 -6.004 -6.539 1 85.69 160 LEU B C 1
ATOM 3133 O O . LEU B 1 160 ? -18.156 -6.312 -7.719 1 85.69 160 LEU B O 1
ATOM 3137 N N . LYS B 1 161 ? -17.578 -6.801 -5.641 1 90.88 161 LYS B N 1
ATOM 3138 C CA . LYS B 1 161 ? -17.156 -8.156 -6 1 90.88 161 LYS B CA 1
ATOM 3139 C C . LYS B 1 161 ? -16.125 -8.133 -7.121 1 90.88 161 LYS B C 1
ATOM 3141 O O . LYS B 1 161 ? -16.297 -8.812 -8.141 1 90.88 161 LYS B O 1
ATOM 3146 N N . ARG B 1 162 ? -15.086 -7.375 -6.875 1 91.69 162 ARG B N 1
ATOM 3147 C CA . ARG B 1 162 ? -14.086 -7.152 -7.914 1 91.69 162 ARG B CA 1
ATOM 3148 C C . ARG B 1 162 ? -12.688 -7.059 -7.32 1 91.69 162 ARG B C 1
ATOM 3150 O O . ARG B 1 162 ? -12.492 -6.469 -6.254 1 91.69 162 ARG B O 1
ATOM 3157 N N . MET B 1 163 ? -11.727 -7.594 -8.078 1 93.06 163 MET B N 1
ATOM 3158 C CA . MET B 1 163 ? -10.305 -7.445 -7.793 1 93.06 163 MET B CA 1
ATOM 3159 C C . MET B 1 163 ? -9.648 -6.48 -8.773 1 93.06 163 MET B C 1
ATOM 3161 O O . MET B 1 163 ? -9.781 -6.641 -9.992 1 93.06 163 MET B O 1
ATOM 3165 N N . MET B 1 164 ? -8.984 -5.477 -8.211 1 90.31 164 MET B N 1
ATOM 3166 C CA . MET B 1 164 ? -8.273 -4.508 -9.031 1 90.31 164 MET B CA 1
ATOM 3167 C C . MET B 1 164 ? -6.766 -4.59 -8.789 1 90.31 164 MET B C 1
ATOM 3169 O O . MET B 1 164 ? -6.32 -4.598 -7.641 1 90.31 164 MET B O 1
ATOM 3173 N N . VAL B 1 165 ? -5.992 -4.66 -9.852 1 91.31 165 VAL B N 1
ATOM 3174 C CA . VAL B 1 165 ? -4.543 -4.812 -9.781 1 91.31 165 VAL B CA 1
ATOM 3175 C C . VAL B 1 165 ? -3.863 -3.666 -10.523 1 91.31 165 VAL B C 1
ATOM 3177 O O . VAL B 1 165 ? -4.184 -3.395 -11.688 1 91.31 165 VAL B O 1
ATOM 3180 N N . ARG B 1 166 ? -2.883 -3.059 -9.852 1 86 166 ARG B N 1
ATOM 3181 C CA . ARG B 1 166 ? -2.166 -1.927 -10.43 1 86 166 ARG B CA 1
ATOM 3182 C C . ARG B 1 166 ? -0.663 -2.062 -10.211 1 86 166 ARG B C 1
ATOM 3184 O O . ARG B 1 166 ? -0.224 -2.635 -9.211 1 86 166 ARG B O 1
ATOM 3191 N N . PHE B 1 167 ? 0.095 -1.386 -11.148 1 85.12 167 PHE B N 1
ATOM 3192 C CA . PHE B 1 167 ? 1.549 -1.459 -11.07 1 85.12 167 PHE B CA 1
ATOM 3193 C C . PHE B 1 167 ? 2.166 -0.068 -11.148 1 85.12 167 PHE B C 1
ATOM 3195 O O . PHE B 1 167 ? 1.612 0.829 -11.789 1 85.12 167 PHE B O 1
ATOM 3202 N N . ARG B 1 168 ? 3.322 0.027 -10.477 1 81.75 168 ARG B N 1
ATOM 3203 C CA . ARG B 1 168 ? 4.105 1.253 -10.57 1 81.75 168 ARG B CA 1
ATOM 3204 C C . ARG B 1 168 ? 5.602 0.945 -10.609 1 81.75 168 ARG B C 1
ATOM 3206 O O . ARG B 1 168 ? 6.07 0.055 -9.898 1 81.75 168 ARG B O 1
ATOM 3213 N N . LYS B 1 169 ? 6.25 1.678 -11.445 1 81.38 169 LYS B N 1
ATOM 3214 C CA . LYS B 1 169 ? 7.707 1.589 -11.453 1 81.38 169 LYS B CA 1
ATOM 3215 C C . LYS B 1 169 ? 8.312 2.467 -10.359 1 81.38 169 LYS B C 1
ATOM 3217 O O . LYS B 1 169 ? 8.094 3.678 -10.336 1 81.38 169 LYS B O 1
ATOM 3222 N N . LEU B 1 170 ? 9.062 1.816 -9.508 1 80.69 170 LEU B N 1
ATOM 3223 C CA . LEU B 1 170 ? 9.711 2.57 -8.438 1 80.69 170 LEU B CA 1
ATOM 3224 C C . LEU B 1 170 ? 11.008 3.197 -8.93 1 80.69 170 LEU B C 1
ATOM 3226 O O . LEU B 1 170 ? 11.656 2.668 -9.836 1 80.69 170 LEU B O 1
ATOM 3230 N N . GLY B 1 171 ? 11.336 4.203 -8.422 1 75.19 171 GLY B N 1
ATOM 3231 C CA . GLY B 1 171 ? 12.586 4.848 -8.789 1 75.19 171 GLY B CA 1
ATOM 3232 C C . GLY B 1 171 ? 12.469 5.75 -10 1 75.19 171 GLY B C 1
ATOM 3233 O O . GLY B 1 171 ? 13.477 6.207 -10.547 1 75.19 171 GLY B O 1
ATOM 3234 N N . THR B 1 172 ? 11.281 5.754 -10.516 1 75.38 172 THR B N 1
ATOM 3235 C CA . THR B 1 172 ? 11.039 6.699 -11.602 1 75.38 172 THR B CA 1
ATOM 3236 C C . THR B 1 172 ? 9.992 7.734 -11.195 1 75.38 172 THR B C 1
ATOM 3238 O O . THR B 1 172 ? 9.219 7.512 -10.258 1 75.38 172 THR B O 1
ATOM 3241 N N . ARG B 1 173 ? 9.969 8.828 -11.961 1 69.44 173 ARG B N 1
ATOM 3242 C CA . ARG B 1 173 ? 9 9.883 -11.68 1 69.44 173 ARG B CA 1
ATOM 3243 C C . ARG B 1 173 ? 7.719 9.672 -12.469 1 69.44 173 ARG B C 1
ATOM 3245 O O . ARG B 1 173 ? 6.68 10.258 -12.156 1 69.44 173 ARG B O 1
ATOM 3252 N N . LYS B 1 174 ? 7.875 8.906 -13.547 1 66.56 174 LYS B N 1
ATOM 3253 C CA . LYS B 1 174 ? 6.719 8.727 -14.414 1 66.56 174 LYS B CA 1
ATOM 3254 C C . LYS B 1 174 ? 5.625 7.918 -13.727 1 66.56 174 LYS B C 1
ATOM 3256 O O . LYS B 1 174 ? 5.914 6.922 -13.055 1 66.56 174 LYS B O 1
ATOM 3261 N N . MET B 1 175 ? 4.434 8.406 -13.758 1 60.47 175 MET B N 1
ATOM 3262 C CA . MET B 1 175 ? 3.287 7.828 -13.062 1 60.47 175 MET B CA 1
ATOM 3263 C C . MET B 1 175 ? 2.471 6.941 -13.992 1 60.47 175 MET B C 1
ATOM 3265 O O . MET B 1 175 ? 1.247 7.07 -14.07 1 60.47 175 MET B O 1
ATOM 3269 N N . LEU B 1 176 ? 3.064 6.23 -14.82 1 62.09 176 LEU B N 1
ATOM 3270 C CA . LEU B 1 176 ? 2.178 5.398 -15.625 1 62.09 176 LEU B CA 1
ATOM 3271 C C . LEU B 1 176 ? 1.965 4.039 -14.969 1 62.09 176 LEU B C 1
ATOM 3273 O O . LEU B 1 176 ? 2.91 3.436 -14.461 1 62.09 176 LEU B O 1
ATOM 3277 N N . ASP B 1 177 ? 0.577 3.748 -14.797 1 67.38 177 ASP B N 1
ATOM 3278 C CA . ASP B 1 177 ? 0.251 2.543 -14.039 1 67.38 177 ASP B CA 1
ATOM 3279 C C . ASP B 1 177 ? -0.499 1.536 -14.906 1 67.38 177 ASP B C 1
ATOM 3281 O O . ASP B 1 177 ? -1.632 1.787 -15.32 1 67.38 177 ASP B O 1
ATOM 3285 N N . PRO B 1 178 ? 0.281 0.46 -15.336 1 74.94 178 PRO B N 1
ATOM 3286 C CA . PRO B 1 178 ? -0.51 -0.648 -15.875 1 74.94 178 PRO B CA 1
ATOM 3287 C C . PRO B 1 178 ? -1.498 -1.217 -14.859 1 74.94 178 PRO B C 1
ATOM 3289 O O . PRO B 1 178 ? -1.222 -1.216 -13.656 1 74.94 178 PRO B O 1
ATOM 3292 N N . PHE B 1 179 ? -2.664 -1.605 -15.445 1 81.5 179 PHE B N 1
ATOM 3293 C CA . PHE B 1 179 ? -3.648 -2.102 -14.492 1 81.5 179 PHE B CA 1
ATOM 3294 C C . PHE B 1 179 ? -4.625 -3.059 -15.172 1 81.5 179 PHE B C 1
ATOM 3296 O O . PHE B 1 179 ? -4.828 -2.988 -16.375 1 81.5 179 PHE B O 1
ATOM 3303 N N . PHE B 1 180 ? -5.094 -4.027 -14.523 1 87.62 180 PHE B N 1
ATOM 3304 C CA . PHE B 1 180 ? -6.211 -4.871 -14.938 1 87.62 180 PHE B CA 1
ATOM 3305 C C . PHE B 1 180 ? -7.125 -5.18 -13.758 1 87.62 180 PHE B C 1
ATOM 3307 O O . PHE B 1 180 ? -6.777 -4.906 -12.609 1 87.62 180 PHE B O 1
ATOM 3314 N N . ASP B 1 181 ? -8.352 -5.602 -14.047 1 89.31 181 ASP B N 1
ATOM 3315 C CA . ASP B 1 181 ? -9.289 -5.992 -13 1 89.31 181 ASP B CA 1
ATOM 3316 C C . ASP B 1 181 ? -10.156 -7.164 -13.461 1 89.31 181 ASP B C 1
ATOM 3318 O O . ASP B 1 181 ? -10.203 -7.488 -14.648 1 89.31 181 ASP B O 1
ATOM 3322 N N . PHE B 1 182 ? -10.812 -7.84 -12.547 1 91.44 182 PHE B N 1
ATOM 3323 C CA . PHE B 1 182 ? -11.719 -8.945 -12.867 1 91.44 182 PHE B CA 1
ATOM 3324 C C . PHE B 1 182 ? -12.742 -9.141 -11.75 1 91.44 182 PHE B C 1
ATOM 3326 O O . PHE B 1 182 ? -12.477 -8.812 -10.594 1 91.44 182 PHE B O 1
ATOM 3333 N N . SER B 1 183 ? -13.875 -9.672 -12.164 1 91.56 183 SER B N 1
ATOM 3334 C CA . SER B 1 183 ? -14.945 -9.938 -11.203 1 91.56 183 SER B CA 1
ATOM 3335 C C . SER B 1 183 ? -14.68 -11.219 -10.422 1 91.56 183 SER B C 1
ATOM 3337 O O . SER B 1 183 ? -14.227 -12.219 -10.992 1 91.56 183 SER B O 1
ATOM 3339 N N . VAL B 1 184 ? -14.883 -11.148 -9.078 1 92.56 184 VAL B N 1
ATOM 3340 C CA . VAL B 1 184 ? -14.805 -12.32 -8.203 1 92.56 184 VAL B CA 1
ATOM 3341 C C . VAL B 1 184 ? -15.562 -12.047 -6.906 1 92.56 184 VAL B C 1
ATOM 3343 O O . VAL B 1 184 ? -15.391 -10.992 -6.289 1 92.56 184 VAL B O 1
ATOM 3346 N N . ASP B 1 185 ? -16.391 -13.008 -6.516 1 90.62 185 ASP B N 1
ATOM 3347 C CA . ASP B 1 185 ? -17.094 -12.969 -5.234 1 90.62 185 ASP B CA 1
ATOM 3348 C C . ASP B 1 185 ? -16.469 -13.93 -4.234 1 90.62 185 ASP B C 1
ATOM 3350 O O . ASP B 1 185 ? -16.812 -15.109 -4.195 1 90.62 185 ASP B O 1
ATOM 3354 N N . LEU B 1 186 ? -15.625 -13.398 -3.369 1 90.31 186 LEU B N 1
ATOM 3355 C CA . LEU B 1 186 ? -14.883 -14.258 -2.453 1 90.31 186 LEU B CA 1
ATOM 3356 C C . LEU B 1 186 ? -15.805 -14.852 -1.396 1 90.31 186 LEU B C 1
ATOM 3358 O O . LEU B 1 186 ? -15.578 -15.969 -0.927 1 90.31 186 LEU B O 1
ATOM 3362 N N . GLY B 1 187 ? -16.75 -14.141 -0.962 1 84.62 187 GLY B N 1
ATOM 3363 C CA . GLY B 1 187 ? -17.703 -14.672 -0.009 1 84.62 187 GLY B CA 1
ATOM 3364 C C . GLY B 1 187 ? -18.422 -15.914 -0.511 1 84.62 187 GLY B C 1
ATOM 3365 O O . GLY B 1 187 ? -18.578 -16.891 0.227 1 84.62 187 GLY B O 1
ATOM 3366 N N . GLU B 1 188 ? -18.797 -15.812 -1.694 1 86.06 188 GLU B N 1
ATOM 3367 C CA . GLU B 1 188 ? -19.484 -16.953 -2.293 1 86.06 188 GLU B CA 1
ATOM 3368 C C . GLU B 1 188 ? -18.516 -18.094 -2.6 1 86.06 188 GLU B C 1
ATOM 3370 O O . GLU B 1 188 ? -18.859 -19.266 -2.439 1 86.06 188 GLU B O 1
ATOM 3375 N N . LEU B 1 189 ? -17.328 -17.766 -3.037 1 86.56 189 LEU B N 1
ATOM 3376 C CA . LEU B 1 189 ? -16.344 -18.75 -3.479 1 86.56 189 LEU B CA 1
ATOM 3377 C C . LEU B 1 189 ? -15.906 -19.641 -2.318 1 86.56 189 LEU B C 1
ATOM 3379 O O . LEU B 1 189 ? -15.742 -20.844 -2.488 1 86.56 189 LEU B O 1
ATOM 3383 N N . TRP B 1 190 ? -15.727 -19.062 -1.11 1 85.5 190 TRP B N 1
ATOM 3384 C CA . TRP B 1 190 ? -15.203 -19.828 0.008 1 85.5 190 TRP B CA 1
ATOM 3385 C C . TRP B 1 190 ? -16.219 -19.922 1.134 1 85.5 190 TRP B C 1
ATOM 3387 O O . TRP B 1 190 ? -15.977 -20.547 2.164 1 85.5 190 TRP B O 1
ATOM 3397 N N . LYS B 1 191 ? -17.344 -19.469 0.999 1 79.88 191 LYS B N 1
ATOM 3398 C CA . LYS B 1 191 ? -18.453 -19.562 1.94 1 79.88 191 LYS B CA 1
ATOM 3399 C C . LYS B 1 191 ? -18 -19.281 3.367 1 79.88 191 LYS B C 1
ATOM 3401 O O . LYS B 1 191 ? -18.266 -20.062 4.281 1 79.88 191 LYS B O 1
ATOM 3406 N N . GLY B 1 192 ? -17.219 -18.297 3.514 1 75.69 192 GLY B N 1
ATOM 3407 C CA . GLY B 1 192 ? -16.781 -17.859 4.836 1 75.69 192 GLY B CA 1
ATOM 3408 C C . GLY B 1 192 ? -15.578 -18.625 5.348 1 75.69 192 GLY B C 1
ATOM 3409 O O . GLY B 1 192 ? -15.195 -18.484 6.512 1 75.69 192 GLY B O 1
ATOM 3410 N N . GLY B 1 193 ? -14.992 -19.438 4.594 1 82.69 193 GLY B N 1
ATOM 3411 C CA . GLY B 1 193 ? -13.82 -20.188 5.008 1 82.69 193 GLY B CA 1
ATOM 3412 C C . GLY B 1 193 ? -12.547 -19.359 5.027 1 82.69 193 GLY B C 1
ATOM 3413 O O . GLY B 1 193 ? -12.516 -18.25 4.484 1 82.69 193 GLY B O 1
ATOM 3414 N N . GLU B 1 194 ? -11.562 -19.969 5.699 1 89.88 194 GLU B N 1
ATOM 3415 C CA . GLU B 1 194 ? -10.266 -19.312 5.793 1 89.88 194 GLU B CA 1
ATOM 3416 C C . GLU B 1 194 ? -9.391 -19.641 4.59 1 89.88 194 GLU B C 1
ATOM 3418 O O . GLU B 1 194 ? -9.531 -20.703 3.982 1 89.88 194 GLU B O 1
ATOM 3423 N N . PHE B 1 195 ? -8.539 -18.703 4.305 1 92.25 195 PHE B N 1
ATOM 3424 C CA . PHE B 1 195 ? -7.613 -18.922 3.203 1 92.25 195 PHE B CA 1
ATOM 3425 C C . PHE B 1 195 ? -6.227 -18.391 3.543 1 92.25 195 PHE B C 1
ATOM 3427 O O . PHE B 1 195 ? -6.055 -17.672 4.523 1 92.25 195 PHE B O 1
ATOM 3434 N N . MET B 1 196 ? -5.273 -18.875 2.77 1 93.44 196 MET B N 1
ATOM 3435 C CA . MET B 1 196 ? -3.896 -18.391 2.842 1 93.44 196 MET B CA 1
ATOM 3436 C C . MET B 1 196 ? -3.531 -17.609 1.592 1 93.44 196 MET B C 1
ATOM 3438 O O . MET B 1 196 ? -4.09 -17.844 0.518 1 93.44 196 MET B O 1
ATOM 3442 N N . VAL B 1 197 ? -2.627 -16.656 1.802 1 95.19 197 VAL B N 1
ATOM 3443 C CA . VAL B 1 197 ? -2.186 -15.828 0.687 1 95.19 197 VAL B CA 1
ATOM 3444 C C . VAL B 1 197 ? -0.685 -16.016 0.469 1 95.19 197 VAL B C 1
ATOM 3446 O O . VAL B 1 197 ? 0.082 -16.109 1.431 1 95.19 197 VAL B O 1
ATOM 3449 N N . GLY B 1 198 ? -0.302 -16.047 -0.776 1 96.25 198 GLY B N 1
ATOM 3450 C CA . GLY B 1 198 ? 1.104 -16.219 -1.105 1 96.25 198 GLY B CA 1
ATOM 3451 C C . GLY B 1 198 ? 1.487 -15.594 -2.432 1 96.25 198 GLY B C 1
ATOM 3452 O O . GLY B 1 198 ? 0.635 -15.047 -3.135 1 96.25 198 GLY B O 1
ATOM 3453 N N . LEU B 1 199 ? 2.777 -15.625 -2.686 1 96.44 199 LEU B N 1
ATOM 3454 C CA . LEU B 1 199 ? 3.365 -15.234 -3.963 1 96.44 199 LEU B CA 1
ATOM 3455 C C . LEU B 1 199 ? 4.168 -16.375 -4.566 1 96.44 199 LEU B C 1
ATOM 3457 O O . LEU B 1 199 ? 4.781 -17.172 -3.838 1 96.44 199 LEU B O 1
ATOM 3461 N N . SER B 1 200 ? 4.145 -16.422 -5.855 1 95.69 200 SER B N 1
ATOM 3462 C CA . SER B 1 200 ? 4.863 -17.453 -6.609 1 95.69 200 SER B CA 1
ATOM 3463 C C . SER B 1 200 ? 5.613 -16.844 -7.789 1 95.69 200 SER B C 1
ATOM 3465 O O . SER B 1 200 ? 5.125 -15.906 -8.43 1 95.69 200 SER B O 1
ATOM 3467 N N . SER B 1 201 ? 6.785 -17.406 -8.016 1 94.44 201 SER B N 1
ATOM 3468 C CA . SER B 1 201 ? 7.57 -16.859 -9.125 1 94.44 201 SER B CA 1
ATOM 3469 C C . SER B 1 201 ? 8.344 -17.969 -9.836 1 94.44 201 SER B C 1
ATOM 3471 O O . SER B 1 201 ? 8.727 -18.969 -9.211 1 94.44 201 SER B O 1
ATOM 3473 N N . THR B 1 202 ? 8.57 -17.781 -11.141 1 92.44 202 THR B N 1
ATOM 3474 C CA . THR B 1 202 ? 9.438 -18.625 -11.945 1 92.44 202 THR B CA 1
ATOM 3475 C C . THR B 1 202 ? 10.195 -17.812 -12.984 1 92.44 202 THR B C 1
ATOM 3477 O O . THR B 1 202 ? 9.648 -16.859 -13.555 1 92.44 202 THR B O 1
ATOM 3480 N N . ASN B 1 203 ? 11.43 -18.234 -13.219 1 89.88 203 ASN B N 1
ATOM 3481 C CA . ASN B 1 203 ? 12.195 -17.484 -14.203 1 89.88 203 ASN B CA 1
ATOM 3482 C C . ASN B 1 203 ? 12.359 -18.25 -15.5 1 89.88 203 ASN B C 1
ATOM 3484 O O . ASN B 1 203 ? 13.094 -17.828 -16.391 1 89.88 203 ASN B O 1
ATOM 3488 N N . GLY B 1 204 ? 11.641 -19.359 -15.531 1 88 204 GLY B N 1
ATOM 3489 C CA . GLY B 1 204 ? 11.672 -20.125 -16.766 1 88 204 GLY B CA 1
ATOM 3490 C C . GLY B 1 204 ? 13.07 -20.344 -17.312 1 88 204 GLY B C 1
ATOM 3491 O O . GLY B 1 204 ? 13.93 -20.891 -16.625 1 88 204 GLY B O 1
ATOM 3492 N N . ASN B 1 205 ? 13.266 -19.766 -18.516 1 82.44 205 ASN B N 1
ATOM 3493 C CA . ASN B 1 205 ? 14.562 -19.938 -19.156 1 82.44 205 ASN B CA 1
ATOM 3494 C C . ASN B 1 205 ? 15.492 -18.766 -18.859 1 82.44 205 ASN B C 1
ATOM 3496 O O . ASN B 1 205 ? 16.641 -18.734 -19.328 1 82.44 205 ASN B O 1
ATOM 3500 N N . SER B 1 206 ? 14.992 -17.891 -18.047 1 80.69 206 SER B N 1
ATOM 3501 C CA . SER B 1 206 ? 15.82 -16.75 -17.703 1 80.69 206 SER B CA 1
ATOM 3502 C C . SER B 1 206 ? 16.781 -17.078 -16.578 1 80.69 206 SER B C 1
ATOM 3504 O O . SER B 1 206 ? 16.625 -18.109 -15.906 1 80.69 206 SER B O 1
ATOM 3506 N N . SER B 1 207 ? 17.875 -16.328 -16.453 1 78.25 207 SER B N 1
ATOM 3507 C CA . SER B 1 207 ? 18.859 -16.609 -15.422 1 78.25 207 SER B CA 1
ATOM 3508 C C . SER B 1 207 ? 18.922 -15.469 -14.398 1 78.25 207 SER B C 1
ATOM 3510 O O . SER B 1 207 ? 19.922 -15.297 -13.711 1 78.25 207 SER B O 1
ATOM 3512 N N . GLU B 1 208 ? 17.938 -14.781 -14.258 1 80.56 208 GLU B N 1
ATOM 3513 C CA . GLU B 1 208 ? 17.984 -13.688 -13.289 1 80.56 208 GLU B CA 1
ATOM 3514 C C . GLU B 1 208 ? 17.078 -13.961 -12.094 1 80.56 208 GLU B C 1
ATOM 3516 O O . GLU B 1 208 ? 16.047 -14.625 -12.227 1 80.56 208 GLU B O 1
ATOM 3521 N N . ALA B 1 209 ? 17.5 -13.422 -11.016 1 90.06 209 ALA B N 1
ATOM 3522 C CA . ALA B 1 209 ? 16.781 -13.664 -9.766 1 90.06 209 ALA B CA 1
ATOM 3523 C C . ALA B 1 209 ? 15.633 -12.672 -9.594 1 90.06 209 ALA B C 1
ATOM 3525 O O . ALA B 1 209 ? 15.734 -11.523 -10.016 1 90.06 209 ALA B O 1
ATOM 3526 N N . HIS B 1 210 ? 14.562 -13.164 -9.055 1 92.44 210 HIS B N 1
ATOM 3527 C CA . HIS B 1 210 ? 13.453 -12.328 -8.609 1 92.44 210 HIS B CA 1
ATOM 3528 C C . HIS B 1 210 ? 13.547 -12.039 -7.117 1 92.44 210 HIS B C 1
ATOM 3530 O O . HIS B 1 210 ? 13.688 -12.961 -6.309 1 92.44 210 HIS B O 1
ATOM 3536 N N . VAL B 1 211 ? 13.453 -10.766 -6.793 1 91.25 211 VAL B N 1
ATOM 3537 C CA . VAL B 1 211 ? 13.633 -10.398 -5.395 1 91.25 211 VAL B CA 1
ATOM 3538 C C . VAL B 1 211 ? 12.414 -9.617 -4.902 1 91.25 211 VAL B C 1
ATOM 3540 O O . VAL B 1 211 ? 11.977 -8.664 -5.551 1 91.25 211 VAL B O 1
ATOM 3543 N N . LEU B 1 212 ? 11.82 -10.062 -3.775 1 92 212 LEU B N 1
ATOM 3544 C CA . LEU B 1 212 ? 10.75 -9.375 -3.064 1 92 212 LEU B CA 1
ATOM 3545 C C . LEU B 1 212 ? 11.32 -8.453 -1.986 1 92 212 LEU B C 1
ATOM 3547 O O . LEU B 1 212 ? 12.008 -8.914 -1.073 1 92 212 LEU B O 1
ATOM 3551 N N . HIS B 1 213 ? 10.914 -7.156 -2.035 1 88.06 213 HIS B N 1
ATOM 3552 C CA . HIS B 1 213 ? 11.531 -6.176 -1.148 1 88.06 213 HIS B CA 1
ATOM 3553 C C . HIS B 1 213 ? 10.594 -5.809 0 1 88.06 213 HIS B C 1
ATOM 3555 O O . HIS B 1 213 ? 11.047 -5.398 1.07 1 88.06 213 HIS B O 1
ATOM 3561 N N . SER B 1 214 ? 9.406 -5.883 -0.248 1 88.25 214 SER B N 1
ATOM 3562 C CA . SER B 1 214 ? 8.406 -5.582 0.763 1 88.25 214 SER B CA 1
ATOM 3563 C C . SER B 1 214 ? 7.062 -6.219 0.416 1 88.25 214 SER B C 1
ATOM 3565 O O . SER B 1 214 ? 6.758 -6.438 -0.759 1 88.25 214 SER B O 1
ATOM 3567 N N . TRP B 1 215 ? 6.293 -6.531 1.419 1 89.62 215 TRP B N 1
ATOM 3568 C CA . TRP B 1 215 ? 4.973 -7.113 1.22 1 89.62 215 TRP B CA 1
ATOM 3569 C C . TRP B 1 215 ? 4.066 -6.836 2.416 1 89.62 215 TRP B C 1
ATOM 3571 O O . TRP B 1 215 ? 4.469 -7.039 3.564 1 89.62 215 TRP B O 1
ATOM 3581 N N . SER B 1 216 ? 2.805 -6.273 2.139 1 87.5 216 SER B N 1
ATOM 3582 C CA . SER B 1 216 ? 1.819 -6.031 3.189 1 87.5 216 SER B CA 1
ATOM 3583 C C . SER B 1 216 ? 0.428 -6.484 2.758 1 87.5 216 SER B C 1
ATOM 3585 O O . SER B 1 216 ? 0.123 -6.516 1.563 1 87.5 216 SER B O 1
ATOM 3587 N N . PHE B 1 217 ? -0.354 -6.871 3.727 1 88.44 217 PHE B N 1
ATOM 3588 C CA . PHE B 1 217 ? -1.737 -7.289 3.539 1 88.44 217 PHE B CA 1
ATOM 3589 C C . PHE B 1 217 ? -2.633 -6.707 4.629 1 88.44 217 PHE B C 1
ATOM 3591 O O . PHE B 1 217 ? -2.465 -7.023 5.809 1 88.44 217 PHE B O 1
ATOM 3598 N N . ASP B 1 218 ? -3.713 -5.883 4.141 1 85.56 218 ASP B N 1
ATOM 3599 C CA . ASP B 1 218 ? -4.566 -5.188 5.094 1 85.56 218 ASP B CA 1
ATOM 3600 C C . ASP B 1 218 ? -6.039 -5.488 4.836 1 85.56 218 ASP B C 1
ATOM 3602 O O . ASP B 1 218 ? -6.527 -5.316 3.717 1 85.56 218 ASP B O 1
ATOM 3606 N N . ILE B 1 219 ? -6.703 -5.91 5.965 1 86.25 219 ILE B N 1
ATOM 3607 C CA . ILE B 1 219 ? -8.148 -6.098 5.879 1 86.25 219 ILE B CA 1
ATOM 3608 C C . ILE B 1 219 ? -8.859 -4.793 6.227 1 86.25 219 ILE B C 1
ATOM 3610 O O . ILE B 1 219 ? -8.469 -4.094 7.164 1 86.25 219 ILE B O 1
ATOM 3614 N N . ARG B 1 220 ? -9.938 -4.457 5.391 1 81.88 220 ARG B N 1
ATOM 3615 C CA . ARG B 1 220 ? -10.664 -3.215 5.633 1 81.88 220 ARG B CA 1
ATOM 3616 C C . ARG B 1 220 ? -12.156 -3.395 5.391 1 81.88 220 ARG B C 1
ATOM 3618 O O . ARG B 1 220 ? -12.578 -4.379 4.781 1 81.88 220 ARG B O 1
ATOM 3625 N N . HIS B 1 221 ? -12.898 -2.473 5.895 1 76.88 221 HIS B N 1
ATOM 3626 C CA . HIS B 1 221 ? -14.328 -2.465 5.574 1 76.88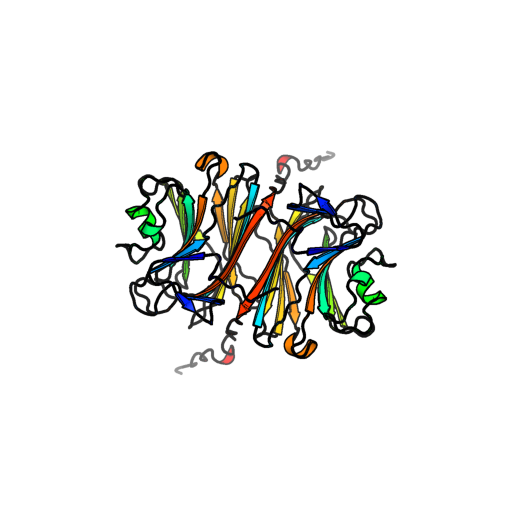 221 HIS B CA 1
ATOM 3627 C C . HIS B 1 221 ? -14.562 -2.062 4.125 1 76.88 221 HIS B C 1
ATOM 3629 O O . HIS B 1 221 ? -13.766 -1.32 3.541 1 76.88 221 HIS B O 1
ATOM 3635 N N . PRO B 1 222 ? -15.742 -2.582 3.629 1 75.12 222 PRO B N 1
ATOM 3636 C CA . PRO B 1 222 ? -16.047 -2.236 2.238 1 75.12 222 PRO B CA 1
ATOM 3637 C C . PRO B 1 222 ? -16.359 -0.752 2.053 1 75.12 222 PRO B C 1
ATOM 3639 O O . PRO B 1 222 ? -16.859 -0.104 2.969 1 75.12 222 PRO B O 1
ATOM 3642 N N . THR B 1 223 ? -15.969 -0.274 0.843 1 69.88 223 THR B N 1
ATOM 3643 C CA . THR B 1 223 ? -16.281 1.101 0.47 1 69.88 223 THR B CA 1
ATOM 3644 C C . THR B 1 223 ? -17.641 1.18 -0.223 1 69.88 223 THR B C 1
ATOM 3646 O O . THR B 1 223 ? -17.953 0.344 -1.071 1 69.88 223 THR B O 1
ATOM 3649 N N . PRO B 1 224 ? -18.5 2.086 0.244 1 61.44 224 PRO B N 1
ATOM 3650 C CA . PRO B 1 224 ? -19.781 2.213 -0.46 1 61.44 224 PRO B CA 1
ATOM 3651 C C . PRO B 1 224 ? -19.609 2.51 -1.948 1 61.44 224 PRO B C 1
ATOM 3653 O O . PRO B 1 224 ? -18.703 3.264 -2.33 1 61.44 224 PRO B O 1
ATOM 3656 N N . VAL B 1 225 ? -20.266 1.698 -2.893 1 56.12 225 VAL B N 1
ATOM 3657 C CA . VAL B 1 225 ? -20.172 1.822 -4.344 1 56.12 225 VAL B CA 1
ATOM 3658 C C . VAL B 1 225 ? -20.891 3.082 -4.805 1 56.12 225 VAL B C 1
ATOM 3660 O O . VAL B 1 225 ? -22.016 3.357 -4.367 1 56.12 225 VAL B O 1
ATOM 3663 N N . CYS B 1 226 ? -20.25 4.086 -5.227 1 46.28 226 CYS B N 1
ATOM 3664 C CA . CYS B 1 226 ? -21 5.195 -5.816 1 46.28 226 CYS B CA 1
ATOM 3665 C C . CYS B 1 226 ? -21.375 4.887 -7.262 1 46.28 226 CYS B C 1
ATOM 3667 O O . CYS B 1 226 ? -20.5 4.742 -8.117 1 46.28 226 CYS B O 1
ATOM 3669 N N . VAL B 1 227 ? -22.422 4.152 -7.566 1 43.03 227 VAL B N 1
ATOM 3670 C CA . VAL B 1 227 ? -22.922 4 -8.93 1 43.03 227 VAL B CA 1
ATOM 3671 C C . VAL B 1 227 ? -23.359 5.359 -9.477 1 43.03 227 VAL B C 1
ATOM 3673 O O . VAL B 1 227 ? -24.094 6.098 -8.812 1 43.03 227 VAL B O 1
ATOM 3676 N N . PRO B 1 228 ? -22.562 5.945 -10.352 1 41.88 228 PRO B N 1
ATOM 3677 C CA . PRO B 1 228 ? -23.125 7.172 -10.922 1 41.88 228 PRO B CA 1
ATOM 3678 C C . PRO B 1 228 ? -24.609 7.027 -11.266 1 41.88 228 PRO B C 1
ATOM 3680 O O . PRO B 1 228 ? -25.078 5.922 -11.547 1 41.88 228 PRO B O 1
ATOM 3683 N N . PRO B 1 229 ? -25.406 8.008 -10.883 1 38.28 229 PRO B N 1
ATOM 3684 C CA . PRO B 1 229 ? -26.781 7.887 -11.375 1 38.28 229 PRO B CA 1
ATOM 3685 C C . PRO B 1 229 ? -26.859 7.527 -12.852 1 38.28 229 PRO B C 1
ATOM 3687 O O . PRO B 1 229 ? -25.922 7.812 -13.609 1 38.28 229 PRO B O 1
ATOM 3690 N N . PRO B 1 230 ? -27.75 6.609 -13.234 1 33.72 230 PRO B N 1
ATOM 3691 C CA . PRO B 1 230 ? -27.891 6.379 -14.672 1 33.72 230 PRO B CA 1
ATOM 3692 C C . PRO B 1 230 ? -27.891 7.672 -15.484 1 33.72 230 PRO B C 1
ATOM 3694 O O . PRO B 1 230 ? -28.297 8.719 -14.977 1 33.72 230 PRO B O 1
ATOM 3697 N N . MET B 1 231 ? -27 7.668 -16.438 1 34.62 231 MET B N 1
ATOM 3698 C CA . MET B 1 231 ? -26.922 8.781 -17.391 1 34.62 231 MET B CA 1
ATOM 3699 C C . MET B 1 231 ? -28.312 9.344 -17.656 1 34.62 231 MET B C 1
ATOM 3701 O O . MET B 1 231 ? -28.453 10.414 -18.266 1 34.62 231 MET B O 1
ATOM 3705 N N . TRP B 1 232 ? -29.359 8.477 -17.641 1 35.03 232 TRP B N 1
ATOM 3706 C CA . TRP B 1 232 ? -30.656 8.953 -18.125 1 35.03 232 TRP B CA 1
ATOM 3707 C C . TRP B 1 232 ? -31.188 10.078 -17.25 1 35.03 232 TRP B C 1
ATOM 3709 O O . TRP B 1 232 ? -32.219 10.688 -17.578 1 35.03 232 TRP B O 1
ATOM 3719 N N . MET B 1 233 ? -30.625 10.148 -16.109 1 36.06 233 MET B N 1
ATOM 3720 C CA . MET B 1 233 ? -31.266 11.164 -15.281 1 36.06 233 MET B CA 1
ATOM 3721 C C . MET B 1 233 ? -30.703 12.547 -15.586 1 36.06 233 MET B C 1
ATOM 3723 O O . MET B 1 233 ? -30.797 13.453 -14.758 1 36.06 233 MET B O 1
ATOM 3727 N N . HIS B 1 234 ? -29.828 12.586 -16.578 1 35.69 234 HIS B N 1
ATOM 3728 C CA . HIS B 1 234 ? -29.562 13.953 -17.016 1 35.69 234 HIS B CA 1
ATOM 3729 C C . HIS B 1 234 ? -30.859 14.68 -17.359 1 35.69 234 HIS B C 1
ATOM 3731 O O . HIS B 1 234 ? -31.719 14.125 -18.047 1 35.69 234 HIS B O 1
ATOM 3737 N N . PRO B 1 235 ? -31.266 15.57 -16.547 1 33.56 235 PRO B N 1
ATOM 3738 C CA . PRO B 1 235 ? -32.469 16.281 -16.984 1 33.56 235 PRO B CA 1
ATOM 3739 C C . PRO B 1 235 ? -32.406 16.641 -18.469 1 33.56 235 PRO B C 1
ATOM 3741 O O . PRO B 1 235 ? -31.359 17.016 -18.984 1 33.56 235 PRO B O 1
ATOM 3744 N N . GLN B 1 236 ? -33.188 15.953 -19.328 1 32.91 236 GLN B N 1
ATOM 3745 C CA . GLN B 1 236 ? -33.438 16.406 -20.688 1 32.91 236 GLN B CA 1
ATOM 3746 C C . GLN B 1 236 ? -33.594 17.922 -20.75 1 32.91 236 GLN B C 1
ATOM 3748 O O . GLN B 1 236 ? -34.281 18.5 -19.891 1 32.91 236 GLN B O 1
ATOM 3753 N N . PRO B 1 237 ? -32.656 18.609 -21.312 1 34.06 237 PRO B N 1
ATOM 3754 C CA . PRO B 1 237 ? -32.969 20.016 -21.562 1 34.06 237 PRO B CA 1
ATOM 3755 C C . PRO B 1 237 ? -34.406 20.188 -22.078 1 34.06 237 PRO B C 1
ATOM 3757 O O . PRO B 1 237 ? -34.875 19.391 -22.875 1 34.06 237 PRO B O 1
ATOM 3760 N N . SER B 1 238 ? -35.344 20.562 -21.219 1 35.91 238 SER B N 1
ATOM 3761 C CA . SER B 1 238 ? -36.625 20.969 -21.734 1 35.91 238 SER B CA 1
ATOM 3762 C C . SER B 1 238 ? -36.469 21.781 -23.016 1 35.91 238 SER B C 1
ATOM 3764 O O . SER B 1 238 ? -35.719 22.75 -23.062 1 35.91 238 SER B O 1
ATOM 3766 N N . ASP B 1 239 ? -36.438 21.062 -24.156 1 33.16 239 ASP B N 1
ATOM 3767 C CA . ASP B 1 239 ? -36.656 21.703 -25.453 1 33.16 239 ASP B CA 1
ATOM 3768 C C . ASP B 1 239 ? -37.781 22.734 -25.375 1 33.16 239 ASP B C 1
ATOM 3770 O O . ASP B 1 239 ? -38.938 22.375 -25.328 1 33.16 239 ASP B O 1
ATOM 3774 N N . THR B 1 240 ? -37.781 23.797 -24.5 1 30.38 240 THR B N 1
ATOM 3775 C CA . THR B 1 240 ? -38.719 24.891 -24.703 1 30.38 240 THR B CA 1
ATOM 3776 C C . THR B 1 240 ? -38.5 25.531 -26.078 1 30.38 240 THR B C 1
ATOM 3778 O O . THR B 1 240 ? -37.594 26.312 -26.25 1 30.38 240 THR B O 1
ATOM 3781 N N . SER B 1 241 ? -38.531 24.766 -27.172 1 26.11 241 SER B N 1
ATOM 3782 C CA . SER B 1 241 ? -38.844 25.453 -28.422 1 26.11 241 SER B CA 1
ATOM 3783 C C . SER B 1 241 ? -40.125 26.281 -28.281 1 26.11 241 SER B C 1
ATOM 3785 O O . SER B 1 241 ? -41.219 25.719 -28.078 1 26.11 241 SER B O 1
ATOM 3787 N N . LYS B 1 242 ? -40.062 27.453 -27.703 1 28.2 242 LYS B N 1
ATOM 3788 C CA . LYS B 1 242 ? -40.969 28.5 -28.188 1 28.2 242 LYS B CA 1
ATOM 3789 C C . LYS B 1 242 ? -40.844 28.672 -29.703 1 28.2 242 LYS B C 1
ATOM 3791 O O . LYS B 1 242 ? -39.75 28.984 -30.203 1 28.2 242 LYS B O 1
ATOM 3796 N N . ARG B 1 243 ? -41.781 27.906 -30.312 1 19.03 243 ARG B N 1
ATOM 3797 C CA . ARG B 1 243 ? -42.375 28.438 -31.531 1 19.03 243 ARG B CA 1
ATOM 3798 C C . ARG B 1 243 ? -43.094 29.766 -31.281 1 19.03 243 ARG B C 1
ATOM 3800 O O . ARG B 1 243 ? -43.688 29.953 -30.219 1 19.03 243 ARG B O 1
#

Foldseek 3Di:
DPDLDACVPFKDKAFPWDADPNRNKIWAFALAALTKIKMWTPDWDFDALFKKKKKKWKKKDFQDDQKKKKKKKWFPPADCNLRRDRAPDQRDQCRSCLVRVQQTFMWMKMWHDHPVFIKMWTWGTGSVDTDIDIDGWDWPPPADHPIFMKMKMWIQASVQQKIKIWMDTPPDDDPIIIIDMDHHRPCVRQVRGIIIIMMMIGRHRGRDIMMIRDMDMGMGGHDDDCPPDPPVPPPDPPPPPPD/DPDLDQLVPFKDKAFPWDADPNRNKIWAFALAALTKIKMWTPDWDFDALFKKKKKKWKKKDFQDDQKKKKKKKWFPPFDCNLRRDRAPDQRDQCRSCLVRVQPTFMWMKMWHDHPVFIKMWTWGTGSVDTDIDIDGWDWPPPADHPIFMKMKMWIQASVQQKIKIWMDTPPDPDGIIIIDMDHHRPCVRQVRGIIIIMMMIGRHRGRDIMMIRDMDMGMGGHDDDCPPDPPVPPPDPPPPPPD

pLDDT: mean 79.94, std 16.88, range [19.02, 97.19]

InterPro domains:
  IPR001220 Legume lectin domain [PF00139] (6-222)
  IPR013320 Concanavalin A-like lectin/glucanase domain superfamily [SSF49899] (10-230)
  IPR050258 Leguminous Lectin [PTHR32401] (8-219)

Radius of gyration: 23.69 Å; Cα contacts (8 Å, |Δi|>4): 1303; chains: 2; bounding box: 67×60×77 Å

Solvent-accessible surface area (backbone atoms only — not comparable to full-atom values): 24962 Å² total; per-residue (Å²): 106,63,52,59,48,59,50,72,85,50,41,45,71,21,54,50,27,43,74,32,80,94,29,39,27,34,34,27,21,42,65,40,58,62,22,41,11,22,40,31,46,68,44,55,34,68,53,53,64,63,40,16,35,40,35,40,37,29,34,34,41,51,55,43,91,38,39,27,39,22,47,40,36,38,41,67,84,56,68,68,74,56,56,43,50,83,45,91,45,46,76,42,38,58,35,44,42,54,72,72,34,37,90,39,62,30,46,33,38,33,39,31,70,33,92,91,46,35,37,33,41,34,40,46,39,29,51,74,75,34,58,71,44,80,41,75,42,69,55,67,68,80,58,50,95,86,31,40,41,33,34,40,42,37,39,37,33,41,75,73,24,28,40,39,39,38,35,37,53,54,57,54,86,69,86,39,55,32,50,55,69,48,81,48,54,64,37,72,74,50,67,60,47,48,26,30,47,32,40,25,27,18,18,14,81,34,52,52,45,30,36,39,40,46,76,51,79,45,41,29,73,47,46,79,67,74,72,73,73,64,76,77,69,52,76,69,75,76,77,75,72,81,124,107,61,53,57,48,58,48,73,86,50,42,45,71,20,54,50,28,43,74,32,80,92,30,40,27,35,32,26,21,44,65,40,59,62,22,42,10,24,40,30,46,67,42,54,35,67,53,52,63,65,39,17,37,40,35,40,36,30,34,33,42,50,52,43,91,38,38,27,39,22,48,39,37,36,41,67,86,56,67,69,75,56,58,41,50,82,45,91,47,46,75,42,39,58,34,44,43,55,73,71,33,38,89,38,63,31,46,33,38,33,38,32,70,33,94,91,49,36,36,34,40,35,39,46,40,28,50,74,75,36,58,71,45,80,42,76,44,67,56,72,67,78,57,48,96,86,30,42,40,32,33,40,41,37,39,38,34,41,76,72,25,29,38,41,40,38,36,38,52,51,54,55,87,68,83,45,58,30,47,55,70,49,80,49,53,64,37,72,73,48,68,60,46,48,27,30,48,34,40,25,28,20,18,14,82,33,54,52,46,31,35,40,40,44,77,50,79,44,43,32,73,49,49,78,67,74,72,72,71,64,76,77,67,52,75,69,75,75,80,74,72,79,124

Organism: Brassica napus (NCBI:txid3708)